Protein AF-A0A7G6DZ25-F1 (afdb_monomer_lite)

Structure (mmCIF, N/CA/C/O backbone):
data_AF-A0A7G6DZ25-F1
#
_entry.id   AF-A0A7G6DZ25-F1
#
loop_
_atom_site.group_PDB
_atom_site.id
_atom_site.type_symbol
_atom_site.label_atom_id
_atom_site.label_alt_id
_atom_site.label_comp_id
_atom_site.label_asym_id
_atom_site.label_entity_id
_atom_site.label_seq_id
_atom_site.pdbx_PDB_ins_code
_atom_site.Cartn_x
_atom_site.Cartn_y
_atom_site.Cartn_z
_atom_site.occupancy
_atom_site.B_iso_or_equiv
_atom_site.auth_seq_id
_atom_site.auth_comp_id
_atom_site.auth_asym_id
_atom_site.auth_atom_id
_atom_site.pdbx_PDB_model_num
ATOM 1 N N . MET A 1 1 ? -3.725 -50.863 -24.997 1.00 32.47 1 MET A N 1
ATOM 2 C CA . MET A 1 1 ? -2.753 -49.788 -25.283 1.00 32.47 1 MET A CA 1
ATOM 3 C C . MET A 1 1 ? -3.532 -48.584 -25.778 1.00 32.47 1 MET A C 1
ATOM 5 O O . MET A 1 1 ? -3.792 -48.480 -26.966 1.00 32.47 1 MET A O 1
ATOM 9 N N . SER A 1 2 ? -4.020 -47.760 -24.851 1.00 29.44 2 SER A N 1
ATOM 10 C CA . SER A 1 2 ? -4.719 -46.516 -25.172 1.00 29.44 2 SER A CA 1
ATOM 11 C C . SER A 1 2 ? -3.684 -45.471 -25.569 1.00 29.44 2 SER A C 1
ATOM 13 O O . SER A 1 2 ? -2.829 -45.117 -24.757 1.00 29.44 2 SER A O 1
ATOM 15 N N . GLU A 1 3 ? -3.748 -45.018 -26.815 1.00 30.59 3 GLU A N 1
ATOM 16 C CA . GLU A 1 3 ? -2.994 -43.871 -27.305 1.00 30.59 3 GLU A CA 1
ATOM 17 C C . GLU A 1 3 ? -3.279 -42.665 -26.404 1.00 30.59 3 GLU A C 1
ATOM 19 O O . GLU A 1 3 ? -4.391 -42.132 -26.375 1.00 30.59 3 GLU A O 1
ATOM 24 N N . LEU A 1 4 ? -2.272 -42.247 -25.634 1.00 26.14 4 LEU A N 1
ATOM 25 C CA . LEU A 1 4 ? -2.260 -40.931 -25.016 1.00 26.14 4 LEU A CA 1
ATOM 26 C C . LEU A 1 4 ? -2.229 -39.904 -26.151 1.00 26.14 4 LEU A C 1
ATOM 28 O O . LEU A 1 4 ? -1.176 -39.628 -26.726 1.00 26.14 4 LEU A O 1
ATOM 32 N N . LYS A 1 5 ? -3.396 -39.343 -26.484 1.00 30.33 5 LYS A N 1
ATOM 33 C CA . LYS A 1 5 ? -3.472 -38.100 -27.250 1.00 30.33 5 LYS A CA 1
ATOM 34 C C . LYS A 1 5 ? -2.694 -37.043 -26.477 1.00 30.33 5 LYS A C 1
ATOM 36 O O . LYS A 1 5 ? -3.034 -36.710 -25.345 1.00 30.33 5 LYS A O 1
ATOM 41 N N . ASN A 1 6 ? -1.638 -36.549 -27.103 1.00 29.11 6 ASN A N 1
ATOM 42 C CA . ASN A 1 6 ? -0.811 -35.460 -26.621 1.00 29.11 6 ASN A CA 1
ATOM 43 C C . ASN A 1 6 ? -1.650 -34.168 -26.607 1.00 29.11 6 ASN A C 1
ATOM 45 O O . ASN A 1 6 ? -1.645 -33.410 -27.570 1.00 29.11 6 ASN A O 1
ATOM 49 N N . THR A 1 7 ? -2.435 -33.939 -25.552 1.00 28.14 7 THR A N 1
ATOM 50 C CA . THR A 1 7 ? -3.084 -32.647 -25.291 1.00 28.14 7 THR A CA 1
ATOM 51 C C . THR A 1 7 ? -2.114 -31.750 -24.533 1.00 28.14 7 THR A C 1
ATOM 53 O O . THR A 1 7 ? -2.362 -31.343 -23.399 1.00 28.14 7 THR A O 1
ATOM 56 N N . SER A 1 8 ? -0.970 -31.452 -25.139 1.00 28.16 8 SER A N 1
ATOM 57 C CA . SER A 1 8 ? -0.180 -30.292 -24.750 1.00 28.16 8 SER A CA 1
ATOM 58 C C . SER A 1 8 ? -0.972 -29.062 -25.193 1.00 28.16 8 SER A C 1
ATOM 60 O O . SER A 1 8 ? -0.923 -28.675 -26.357 1.00 28.16 8 SER A O 1
ATOM 62 N N . LYS A 1 9 ? -1.759 -28.471 -24.278 1.00 31.84 9 LYS A N 1
ATOM 63 C CA . LYS A 1 9 ? -2.286 -27.107 -24.438 1.00 31.84 9 LYS A CA 1
ATOM 64 C C . LYS A 1 9 ? -1.078 -26.191 -24.665 1.00 31.84 9 LYS A C 1
ATOM 66 O O . LYS A 1 9 ? -0.421 -25.778 -23.714 1.00 31.84 9 LYS A O 1
ATOM 71 N N . ILE A 1 10 ? -0.732 -25.936 -25.923 1.00 33.50 10 ILE A N 1
ATOM 72 C CA . ILE A 1 10 ? 0.163 -24.845 -26.288 1.00 33.50 10 ILE A CA 1
ATOM 73 C C . ILE A 1 10 ? -0.658 -23.597 -25.991 1.00 33.50 10 ILE A C 1
ATOM 75 O O . ILE A 1 10 ? -1.643 -23.337 -26.675 1.00 33.50 10 ILE A O 1
ATOM 79 N N . TYR A 1 11 ? -0.321 -22.881 -24.920 1.00 39.25 11 TYR A N 1
ATOM 80 C CA . TYR A 1 11 ? -0.899 -21.569 -24.660 1.00 39.25 11 TYR A CA 1
ATOM 81 C C . TYR A 1 11 ? -0.429 -20.656 -25.795 1.00 39.25 11 TYR A C 1
ATOM 83 O O . TYR A 1 11 ? 0.703 -20.177 -25.794 1.00 39.25 11 TYR A O 1
ATOM 91 N N . THR A 1 12 ? -1.250 -20.509 -26.832 1.00 39.56 12 THR A N 1
ATOM 92 C CA . THR A 1 12 ? -1.027 -19.533 -27.894 1.00 39.56 12 THR A CA 1
ATOM 93 C C . THR A 1 12 ? -1.068 -18.165 -27.244 1.00 39.56 12 THR A C 1
ATOM 95 O O . THR A 1 12 ? -2.114 -17.748 -26.763 1.00 39.56 12 THR A O 1
ATOM 98 N N . PHE A 1 13 ? 0.072 -17.485 -27.174 1.00 45.19 13 PHE A N 1
ATOM 99 C CA . PHE A 1 13 ? 0.084 -16.127 -26.665 1.00 45.19 13 PHE A CA 1
ATOM 100 C C . PHE A 1 13 ? -0.634 -15.209 -27.664 1.00 45.19 13 PHE A C 1
ATOM 102 O O . PHE A 1 13 ? -0.227 -15.100 -28.824 1.00 45.19 13 PHE A O 1
ATOM 109 N N . TYR A 1 14 ? -1.732 -14.595 -27.226 1.00 58.44 14 TYR A N 1
ATOM 110 C CA . TYR A 1 14 ? -2.640 -13.842 -28.091 1.00 58.44 14 TYR A CA 1
ATOM 111 C C . TYR A 1 14 ? -2.123 -12.430 -28.367 1.00 58.44 14 TYR A C 1
ATOM 113 O O . TYR A 1 14 ? -1.511 -11.806 -27.506 1.00 58.44 14 TYR A O 1
ATOM 121 N N . ARG A 1 15 ? -2.399 -11.893 -29.557 1.00 68.00 15 ARG A N 1
ATOM 122 C CA . ARG A 1 15 ? -2.235 -10.459 -29.819 1.00 68.00 15 ARG A CA 1
ATOM 123 C C . ARG A 1 15 ? -3.572 -9.784 -29.545 1.00 68.00 15 ARG A C 1
ATOM 125 O O . ARG A 1 15 ? -4.508 -10.039 -30.296 1.00 68.00 15 ARG A O 1
ATOM 132 N N . SER A 1 16 ? -3.627 -8.957 -28.508 1.00 74.38 16 SER A N 1
ATOM 133 C CA . SER A 1 16 ? -4.842 -8.266 -28.072 1.00 74.38 16 SER A CA 1
ATOM 134 C C . SER A 1 16 ? -5.386 -7.322 -29.161 1.00 74.38 16 SER A C 1
ATOM 136 O O . SER A 1 16 ? -4.600 -6.851 -29.997 1.00 74.38 16 SER A O 1
ATOM 138 N N . PRO A 1 17 ? -6.702 -7.036 -29.167 1.00 75.00 17 PRO A N 1
ATOM 139 C CA . PRO A 1 17 ? -7.309 -6.081 -30.094 1.00 75.00 17 PRO A CA 1
ATOM 140 C C . PRO A 1 17 ? -6.659 -4.697 -30.001 1.00 75.00 17 PRO A C 1
ATOM 142 O O . PRO A 1 17 ? -6.210 -4.281 -28.929 1.00 75.00 17 PRO A O 1
ATOM 145 N N . SER A 1 18 ? -6.608 -3.976 -31.119 1.00 71.75 18 SER A N 1
ATOM 146 C CA . SER A 1 18 ? -6.068 -2.613 -31.181 1.00 71.75 18 SER A CA 1
ATOM 147 C C . SER A 1 18 ? -7.010 -1.689 -31.955 1.00 71.75 18 SER A C 1
ATOM 149 O O . SER A 1 18 ? -7.862 -2.178 -32.691 1.00 71.75 18 SER A O 1
ATOM 151 N N . PRO A 1 19 ? -6.842 -0.357 -31.880 1.00 69.88 19 PRO A N 1
ATOM 152 C CA . PRO A 1 19 ? -7.621 0.564 -32.711 1.00 69.88 19 PRO A CA 1
ATOM 153 C C . PRO A 1 19 ? -7.500 0.301 -34.224 1.00 69.88 19 PRO A C 1
ATOM 155 O O . PRO A 1 19 ? -8.393 0.655 -34.984 1.00 69.88 19 PRO A O 1
ATOM 158 N N . GLU A 1 20 ? -6.400 -0.320 -34.665 1.00 71.81 20 GLU A N 1
ATOM 159 C CA . GLU A 1 20 ? -6.162 -0.692 -36.067 1.00 71.81 20 GLU A CA 1
ATOM 160 C C . GLU A 1 20 ? -6.809 -2.039 -36.451 1.00 71.81 20 GLU A C 1
ATOM 162 O O . GLU A 1 20 ? -7.092 -2.264 -37.625 1.00 71.81 20 GLU A O 1
ATOM 167 N N . ASP A 1 21 ? -7.031 -2.933 -35.479 1.00 78.38 21 ASP A N 1
ATOM 168 C CA . ASP A 1 21 ? -7.662 -4.256 -35.633 1.00 78.38 21 ASP A CA 1
ATOM 169 C C . ASP A 1 21 ? -8.548 -4.541 -34.397 1.00 78.38 21 ASP A C 1
ATOM 171 O O . ASP A 1 21 ? -8.130 -5.274 -33.490 1.00 78.38 21 ASP A O 1
ATOM 175 N N . PRO A 1 22 ? -9.734 -3.902 -34.295 1.00 81.69 22 PRO A N 1
ATOM 176 C CA . PRO A 1 22 ? -10.560 -3.954 -33.084 1.00 81.69 22 PRO A CA 1
ATOM 177 C C . PRO A 1 22 ? -11.405 -5.232 -32.980 1.00 81.69 22 PRO A C 1
ATOM 179 O O . PRO A 1 22 ? -11.975 -5.509 -31.926 1.00 81.69 22 PRO A O 1
ATOM 182 N N . TYR A 1 23 ? -11.497 -6.023 -34.049 1.00 85.69 23 TYR A N 1
ATOM 183 C CA . TYR A 1 23 ? -12.341 -7.214 -34.110 1.00 85.69 23 TYR A CA 1
ATOM 184 C C . TYR A 1 23 ? -11.663 -8.423 -33.460 1.00 85.69 23 TYR A C 1
ATOM 186 O O . TYR A 1 23 ? -10.473 -8.698 -33.663 1.00 85.69 23 TYR A O 1
ATOM 194 N N . LEU A 1 24 ? -12.439 -9.225 -32.729 1.00 85.25 24 LEU A N 1
ATOM 195 C CA . LEU A 1 24 ? -11.965 -10.519 -32.260 1.00 85.25 24 LEU A CA 1
ATOM 196 C C . LEU A 1 24 ? -11.847 -11.479 -33.449 1.00 85.25 24 LEU A C 1
ATOM 198 O O . LEU A 1 24 ? -12.809 -12.073 -33.916 1.00 85.25 24 LEU A O 1
ATOM 202 N N . ASN A 1 25 ? -10.623 -11.658 -33.941 1.00 85.75 25 ASN A N 1
ATOM 203 C CA . ASN A 1 25 ? -10.322 -12.640 -34.979 1.00 85.75 25 ASN A CA 1
ATOM 204 C C . ASN A 1 25 ? -10.673 -14.092 -34.553 1.00 85.75 25 ASN A C 1
ATOM 206 O O . ASN A 1 25 ? -10.087 -14.558 -33.579 1.00 85.75 25 ASN A O 1
ATOM 210 N N . PRO A 1 26 ? -11.486 -14.855 -35.309 1.00 81.75 26 PRO A N 1
ATOM 211 C CA . PRO A 1 26 ? -11.900 -16.218 -34.938 1.00 81.75 26 PRO A CA 1
ATOM 212 C C . PRO A 1 26 ? -10.763 -17.231 -34.753 1.00 81.75 26 PRO A C 1
ATOM 214 O O . PRO A 1 26 ? -10.838 -18.110 -33.902 1.00 81.75 26 PRO A O 1
ATOM 217 N N . GLY A 1 27 ? -9.681 -17.109 -35.529 1.00 75.00 27 GLY A N 1
ATOM 218 C CA . GLY A 1 27 ? -8.531 -18.009 -35.410 1.00 75.00 27 GLY A CA 1
ATOM 219 C C . GLY A 1 27 ? -7.678 -17.718 -34.175 1.00 75.00 27 GLY A C 1
ATOM 220 O O . GLY A 1 27 ? -7.180 -18.641 -33.536 1.00 75.00 27 GLY A O 1
ATOM 221 N N . ARG A 1 28 ? -7.507 -16.434 -33.834 1.00 76.12 28 ARG A N 1
ATOM 222 C CA . ARG A 1 28 ? -6.719 -16.001 -32.671 1.00 76.12 28 ARG A CA 1
ATOM 223 C C . ARG A 1 28 ? -7.542 -16.022 -31.390 1.00 76.12 28 ARG A C 1
ATOM 225 O O . ARG A 1 28 ? -7.057 -16.514 -30.398 1.00 76.12 28 ARG A O 1
ATOM 232 N N . HIS A 1 29 ? -8.767 -15.525 -31.390 1.00 85.00 29 HIS A N 1
ATOM 233 C CA . HIS A 1 29 ? -9.591 -15.331 -30.195 1.00 85.00 29 HIS A CA 1
ATOM 234 C C . HIS A 1 29 ? -10.679 -16.399 -30.035 1.00 85.00 29 HIS A C 1
ATOM 236 O O . HIS A 1 29 ? -11.637 -16.170 -29.304 1.00 85.00 29 HIS A O 1
ATOM 242 N N . GLY A 1 30 ? -10.532 -17.562 -30.685 1.00 84.12 30 GLY A N 1
ATOM 243 C CA . GLY A 1 30 ? -11.534 -18.634 -30.693 1.00 84.12 30 GLY A CA 1
ATOM 244 C C . GLY A 1 30 ? -12.060 -18.983 -29.301 1.00 84.12 30 GLY A C 1
ATOM 245 O O . GLY A 1 30 ? -13.257 -18.920 -29.088 1.00 84.12 30 GLY A O 1
ATOM 246 N N . SER A 1 31 ? -11.186 -19.193 -28.311 1.00 85.56 31 SER A N 1
ATOM 247 C CA . SER A 1 31 ? -11.619 -19.505 -26.937 1.00 85.56 31 SER A CA 1
ATOM 248 C C . SER A 1 31 ? -12.421 -18.387 -26.256 1.00 85.56 31 SER A C 1
ATOM 250 O O . SER A 1 31 ? -13.238 -18.670 -25.387 1.00 85.56 31 SER A O 1
ATOM 252 N N . ILE A 1 32 ? -12.166 -17.122 -26.614 1.00 89.56 32 ILE A N 1
ATOM 253 C CA . ILE A 1 32 ? -12.898 -15.962 -26.082 1.00 89.56 32 ILE A CA 1
ATOM 254 C C . ILE A 1 32 ? -14.288 -15.916 -26.721 1.00 89.56 32 ILE A C 1
ATOM 256 O O . ILE A 1 32 ? -15.284 -15.792 -26.017 1.00 89.56 32 ILE A O 1
ATOM 260 N N . ILE A 1 33 ? -14.340 -16.068 -28.046 1.00 89.81 33 ILE A N 1
ATOM 261 C CA . ILE A 1 33 ? -15.576 -16.089 -28.837 1.00 89.81 33 ILE A CA 1
ATOM 262 C C . ILE A 1 33 ? -16.453 -17.268 -28.409 1.00 89.81 33 ILE A C 1
ATOM 264 O O . ILE A 1 33 ? -17.607 -17.061 -28.058 1.00 89.81 33 ILE A O 1
ATOM 268 N N . ASP A 1 34 ? -15.876 -18.468 -28.304 1.00 90.50 34 ASP A N 1
ATOM 269 C CA . ASP A 1 34 ? -16.557 -19.665 -27.812 1.00 90.50 34 ASP A CA 1
ATOM 270 C C . ASP A 1 34 ? -17.152 -19.420 -26.416 1.00 90.50 34 ASP A C 1
ATOM 272 O O . ASP A 1 34 ? -18.274 -19.832 -26.139 1.00 90.50 34 ASP A O 1
ATOM 276 N N . CYS A 1 35 ? -16.427 -18.733 -25.525 1.00 90.31 35 CYS A N 1
ATOM 277 C CA . CYS A 1 35 ? -16.927 -18.383 -24.194 1.00 90.31 35 CYS A CA 1
ATOM 278 C C . CYS A 1 35 ? -18.166 -17.472 -24.277 1.00 90.31 35 CYS A C 1
ATOM 280 O O . CYS A 1 35 ? -19.177 -17.723 -23.617 1.00 90.31 35 CYS A O 1
ATOM 282 N N . PHE A 1 36 ? -18.102 -16.443 -25.122 1.00 92.25 36 PHE A N 1
ATOM 283 C CA . PHE A 1 36 ? -19.179 -15.474 -25.317 1.00 92.25 36 PHE A CA 1
ATOM 284 C C . PHE A 1 36 ? -20.420 -16.079 -25.983 1.00 92.25 36 PHE A C 1
ATOM 286 O O . PHE A 1 36 ? -21.542 -15.809 -25.545 1.00 92.25 36 PHE A O 1
ATOM 293 N N . ASP A 1 37 ? -20.230 -16.965 -26.958 1.00 90.06 37 ASP A N 1
ATOM 294 C CA . ASP A 1 37 ? -21.312 -17.696 -27.624 1.00 90.06 37 ASP A CA 1
ATOM 295 C C . ASP A 1 37 ? -22.055 -18.637 -26.655 1.00 90.06 37 ASP A C 1
ATOM 297 O O . ASP A 1 37 ? -23.261 -18.849 -26.788 1.00 90.06 37 ASP A O 1
ATOM 301 N N . HIS A 1 38 ? -21.368 -19.163 -25.631 1.00 89.19 38 HIS A N 1
ATOM 302 C CA . HIS A 1 38 ? -21.953 -20.017 -24.585 1.00 89.19 38 HIS A CA 1
ATOM 303 C C . HIS A 1 38 ? -22.502 -19.233 -23.375 1.00 89.19 38 HIS A C 1
ATOM 305 O O . HIS A 1 38 ? -22.653 -19.793 -22.287 1.00 89.19 38 HIS A O 1
ATOM 311 N N . HIS A 1 39 ? -22.852 -17.957 -23.565 1.00 79.00 39 HIS A N 1
ATOM 312 C CA . HIS A 1 39 ? -23.480 -17.079 -22.566 1.00 79.00 39 HIS A CA 1
ATOM 313 C C . HIS A 1 39 ? -22.618 -16.718 -21.344 1.00 79.00 39 HIS A C 1
ATOM 315 O O . HIS A 1 39 ? -23.151 -16.251 -20.335 1.00 79.00 39 HIS A O 1
ATOM 321 N N . CYS A 1 40 ? -21.296 -16.873 -21.410 1.00 85.31 40 CYS A N 1
ATOM 322 C CA . CYS A 1 40 ? -20.407 -16.237 -20.442 1.00 85.31 40 CYS A CA 1
ATOM 323 C C . CYS A 1 40 ? -20.105 -14.807 -20.901 1.00 85.31 40 CYS A C 1
ATOM 325 O O . CYS A 1 40 ? -19.852 -14.574 -22.076 1.00 85.31 40 CYS A O 1
ATOM 327 N N . ASN A 1 41 ? -20.104 -13.838 -19.987 1.00 90.94 41 ASN A N 1
ATOM 328 C CA . ASN A 1 41 ? -19.818 -12.442 -20.331 1.00 90.94 41 ASN A CA 1
ATOM 329 C C . ASN A 1 41 ? -18.380 -12.014 -20.007 1.00 90.94 41 ASN A C 1
ATOM 331 O O . ASN A 1 41 ? -18.006 -10.875 -20.258 1.00 90.94 41 ASN A O 1
ATOM 335 N N . THR A 1 42 ? -17.556 -12.904 -19.462 1.00 94.31 42 THR A N 1
ATOM 336 C CA . THR A 1 42 ? -16.185 -12.601 -19.047 1.00 94.31 42 THR A CA 1
ATOM 337 C C . THR A 1 42 ? -15.214 -13.685 -19.485 1.00 94.31 42 THR A C 1
ATOM 339 O O . THR A 1 42 ? -15.540 -14.872 -19.526 1.00 94.31 42 THR A O 1
ATOM 342 N N . TYR A 1 43 ? -13.987 -13.280 -19.800 1.00 91.50 43 TYR A N 1
ATOM 343 C CA . TYR A 1 43 ? -12.878 -14.194 -20.061 1.00 91.50 43 TYR A CA 1
ATOM 344 C C . TYR A 1 43 ? -11.558 -13.535 -19.664 1.00 91.50 43 TYR A C 1
ATOM 346 O O . TYR A 1 43 ? -11.436 -12.317 -19.724 1.00 91.50 43 TYR A O 1
ATOM 354 N N . HIS A 1 44 ? -10.549 -14.306 -19.270 1.00 91.62 44 HIS A N 1
ATOM 355 C CA . HIS A 1 44 ? -9.211 -13.759 -19.042 1.00 91.62 44 HIS A CA 1
ATOM 356 C C . HIS A 1 44 ? -8.152 -14.674 -19.647 1.00 91.62 44 HIS A C 1
ATOM 358 O O . HIS A 1 44 ? -8.317 -15.894 -19.702 1.00 91.62 44 HIS A O 1
ATOM 364 N N . THR A 1 45 ? -7.061 -14.094 -20.139 1.00 87.62 45 THR A N 1
ATOM 365 C CA . THR A 1 45 ? -5.974 -14.866 -20.745 1.00 87.62 45 THR A CA 1
ATOM 366 C C . THR A 1 45 ? -4.662 -14.094 -20.765 1.00 87.62 45 THR A C 1
ATOM 368 O O . THR A 1 45 ? -4.625 -12.926 -20.394 1.00 87.62 45 THR A O 1
ATOM 371 N N . VAL A 1 46 ? -3.580 -14.747 -21.194 1.00 83.06 46 VAL A N 1
ATOM 372 C CA . VAL A 1 46 ? -2.258 -14.123 -21.306 1.00 83.06 46 VAL A CA 1
ATOM 373 C C . VAL A 1 46 ? -1.914 -13.814 -22.754 1.00 83.06 46 VAL A C 1
ATOM 375 O O . VAL A 1 46 ? -2.014 -14.671 -23.635 1.00 83.06 46 VAL A O 1
ATOM 378 N N . ASN A 1 47 ? -1.493 -12.577 -22.992 1.00 79.12 47 ASN A N 1
ATOM 379 C CA . ASN A 1 47 ? -1.143 -12.078 -24.313 1.00 79.12 47 ASN A CA 1
ATOM 380 C C . ASN A 1 47 ? 0.327 -12.361 -24.688 1.00 79.12 47 ASN A C 1
ATOM 382 O O . ASN A 1 47 ? 1.113 -12.896 -23.906 1.00 79.12 47 ASN A O 1
ATOM 386 N N . SER A 1 48 ? 0.718 -11.986 -25.908 1.00 74.75 48 SER A N 1
ATOM 387 C CA . SER A 1 48 ? 2.065 -12.146 -26.481 1.00 74.75 48 SER A CA 1
ATOM 388 C C . SER A 1 48 ? 3.180 -11.445 -25.716 1.00 74.75 48 SER A C 1
ATOM 390 O O . SER A 1 48 ? 4.339 -11.817 -25.886 1.00 74.75 48 SER A O 1
ATOM 392 N N . ALA A 1 49 ? 2.854 -10.464 -24.876 1.00 73.19 49 ALA A N 1
ATOM 393 C CA . ALA A 1 49 ? 3.813 -9.788 -24.010 1.00 73.19 49 ALA A CA 1
ATOM 394 C C . ALA A 1 49 ? 3.952 -10.460 -22.629 1.00 73.19 49 ALA A C 1
ATOM 396 O O . ALA A 1 49 ? 4.774 -10.031 -21.822 1.00 73.19 49 ALA A O 1
ATOM 397 N N . GLY A 1 50 ? 3.180 -11.518 -22.349 1.00 76.56 50 GLY A N 1
ATOM 398 C CA . GLY A 1 50 ? 3.113 -12.132 -21.024 1.00 76.56 50 GLY A CA 1
ATOM 399 C C . GLY A 1 50 ? 2.262 -11.334 -20.031 1.00 76.56 50 GLY A C 1
ATOM 400 O O . GLY A 1 50 ? 2.383 -11.541 -18.826 1.00 76.56 50 GLY A O 1
ATOM 401 N N . GLU A 1 51 ? 1.425 -10.408 -20.505 1.00 84.00 51 GLU A N 1
ATOM 402 C CA . GLU A 1 51 ? 0.465 -9.692 -19.661 1.00 84.00 51 GLU A CA 1
ATOM 403 C C . GLU A 1 51 ? -0.872 -10.425 -19.591 1.00 84.00 51 GLU A C 1
ATOM 405 O O . GLU A 1 51 ? -1.209 -11.184 -20.499 1.00 84.00 51 GLU A O 1
ATOM 410 N N . VAL A 1 52 ? -1.626 -10.207 -18.511 1.00 88.81 52 VAL A N 1
ATOM 411 C CA . VAL A 1 52 ? -2.959 -10.794 -18.335 1.00 88.81 52 VAL A CA 1
ATOM 412 C C . VAL A 1 52 ? -4.011 -9.781 -18.761 1.00 88.81 52 VAL A C 1
ATOM 414 O O . VAL A 1 52 ? -4.142 -8.722 -18.144 1.00 88.81 52 VAL A O 1
ATOM 417 N N . ASP A 1 53 ? -4.790 -10.150 -19.769 1.00 89.25 53 ASP A N 1
ATOM 418 C CA . ASP A 1 53 ? -5.877 -9.344 -20.308 1.00 89.25 53 ASP A CA 1
ATOM 419 C C . ASP A 1 53 ? -7.231 -9.938 -19.910 1.00 89.25 53 ASP A C 1
ATOM 421 O O . ASP A 1 53 ? -7.441 -11.155 -19.959 1.00 89.25 53 ASP A O 1
ATOM 425 N N . PHE A 1 54 ? -8.148 -9.057 -19.521 1.00 91.75 54 PHE A N 1
ATOM 426 C CA . PHE A 1 54 ? -9.510 -9.357 -19.099 1.00 91.75 54 PHE A CA 1
ATOM 427 C C . PHE A 1 54 ? -10.464 -8.866 -20.178 1.00 91.75 54 PHE A C 1
ATOM 429 O O . PHE A 1 54 ? -10.374 -7.725 -20.606 1.00 91.75 54 PHE A O 1
ATOM 436 N N . TYR A 1 55 ? -11.373 -9.715 -20.628 1.00 92.06 55 TYR A N 1
ATOM 437 C CA . TYR A 1 55 ? -12.353 -9.407 -21.658 1.00 92.06 55 TYR A CA 1
ATOM 438 C C . TYR A 1 55 ? -13.732 -9.402 -21.017 1.00 92.06 55 TYR A C 1
ATOM 440 O O . TYR A 1 55 ? -14.113 -10.386 -20.378 1.00 92.06 55 TYR A O 1
ATOM 448 N N . PHE A 1 56 ? -14.465 -8.307 -21.201 1.00 91.44 56 PHE A N 1
ATOM 449 C CA . PHE A 1 56 ? -15.802 -8.119 -20.661 1.00 91.44 56 PHE A CA 1
ATOM 450 C C . PHE A 1 56 ? -16.785 -7.849 -21.803 1.00 91.44 56 PHE A C 1
ATOM 452 O O . PHE A 1 56 ? -16.753 -6.784 -22.414 1.00 91.44 56 PHE A O 1
ATOM 459 N N . LEU A 1 57 ? -17.652 -8.819 -22.093 1.00 91.50 57 LEU A N 1
ATOM 460 C CA . LEU A 1 57 ? -18.771 -8.659 -23.011 1.00 91.50 57 LEU A CA 1
ATOM 461 C C . LEU A 1 57 ? -19.869 -7.825 -22.345 1.00 91.50 57 LEU A C 1
ATOM 463 O O . LEU A 1 57 ? -20.521 -8.268 -21.394 1.00 91.50 57 LEU A O 1
ATOM 467 N N . LEU A 1 58 ? -20.070 -6.622 -22.867 1.00 86.56 58 LEU A N 1
ATOM 468 C CA . LEU A 1 58 ? -21.123 -5.722 -22.433 1.00 86.56 58 LEU A CA 1
ATOM 469 C C . LEU A 1 58 ? -22.465 -6.093 -23.091 1.00 86.56 58 LEU A C 1
ATOM 471 O O . LEU A 1 58 ? -22.491 -6.563 -24.235 1.00 86.56 58 LEU A O 1
ATOM 475 N N . PRO A 1 59 ? -23.593 -5.873 -22.395 1.00 81.62 59 PRO A N 1
ATOM 476 C CA . PRO A 1 59 ? -24.916 -5.893 -23.010 1.00 81.62 59 PRO A CA 1
ATOM 477 C C . PRO A 1 59 ? -24.995 -4.957 -24.229 1.00 81.62 59 PRO A C 1
ATOM 479 O O . PRO A 1 59 ? -24.399 -3.885 -24.237 1.00 81.62 59 PRO A O 1
ATOM 482 N N . GLY A 1 60 ? -25.767 -5.336 -25.254 1.00 69.56 60 GLY A N 1
ATOM 483 C CA . GLY A 1 60 ? -25.846 -4.586 -26.520 1.00 69.56 60 GLY A CA 1
ATOM 484 C C . GLY A 1 60 ? -26.377 -3.148 -26.413 1.00 69.56 60 GLY A C 1
ATOM 485 O O . GLY A 1 60 ? -26.116 -2.348 -27.304 1.00 69.56 60 GLY A O 1
ATOM 486 N N . ASP A 1 61 ? -27.065 -2.813 -25.319 1.00 66.06 61 ASP A N 1
ATOM 487 C CA . ASP A 1 61 ? -27.609 -1.473 -25.048 1.00 66.06 61 ASP A CA 1
ATOM 488 C C . ASP A 1 61 ? -26.722 -0.645 -24.090 1.00 66.06 61 ASP A C 1
ATOM 490 O O . ASP A 1 61 ? -27.151 0.403 -23.606 1.00 66.06 61 ASP A O 1
ATOM 494 N N . SER A 1 62 ? -25.521 -1.124 -23.745 1.00 67.06 62 SER A N 1
ATOM 495 C CA . SER A 1 62 ? -24.648 -0.456 -22.775 1.00 67.06 62 SER A CA 1
ATOM 496 C C . SER A 1 62 ? -23.971 0.785 -23.354 1.00 67.06 62 SER A C 1
ATOM 498 O O . SER A 1 62 ? -23.338 0.732 -24.409 1.00 67.06 62 SER A O 1
ATOM 500 N N . ASP A 1 63 ? -24.054 1.892 -22.618 1.00 67.06 63 ASP A N 1
ATOM 501 C CA . ASP A 1 63 ? -23.363 3.137 -22.943 1.00 67.06 63 ASP A CA 1
ATOM 502 C C . ASP A 1 63 ? -21.904 3.079 -22.467 1.00 67.06 63 ASP A C 1
ATOM 504 O O . ASP A 1 63 ? -21.598 3.185 -21.277 1.00 67.06 63 ASP A O 1
ATOM 508 N N . ILE A 1 64 ? -20.999 2.847 -23.415 1.00 65.56 64 ILE A N 1
ATOM 509 C CA . ILE A 1 64 ? -19.575 2.627 -23.143 1.00 65.56 64 ILE A CA 1
ATOM 510 C C . ILE A 1 64 ? -18.894 3.916 -22.679 1.00 65.56 64 ILE A C 1
ATOM 512 O O . ILE A 1 64 ? -17.991 3.844 -21.850 1.00 65.56 64 ILE A O 1
ATOM 516 N N . GLU A 1 65 ? -19.305 5.081 -23.195 1.00 66.06 65 GLU A N 1
ATOM 517 C CA . GLU A 1 65 ? -18.676 6.360 -22.841 1.00 66.06 65 GLU A CA 1
ATOM 518 C C . GLU A 1 65 ? -18.894 6.661 -21.356 1.00 66.06 65 GLU A C 1
ATOM 520 O O . GLU A 1 65 ? -17.932 6.933 -20.641 1.00 66.06 65 GLU A O 1
ATOM 525 N N . ASN A 1 66 ? -20.118 6.455 -20.865 1.00 66.50 66 ASN A N 1
ATOM 526 C CA . ASN A 1 66 ? -20.435 6.585 -19.443 1.00 66.50 66 ASN A CA 1
ATOM 527 C C . ASN A 1 66 ? -19.707 5.537 -18.579 1.00 66.50 66 ASN A C 1
ATOM 529 O O . ASN A 1 66 ? -19.172 5.860 -17.522 1.00 66.50 66 ASN A O 1
ATOM 533 N N . LEU A 1 67 ? -19.608 4.285 -19.039 1.00 66.50 67 LEU A N 1
ATOM 534 C CA . LEU A 1 67 ? -18.939 3.215 -18.284 1.00 66.50 67 LEU A CA 1
ATOM 535 C C . LEU A 1 67 ? -17.419 3.431 -18.135 1.00 66.50 67 LEU A C 1
ATOM 537 O O . LEU A 1 67 ? -16.807 2.959 -17.174 1.00 66.50 67 LEU A O 1
ATOM 541 N N . LEU A 1 68 ? -16.794 4.145 -19.077 1.00 64.81 68 LEU A N 1
ATOM 542 C CA . LEU A 1 68 ? -15.379 4.518 -18.997 1.00 64.81 68 LEU A CA 1
ATOM 543 C C . LEU A 1 68 ? -15.122 5.668 -18.010 1.00 64.81 68 LEU A C 1
ATOM 545 O O . LEU A 1 68 ? -14.010 5.744 -17.480 1.00 64.81 68 LEU A O 1
ATOM 549 N N . GLU A 1 69 ? -16.117 6.522 -17.755 1.00 68.12 69 GLU A N 1
ATOM 550 C CA . GLU A 1 69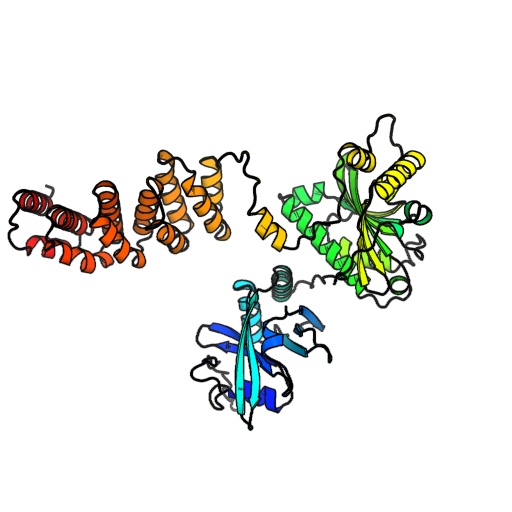 ? -16.030 7.648 -16.813 1.00 68.12 69 GLU A CA 1
ATOM 551 C C . GLU A 1 69 ? -16.316 7.250 -15.356 1.00 68.12 69 GLU A C 1
ATOM 553 O O . GLU A 1 69 ? -15.787 7.882 -14.441 1.00 68.12 69 GLU A O 1
ATOM 558 N N . GLU A 1 70 ? -17.093 6.188 -15.130 1.00 68.69 70 GLU A N 1
ATOM 559 C CA . GLU A 1 70 ? -17.429 5.687 -13.792 1.00 68.69 70 GLU A CA 1
ATOM 560 C C . GLU A 1 70 ? -16.288 4.876 -13.146 1.00 68.69 70 GLU A C 1
ATOM 562 O O . GLU A 1 70 ? -15.532 4.156 -13.811 1.00 68.69 70 GLU A O 1
ATOM 567 N N . ASP A 1 71 ? -16.182 4.950 -11.818 1.00 68.31 71 ASP A N 1
ATOM 568 C CA . ASP A 1 71 ? -15.266 4.110 -11.041 1.00 68.31 71 ASP A CA 1
ATOM 569 C C . ASP A 1 71 ? -15.842 2.689 -10.894 1.00 68.31 71 ASP A C 1
ATOM 571 O O . ASP A 1 71 ? -16.996 2.497 -10.506 1.00 68.31 71 ASP A O 1
ATOM 575 N N . GLU A 1 72 ? -15.028 1.665 -11.169 1.00 76.00 72 GLU A N 1
ATOM 576 C CA . GLU A 1 72 ? -15.443 0.273 -10.957 1.00 76.00 72 GLU A CA 1
ATOM 577 C C . GLU A 1 72 ? -15.360 -0.146 -9.484 1.00 76.00 72 GLU A C 1
ATOM 579 O O . GLU A 1 72 ? -14.347 0.050 -8.807 1.00 76.00 72 GLU A O 1
ATOM 584 N N . GLU A 1 73 ? -16.390 -0.845 -9.002 1.00 78.75 73 GLU A N 1
ATOM 585 C CA . GLU A 1 73 ? -16.308 -1.593 -7.751 1.00 78.75 73 GLU A CA 1
ATOM 586 C C . GLU A 1 73 ? -15.652 -2.958 -7.993 1.00 78.75 73 GLU A C 1
ATOM 588 O O . GLU A 1 73 ? -16.132 -3.769 -8.789 1.00 78.75 73 GLU A O 1
ATOM 593 N N . LEU A 1 74 ? -14.563 -3.218 -7.264 1.00 78.75 74 LEU A N 1
ATOM 594 C CA . LEU A 1 74 ? -13.853 -4.495 -7.260 1.00 78.75 74 LEU A CA 1
ATOM 595 C C . LEU A 1 74 ? -14.182 -5.277 -5.989 1.00 78.75 74 LEU A C 1
ATOM 597 O O . LEU A 1 74 ? -13.892 -4.822 -4.882 1.00 78.75 74 LEU A O 1
ATOM 601 N N . ASP A 1 75 ? -14.712 -6.485 -6.154 1.00 74.50 75 ASP A N 1
ATOM 602 C CA . ASP A 1 75 ? -14.986 -7.419 -5.065 1.00 74.50 75 ASP A CA 1
ATOM 603 C C . ASP A 1 75 ? -14.245 -8.742 -5.289 1.00 74.50 75 ASP A C 1
ATOM 605 O O . ASP A 1 75 ? -14.150 -9.248 -6.405 1.00 74.50 75 ASP A O 1
ATOM 609 N N . LEU A 1 76 ? -13.751 -9.342 -4.205 1.00 77.31 76 LEU A N 1
ATOM 610 C CA . LEU A 1 76 ? -13.253 -10.716 -4.200 1.00 77.31 76 LEU A CA 1
ATOM 611 C C . LEU A 1 76 ? -14.229 -11.603 -3.426 1.00 77.31 76 LEU A C 1
ATOM 613 O O . LEU A 1 76 ? -14.492 -11.388 -2.237 1.00 77.31 76 LEU A O 1
ATOM 617 N N . LEU A 1 77 ? -14.765 -12.619 -4.096 1.00 75.12 77 LEU A N 1
ATOM 618 C CA . LEU A 1 77 ? -15.618 -13.642 -3.501 1.00 75.12 77 LEU A CA 1
ATOM 619 C C . LEU A 1 77 ? -14.889 -14.982 -3.551 1.00 75.12 77 LEU A C 1
ATOM 621 O O . LEU A 1 77 ? -14.230 -15.313 -4.527 1.00 75.12 77 LEU A O 1
ATOM 625 N N . ILE A 1 78 ? -14.974 -15.764 -2.480 1.00 66.69 78 ILE A N 1
ATOM 626 C CA . ILE A 1 78 ? -14.350 -17.089 -2.425 1.00 66.69 78 ILE A CA 1
ATOM 627 C C . ILE A 1 78 ? -15.469 -18.107 -2.344 1.00 66.69 78 ILE A C 1
ATOM 629 O O . ILE A 1 78 ? -16.078 -18.311 -1.291 1.00 66.69 78 ILE A O 1
ATOM 633 N N . GLU A 1 79 ? -15.764 -18.705 -3.492 1.00 57.62 79 GLU A N 1
ATOM 634 C CA . GLU A 1 79 ? -16.745 -19.767 -3.618 1.00 57.62 79 GLU A CA 1
ATOM 635 C C . GLU A 1 79 ? -16.027 -21.113 -3.457 1.00 57.62 79 GLU A C 1
ATOM 637 O O . GLU A 1 79 ? -15.300 -21.561 -4.341 1.00 57.62 79 GLU A O 1
ATOM 642 N N . HIS A 1 80 ? -16.241 -21.767 -2.308 1.00 54.75 80 HIS A N 1
ATOM 643 C CA . HIS A 1 80 ? -15.752 -23.120 -1.991 1.00 54.75 80 HIS A CA 1
ATOM 644 C C . HIS A 1 80 ? -14.213 -23.251 -1.848 1.00 54.75 80 HIS A C 1
ATOM 646 O O . HIS A 1 80 ? -13.462 -22.345 -2.212 1.00 54.75 80 HIS A O 1
ATOM 652 N N . PRO A 1 81 ? -13.688 -24.337 -1.234 1.00 54.12 81 PRO A N 1
ATOM 653 C CA . PRO A 1 81 ? -12.249 -24.451 -1.016 1.00 54.12 81 PRO A CA 1
ATOM 654 C C . PRO A 1 81 ? -11.526 -24.645 -2.358 1.00 54.12 81 PRO A C 1
ATOM 656 O O . PRO A 1 81 ? -11.471 -25.752 -2.886 1.00 54.12 81 PRO A O 1
ATOM 659 N N . GLY A 1 82 ? -10.979 -23.552 -2.901 1.00 63.62 82 GLY A N 1
ATOM 660 C CA . GLY A 1 82 ? -10.136 -23.538 -4.103 1.00 63.62 82 GLY A CA 1
ATOM 661 C C . GLY A 1 82 ? -10.672 -22.748 -5.303 1.00 63.62 82 GLY A C 1
ATOM 662 O O . GLY A 1 82 ? -10.048 -22.816 -6.368 1.00 63.62 82 GLY A O 1
ATOM 663 N N . GLY A 1 83 ? -11.795 -22.034 -5.151 1.00 77.62 83 GLY A N 1
ATOM 664 C CA . GLY A 1 83 ? -12.327 -21.090 -6.138 1.00 77.62 83 GLY A CA 1
ATOM 665 C C . GLY A 1 83 ? -12.260 -19.647 -5.634 1.00 77.62 83 GLY A C 1
ATOM 666 O O . GLY A 1 83 ? -12.685 -19.353 -4.518 1.00 77.62 83 GLY A O 1
ATOM 667 N N . LEU A 1 84 ? -11.726 -18.745 -6.454 1.00 85.56 84 LEU A N 1
ATOM 668 C CA . LEU A 1 84 ? -11.724 -17.302 -6.223 1.00 85.56 84 LEU A CA 1
ATOM 669 C C . LEU A 1 84 ? -12.436 -16.629 -7.393 1.00 85.56 84 LEU A C 1
ATOM 671 O O . LEU A 1 84 ? -12.097 -16.875 -8.544 1.00 85.56 84 LEU A O 1
ATOM 675 N N . GLU A 1 85 ? -13.387 -15.762 -7.102 1.00 88.31 85 GLU A N 1
ATOM 676 C CA . GLU A 1 85 ? -14.110 -14.955 -8.070 1.00 88.31 85 GLU A CA 1
ATOM 677 C C . GLU A 1 85 ? -13.711 -13.488 -7.873 1.00 88.31 85 GLU A C 1
ATOM 679 O O . GLU A 1 85 ? -13.935 -12.909 -6.809 1.00 88.31 85 GLU A O 1
ATOM 684 N N . LEU A 1 86 ? -13.096 -12.892 -8.894 1.00 88.25 86 LEU A N 1
ATOM 685 C CA . LEU A 1 86 ? -12.916 -11.446 -8.980 1.00 88.25 86 LEU A CA 1
ATOM 686 C C . LEU A 1 86 ? -14.126 -10.862 -9.691 1.00 88.25 86 LEU A C 1
ATOM 688 O O . LEU A 1 86 ? -14.400 -11.185 -10.845 1.00 88.25 86 LEU A O 1
ATOM 692 N N . VAL A 1 87 ? -14.836 -9.994 -8.998 1.00 87.62 87 VAL A N 1
ATOM 693 C CA . VAL A 1 87 ? -16.039 -9.342 -9.482 1.00 87.62 87 VAL A CA 1
ATOM 694 C C . VAL A 1 87 ? -15.713 -7.894 -9.785 1.00 87.62 87 VAL A C 1
ATOM 696 O O . VAL A 1 87 ? -15.160 -7.192 -8.942 1.00 87.62 87 VAL A O 1
ATOM 699 N N . ILE A 1 88 ? -16.081 -7.459 -10.984 1.00 87.00 88 ILE A N 1
ATOM 700 C CA . ILE A 1 88 ? -16.023 -6.061 -11.403 1.00 87.00 88 ILE A CA 1
ATOM 701 C C . ILE A 1 88 ? -17.458 -5.619 -11.647 1.00 87.00 88 ILE A C 1
ATOM 703 O O . ILE A 1 88 ? -18.160 -6.244 -12.446 1.00 87.00 88 ILE A O 1
ATOM 707 N N . SER A 1 89 ? -17.911 -4.586 -10.946 1.00 84.50 89 SER A N 1
ATOM 708 C CA . SER A 1 89 ? -19.258 -4.047 -11.118 1.00 84.50 89 SER A CA 1
ATOM 709 C C . SER A 1 89 ? -19.260 -2.546 -11.337 1.00 84.50 89 SER A C 1
ATOM 711 O O . SER A 1 89 ? -18.536 -1.820 -10.660 1.00 84.50 89 SER A O 1
ATOM 713 N N . TYR A 1 90 ? -20.131 -2.108 -12.240 1.00 79.69 90 TYR A N 1
ATOM 714 C CA . TYR A 1 90 ? -20.391 -0.704 -12.529 1.00 79.69 90 TYR A CA 1
ATOM 715 C C . TYR A 1 90 ? -21.778 -0.331 -11.996 1.00 79.69 90 TYR A C 1
ATOM 717 O O . TYR A 1 90 ? -22.730 -1.088 -12.239 1.00 79.69 90 TYR A O 1
ATOM 725 N N . PRO A 1 91 ? -21.912 0.778 -11.251 1.00 66.50 91 PRO A N 1
ATOM 726 C CA . PRO A 1 91 ? -23.222 1.325 -10.933 1.00 66.50 91 PRO A CA 1
ATOM 727 C C . PRO A 1 91 ? -23.885 1.800 -12.234 1.00 66.50 91 PRO A C 1
ATOM 729 O O . PRO A 1 91 ? -23.283 2.534 -13.007 1.00 66.50 91 PRO A O 1
ATOM 732 N N . ASP A 1 92 ? -25.111 1.350 -12.495 1.00 63.75 92 ASP A N 1
ATOM 733 C CA . ASP A 1 92 ? -25.910 1.780 -13.649 1.00 63.75 92 ASP A CA 1
ATOM 734 C C . ASP A 1 92 ? -27.364 1.984 -13.196 1.00 63.75 92 ASP A C 1
ATOM 736 O O . ASP A 1 92 ? -27.890 1.223 -12.374 1.00 63.75 92 ASP A O 1
ATOM 740 N N . ASP A 1 93 ? -28.024 3.003 -13.747 1.00 55.19 93 ASP A N 1
ATOM 741 C CA . ASP A 1 93 ? -29.397 3.419 -13.440 1.00 55.19 93 ASP A CA 1
ATOM 742 C C . ASP A 1 93 ? -30.429 2.301 -13.687 1.00 55.19 93 ASP A C 1
ATOM 744 O O . ASP A 1 93 ? -31.539 2.329 -13.147 1.00 55.19 93 ASP A O 1
ATOM 748 N N . ARG A 1 94 ? -30.078 1.295 -14.503 1.00 57.00 94 ARG A N 1
ATOM 749 C CA . ARG A 1 94 ? -30.930 0.143 -14.860 1.00 57.00 94 ARG A CA 1
ATOM 750 C C . ARG A 1 94 ? -30.560 -1.161 -14.141 1.00 57.00 94 ARG A C 1
ATOM 752 O O . ARG A 1 94 ? -31.252 -2.165 -14.324 1.00 57.00 94 ARG A O 1
ATOM 759 N N . GLY A 1 95 ? -29.533 -1.138 -13.289 1.00 61.28 95 GLY A N 1
ATOM 760 C CA . GLY A 1 95 ? -29.017 -2.280 -12.531 1.00 61.28 95 GLY A CA 1
ATOM 761 C C . GLY A 1 95 ? -27.540 -2.555 -12.818 1.00 61.28 95 GLY A C 1
ATOM 762 O O . GLY A 1 95 ? -27.080 -2.371 -13.935 1.00 61.28 95 GLY A O 1
ATOM 763 N N . ASN A 1 96 ? -26.794 -3.023 -11.813 1.00 69.81 96 ASN A N 1
ATOM 764 C CA . ASN A 1 96 ? -25.335 -3.133 -11.907 1.00 69.81 96 ASN A CA 1
ATOM 765 C C . ASN A 1 96 ? -24.880 -4.087 -13.025 1.00 69.81 96 ASN A C 1
ATOM 767 O O . ASN A 1 96 ? -25.141 -5.295 -12.968 1.00 69.81 96 ASN A O 1
ATOM 771 N N . ILE A 1 97 ? -24.113 -3.563 -13.982 1.00 81.38 97 ILE A N 1
ATOM 772 C CA . ILE A 1 97 ? -23.375 -4.373 -14.954 1.00 81.38 97 ILE A CA 1
ATOM 773 C C . ILE A 1 97 ? -22.243 -5.068 -14.197 1.00 81.38 97 ILE A C 1
ATOM 775 O O . ILE A 1 97 ? -21.398 -4.407 -13.594 1.00 81.38 97 ILE A O 1
ATOM 779 N N . ARG A 1 98 ? -22.234 -6.407 -14.195 1.00 86.75 98 ARG A N 1
ATOM 780 C CA . ARG A 1 98 ? -21.289 -7.217 -13.412 1.00 86.75 98 ARG A CA 1
ATOM 781 C C . ARG A 1 98 ? -20.543 -8.219 -14.289 1.00 86.75 98 ARG A C 1
ATOM 783 O O . ARG A 1 98 ? -21.158 -9.023 -14.989 1.00 86.75 98 ARG A O 1
ATOM 790 N N . GLY A 1 99 ? -19.218 -8.192 -14.198 1.00 88.19 99 GLY A N 1
ATOM 791 C CA . GLY A 1 99 ? -18.319 -9.193 -14.756 1.00 88.19 99 GLY A CA 1
ATOM 792 C C . GLY A 1 99 ? -17.725 -10.057 -13.646 1.00 88.19 99 GLY A C 1
ATOM 793 O O . GLY A 1 99 ? -17.213 -9.530 -12.659 1.00 88.19 99 GLY A O 1
ATOM 794 N N . CYS A 1 100 ? -17.788 -11.378 -13.804 1.00 89.88 100 CYS A N 1
ATOM 795 C CA . CYS A 1 100 ? -17.292 -12.344 -12.823 1.00 89.88 100 CYS A CA 1
ATOM 796 C C . CYS A 1 100 ? -16.137 -13.162 -13.405 1.00 89.88 100 CYS A C 1
ATOM 798 O O . CYS A 1 100 ? -16.329 -13.922 -14.350 1.00 89.88 100 CYS A O 1
ATOM 800 N N . TYR A 1 101 ? -14.937 -13.040 -12.848 1.00 90.88 101 TYR A N 1
ATOM 801 C CA . TYR A 1 101 ? -13.747 -13.758 -13.303 1.00 90.88 101 TYR A CA 1
ATOM 802 C C . TYR A 1 101 ? -13.387 -14.855 -12.309 1.00 90.88 101 TYR A C 1
ATOM 804 O O . TYR A 1 101 ? -12.964 -14.582 -11.187 1.00 90.88 101 TYR A O 1
ATOM 812 N N . LEU A 1 102 ? -13.556 -16.103 -12.733 1.00 89.06 102 LEU A N 1
ATOM 813 C CA . LEU A 1 102 ? -13.308 -17.278 -11.905 1.00 89.06 102 LEU A CA 1
ATOM 814 C C . LEU A 1 102 ? -11.854 -17.739 -12.021 1.00 89.06 102 LEU A C 1
ATOM 816 O O . LEU A 1 102 ? -11.317 -17.912 -13.114 1.00 89.06 102 LEU A O 1
ATOM 820 N N . PHE A 1 103 ? -11.243 -18.009 -10.874 1.00 87.38 103 PHE A N 1
ATOM 821 C CA . PHE A 1 103 ? -9.885 -18.506 -10.734 1.00 87.38 103 PHE A CA 1
ATOM 822 C C . PHE A 1 103 ? -9.857 -19.758 -9.867 1.00 87.38 103 PHE A C 1
ATOM 824 O O . PHE A 1 103 ? -10.509 -19.849 -8.829 1.00 87.38 103 PHE A O 1
ATOM 831 N N . SER A 1 104 ? -9.008 -20.708 -10.249 1.00 85.38 104 SER A N 1
ATOM 832 C CA . SER A 1 104 ? -8.730 -21.900 -9.452 1.00 85.38 104 SER A CA 1
ATOM 833 C C . SER A 1 104 ? -7.236 -22.159 -9.419 1.00 85.38 104 SER A C 1
ATOM 835 O O . SER A 1 104 ? -6.598 -22.186 -10.467 1.00 85.38 104 SER A O 1
ATOM 837 N N . LEU A 1 105 ? -6.682 -22.408 -8.230 1.00 82.44 105 LEU A N 1
ATOM 838 C CA . LEU A 1 105 ? -5.262 -22.760 -8.078 1.00 82.44 105 LEU A CA 1
ATOM 839 C C . LEU A 1 105 ? -4.916 -24.127 -8.693 1.00 82.44 105 LEU A C 1
ATOM 841 O O . LEU A 1 105 ? -3.743 -24.444 -8.863 1.00 82.44 105 LEU A O 1
ATOM 845 N N . SER A 1 106 ? -5.926 -24.934 -9.038 1.00 82.00 106 SER A N 1
ATOM 846 C CA . SER A 1 106 ? -5.735 -26.174 -9.797 1.00 82.00 106 SER A CA 1
ATOM 847 C C . SER A 1 106 ? -5.364 -25.928 -11.265 1.00 82.00 106 SER A C 1
ATOM 849 O O . SER A 1 106 ? -4.747 -26.793 -11.885 1.00 82.00 106 SER A O 1
ATOM 851 N N . ASP A 1 107 ? -5.688 -24.747 -11.807 1.00 81.25 107 ASP A N 1
ATOM 852 C CA . ASP A 1 107 ? -5.325 -24.346 -13.162 1.00 81.25 107 ASP A CA 1
ATOM 853 C C . ASP A 1 107 ? -4.004 -23.537 -13.139 1.00 81.25 107 ASP A C 1
ATOM 855 O O . ASP A 1 107 ? -3.926 -22.473 -12.504 1.00 81.25 107 ASP A O 1
ATOM 859 N N . PRO A 1 108 ? -2.936 -24.007 -13.819 1.00 79.75 108 PRO A N 1
ATOM 860 C CA . PRO A 1 108 ? -1.668 -23.285 -13.903 1.00 79.75 108 PRO A CA 1
ATOM 861 C C . PRO A 1 108 ? -1.796 -21.893 -14.531 1.00 79.75 108 PRO A C 1
ATOM 863 O O . PRO A 1 108 ? -1.045 -20.989 -14.163 1.00 79.75 108 PRO A O 1
ATOM 866 N N . MET A 1 109 ? -2.737 -21.717 -15.463 1.00 83.06 109 MET A N 1
ATOM 867 C CA . MET A 1 109 ? -2.975 -20.458 -16.157 1.00 83.06 109 MET A CA 1
ATOM 868 C C . MET A 1 109 ? -3.593 -19.445 -15.185 1.00 83.06 109 MET A C 1
ATOM 870 O O . MET A 1 109 ? -3.054 -18.360 -14.994 1.00 83.06 109 MET A O 1
ATOM 874 N N . HIS A 1 110 ? -4.625 -19.844 -14.440 1.00 87.19 110 HIS A N 1
ATOM 875 C CA . HIS A 1 110 ? -5.215 -19.003 -13.392 1.00 87.19 110 HIS A CA 1
ATOM 876 C C . HIS A 1 110 ? -4.193 -18.647 -12.303 1.00 87.19 110 HIS A C 1
ATOM 878 O O . HIS A 1 110 ? -4.117 -17.501 -11.863 1.00 87.19 110 HIS A O 1
ATOM 884 N N . SER A 1 111 ? -3.350 -19.604 -11.909 1.00 83.25 111 SER A N 1
ATOM 885 C CA . SER A 1 111 ? -2.268 -19.369 -10.946 1.00 83.25 111 SER A CA 1
ATOM 886 C C . SER A 1 111 ? -1.250 -18.337 -11.442 1.00 83.25 111 SER A C 1
ATOM 888 O O . SER A 1 111 ? -0.776 -17.511 -10.661 1.00 83.25 111 SER A O 1
ATOM 890 N N . TYR A 1 112 ? -0.903 -18.371 -12.732 1.00 86.25 112 TYR A N 1
ATOM 891 C CA . TYR A 1 112 ? -0.065 -17.348 -13.354 1.00 86.25 112 TYR A CA 1
ATOM 892 C C . TYR A 1 112 ? -0.773 -15.992 -13.361 1.00 86.25 112 TYR A C 1
ATOM 894 O O . TYR A 1 112 ? -0.180 -15.004 -12.931 1.00 86.25 112 TYR A O 1
ATOM 902 N N . SER A 1 113 ? -2.043 -15.956 -13.773 1.00 89.56 113 SER A N 1
ATOM 903 C CA . SER A 1 113 ? -2.838 -14.731 -13.852 1.00 89.56 113 SER A CA 1
ATOM 904 C C . SER A 1 113 ? -2.908 -14.008 -12.509 1.00 89.56 113 SER A C 1
ATOM 906 O O . SER A 1 113 ? -2.611 -12.820 -12.421 1.00 89.56 113 SER A O 1
ATOM 908 N N . LEU A 1 114 ? -3.190 -14.743 -11.432 1.00 89.25 114 LEU A N 1
ATOM 909 C CA . LEU A 1 114 ? -3.229 -14.200 -10.074 1.00 89.25 114 LEU A CA 1
ATOM 910 C C . LEU A 1 114 ? -1.864 -13.669 -9.610 1.00 89.25 114 LEU A C 1
ATOM 912 O O . LEU A 1 114 ? -1.787 -12.582 -9.040 1.00 89.25 114 LEU A O 1
ATOM 916 N N . LYS A 1 115 ? -0.769 -14.397 -9.880 1.00 87.81 115 LYS A N 1
ATOM 917 C CA . LYS A 1 115 ? 0.594 -13.927 -9.563 1.00 87.81 115 LYS A CA 1
ATOM 918 C C . LYS A 1 115 ? 0.942 -12.655 -10.331 1.00 87.81 115 LYS A C 1
ATOM 920 O O . LYS A 1 115 ? 1.566 -11.751 -9.775 1.00 87.81 115 LYS A O 1
ATOM 925 N N . TRP A 1 116 ? 0.543 -12.581 -11.596 1.00 90.44 116 TRP A N 1
ATOM 926 C CA . TRP A 1 116 ? 0.759 -11.409 -12.432 1.00 90.44 116 TRP A CA 1
ATOM 927 C C . TRP A 1 116 ? -0.029 -10.198 -11.921 1.00 90.44 116 TRP A C 1
ATOM 929 O O . TRP A 1 116 ? 0.568 -9.131 -11.789 1.00 90.44 116 TRP A O 1
ATOM 939 N N . LEU A 1 117 ? -1.307 -10.366 -11.553 1.00 89.38 117 LEU A N 1
ATOM 940 C CA . LEU A 1 117 ? -2.135 -9.309 -10.953 1.00 89.38 117 LEU A CA 1
ATOM 941 C C . LEU A 1 117 ? -1.488 -8.742 -9.685 1.00 89.38 117 LEU A C 1
ATOM 943 O O . LEU A 1 117 ? -1.339 -7.533 -9.549 1.00 89.38 117 LEU A O 1
ATOM 947 N N . VAL A 1 118 ? -1.040 -9.620 -8.786 1.00 86.12 118 VAL A N 1
ATOM 948 C CA . VAL A 1 118 ? -0.348 -9.235 -7.548 1.00 86.12 118 VAL A CA 1
ATOM 949 C C . VAL A 1 118 ? 0.953 -8.477 -7.823 1.00 86.12 118 VAL A C 1
ATOM 951 O O . VAL A 1 118 ? 1.268 -7.511 -7.132 1.00 86.12 118 VAL A O 1
ATOM 954 N N . THR A 1 119 ? 1.720 -8.920 -8.821 1.00 87.44 119 THR A N 1
ATOM 955 C CA . THR A 1 119 ? 3.033 -8.341 -9.140 1.00 87.44 119 THR A CA 1
ATOM 956 C C . THR A 1 119 ? 2.895 -6.966 -9.790 1.00 87.44 119 THR A C 1
ATOM 958 O O . THR A 1 119 ? 3.637 -6.047 -9.455 1.00 87.44 119 THR A O 1
ATOM 961 N N . ASN A 1 120 ? 1.944 -6.819 -10.715 1.00 85.75 120 ASN A N 1
ATOM 962 C CA . ASN A 1 120 ? 1.776 -5.605 -11.514 1.00 85.75 120 ASN A CA 1
ATOM 963 C C . ASN A 1 120 ? 0.760 -4.622 -10.918 1.00 85.75 120 ASN A C 1
ATOM 965 O O . ASN A 1 120 ? 0.730 -3.468 -11.339 1.00 85.75 120 ASN A O 1
ATOM 969 N N . LYS A 1 121 ? -0.060 -5.064 -9.954 1.00 87.62 121 LYS A N 1
ATOM 970 C CA . LYS A 1 121 ? -1.088 -4.275 -9.253 1.00 87.62 121 LYS A CA 1
ATOM 971 C C . LYS A 1 121 ? -2.047 -3.538 -10.193 1.00 87.62 121 LYS A C 1
ATOM 973 O O . LYS A 1 121 ? -2.507 -2.437 -9.897 1.00 87.62 121 LYS A O 1
ATOM 978 N N . ARG A 1 122 ? -2.344 -4.145 -11.340 1.00 88.12 122 ARG A N 1
ATOM 979 C CA . ARG A 1 122 ? -3.248 -3.606 -12.359 1.00 88.12 122 ARG A CA 1
ATOM 980 C C . ARG A 1 122 ? -3.961 -4.720 -13.106 1.00 88.12 122 ARG A C 1
ATOM 982 O O . ARG A 1 122 ? -3.505 -5.862 -13.093 1.00 88.12 122 ARG A O 1
ATOM 989 N N . LEU A 1 123 ? -5.026 -4.350 -13.798 1.00 85.56 123 LEU A N 1
ATOM 990 C CA . LEU A 1 123 ? -5.782 -5.182 -14.726 1.00 85.56 123 LEU A CA 1
ATOM 991 C C . LEU A 1 123 ? -6.079 -4.391 -16.003 1.00 85.56 123 LEU A C 1
ATOM 993 O O . LEU A 1 123 ? -6.410 -3.209 -15.938 1.00 85.56 123 LEU A O 1
ATOM 997 N N . ASN A 1 124 ? -5.947 -5.047 -17.154 1.00 86.00 124 ASN A N 1
ATOM 998 C CA . ASN A 1 124 ? -6.342 -4.492 -18.446 1.00 86.00 124 ASN A CA 1
ATOM 999 C C . ASN A 1 124 ? -7.710 -5.077 -18.812 1.00 86.00 124 ASN A C 1
ATOM 1001 O O . ASN A 1 124 ? -7.790 -6.282 -19.050 1.00 86.00 124 ASN A O 1
ATOM 1005 N N . ILE A 1 125 ? -8.764 -4.260 -18.852 1.00 87.50 125 ILE A N 1
ATOM 1006 C CA . ILE A 1 125 ? -10.102 -4.688 -19.287 1.00 87.50 125 ILE A CA 1
ATOM 1007 C C . ILE A 1 125 ? -10.325 -4.235 -20.723 1.00 87.50 125 ILE A C 1
ATOM 1009 O O . ILE A 1 125 ? -10.254 -3.045 -21.010 1.00 87.50 125 ILE A O 1
ATOM 1013 N N . TYR A 1 126 ? -10.639 -5.186 -21.592 1.00 88.50 126 TYR A N 1
ATOM 1014 C CA . TYR A 1 126 ? -11.105 -5.006 -22.957 1.00 88.50 126 TYR A CA 1
ATOM 1015 C C . TYR A 1 126 ? -12.627 -5.132 -22.959 1.00 88.50 126 TYR A C 1
ATOM 1017 O O . TYR A 1 126 ? -13.164 -6.205 -22.669 1.00 88.50 126 TYR A O 1
ATOM 1025 N N . TYR A 1 127 ? -13.319 -4.043 -23.278 1.00 87.31 127 TYR A N 1
ATOM 1026 C CA . TYR A 1 127 ? -14.774 -4.031 -23.384 1.00 87.31 127 TYR A CA 1
ATOM 1027 C C . TYR A 1 127 ? -15.179 -4.474 -24.779 1.00 87.31 127 TYR A C 1
ATOM 1029 O O . TYR A 1 127 ? -14.760 -3.887 -25.779 1.00 87.31 127 TYR A O 1
ATOM 1037 N N . ILE A 1 128 ? -15.971 -5.539 -24.830 1.00 89.44 128 ILE A N 1
ATOM 1038 C CA . ILE A 1 128 ? -16.398 -6.189 -26.059 1.00 89.44 128 ILE A CA 1
ATOM 1039 C C . ILE A 1 128 ? -17.897 -5.979 -26.231 1.00 89.44 128 ILE A C 1
ATOM 1041 O O . ILE A 1 128 ? -18.662 -6.141 -25.283 1.00 89.44 128 ILE A O 1
ATOM 1045 N N . VAL A 1 129 ? -18.321 -5.672 -27.451 1.00 88.06 129 VAL A N 1
ATOM 1046 C CA . VAL A 1 129 ? -19.730 -5.682 -27.858 1.00 88.06 129 VAL A CA 1
ATOM 1047 C C . VAL A 1 129 ? -19.917 -6.616 -29.043 1.00 88.06 129 VAL A C 1
ATOM 1049 O O . VAL A 1 129 ? -18.996 -6.828 -29.832 1.00 88.06 129 VAL A O 1
ATOM 1052 N N . LEU A 1 130 ? -21.117 -7.172 -29.177 1.00 88.88 130 LEU A N 1
ATOM 1053 C CA . LEU A 1 130 ? -21.515 -7.908 -30.370 1.00 88.88 130 LEU A CA 1
ATOM 1054 C C . LEU A 1 130 ? -22.166 -6.928 -31.356 1.00 88.88 130 LEU A C 1
ATOM 1056 O O . LEU A 1 130 ? -23.266 -6.442 -31.103 1.00 88.88 130 LEU A O 1
ATOM 1060 N N . TYR A 1 131 ? -21.492 -6.644 -32.470 1.00 84.19 131 TYR A N 1
ATOM 1061 C CA . TYR A 1 131 ? -21.963 -5.739 -33.519 1.00 84.19 131 TYR A CA 1
ATOM 1062 C C . TYR A 1 131 ? -22.059 -6.492 -34.849 1.00 84.19 131 TYR A C 1
ATOM 1064 O O . TYR A 1 131 ? -21.085 -7.084 -35.299 1.00 84.19 131 TYR A O 1
ATOM 1072 N N . GLU A 1 132 ? -23.246 -6.509 -35.462 1.00 86.19 132 GLU A N 1
ATOM 1073 C CA . GLU A 1 132 ? -23.506 -7.175 -36.756 1.00 86.19 132 GLU A CA 1
ATOM 1074 C C . GLU A 1 132 ? -23.035 -8.648 -36.842 1.00 86.19 132 GLU A C 1
ATOM 1076 O O . GLU A 1 132 ? -22.727 -9.160 -37.915 1.00 86.19 132 GLU A O 1
ATOM 1081 N N . GLY A 1 133 ? -23.038 -9.366 -35.713 1.00 86.19 133 GLY A N 1
ATOM 1082 C CA . GLY A 1 133 ? -22.621 -10.772 -35.644 1.00 86.19 133 GLY A CA 1
ATOM 1083 C C . GLY A 1 133 ? -21.119 -10.985 -35.434 1.00 86.19 133 GLY A C 1
ATOM 1084 O O . GLY A 1 133 ? -20.677 -12.130 -35.404 1.00 86.19 133 GLY A O 1
ATOM 1085 N N . GLU A 1 134 ? -20.349 -9.914 -35.240 1.00 89.31 134 GLU A N 1
ATOM 1086 C CA . GLU A 1 134 ? -18.929 -9.969 -34.904 1.00 89.31 134 GLU A CA 1
ATOM 1087 C C . GLU A 1 134 ? -18.659 -9.330 -33.535 1.00 89.31 134 GLU A C 1
ATOM 1089 O O . GLU A 1 134 ? -19.293 -8.353 -33.134 1.00 89.31 134 GLU A O 1
ATOM 1094 N N . TYR A 1 135 ? -17.699 -9.886 -32.796 1.00 90.62 135 TYR A N 1
ATOM 1095 C CA . TYR A 1 135 ? -17.276 -9.333 -31.512 1.00 90.62 135 TYR A CA 1
ATOM 1096 C C . TYR A 1 135 ? -16.228 -8.239 -31.722 1.00 90.62 135 TYR A C 1
ATOM 1098 O O . TYR A 1 135 ? -15.156 -8.494 -32.279 1.00 90.62 135 TYR A O 1
ATOM 1106 N N . VAL A 1 136 ? -16.519 -7.032 -31.243 1.00 86.75 136 VAL A N 1
ATOM 1107 C CA . VAL A 1 136 ? -15.695 -5.833 -31.440 1.00 86.75 136 VAL A CA 1
ATOM 1108 C C . VAL A 1 136 ? -15.242 -5.281 -30.098 1.00 86.75 136 VAL A C 1
ATOM 1110 O O . VAL A 1 136 ? -16.053 -5.092 -29.194 1.00 86.75 136 VAL A O 1
ATOM 1113 N N . CYS A 1 137 ? -13.948 -4.996 -29.974 1.00 86.38 137 CYS A N 1
ATOM 1114 C CA . CYS A 1 137 ? -13.390 -4.261 -28.850 1.00 86.38 137 CYS A CA 1
ATOM 1115 C C . CYS A 1 137 ? -13.636 -2.762 -29.029 1.00 86.38 137 CYS A C 1
ATOM 1117 O O . CYS A 1 137 ? -13.084 -2.142 -29.939 1.00 86.38 137 CYS A O 1
ATOM 1119 N N . THR A 1 138 ? -14.434 -2.173 -28.145 1.00 82.50 138 THR A N 1
ATOM 1120 C CA . THR A 1 138 ? -14.829 -0.757 -28.211 1.00 82.50 138 THR A CA 1
ATOM 1121 C C . THR A 1 138 ? -14.031 0.137 -27.275 1.00 82.50 138 THR A C 1
ATOM 1123 O O . THR A 1 138 ? -13.939 1.339 -27.506 1.00 82.50 138 THR A O 1
ATOM 1126 N N . GLY A 1 139 ? -13.410 -0.435 -26.245 1.00 78.88 139 GLY A N 1
ATOM 1127 C CA . GLY A 1 139 ? -12.612 0.318 -25.289 1.00 78.88 139 GLY A CA 1
ATOM 1128 C C . GLY A 1 139 ? -11.664 -0.569 -24.500 1.00 78.88 139 GLY A C 1
ATOM 1129 O O . GLY A 1 139 ? -11.871 -1.777 -24.376 1.00 78.88 139 GLY A O 1
ATOM 1130 N N . VAL A 1 140 ? -10.624 0.055 -23.946 1.00 81.94 140 VAL A N 1
ATOM 1131 C CA . VAL A 1 140 ? -9.699 -0.587 -23.011 1.00 81.94 140 VAL A CA 1
ATOM 1132 C C . VAL A 1 140 ? -9.504 0.324 -21.810 1.00 81.94 140 VAL A C 1
ATOM 1134 O O . VAL A 1 140 ? -9.185 1.501 -21.980 1.00 81.94 140 VAL A O 1
ATOM 1137 N N . LYS A 1 141 ? -9.647 -0.222 -20.601 1.00 80.62 141 LYS A N 1
ATOM 1138 C CA . LYS A 1 141 ? -9.368 0.489 -19.347 1.00 80.62 141 LYS A CA 1
ATOM 1139 C C . LYS A 1 141 ? -8.326 -0.272 -18.542 1.00 80.62 141 LYS A C 1
ATOM 1141 O O . LYS A 1 141 ? -8.426 -1.481 -18.343 1.00 80.62 141 LYS A O 1
ATOM 1146 N N . CYS A 1 142 ? -7.298 0.444 -18.099 1.00 83.06 142 CYS A N 1
ATOM 1147 C CA . CYS A 1 142 ? -6.311 -0.076 -17.162 1.00 83.06 142 CYS A CA 1
ATOM 1148 C C . CYS A 1 142 ? -6.724 0.347 -15.754 1.00 83.06 142 CYS A C 1
ATOM 1150 O O . CYS A 1 142 ? -6.628 1.525 -15.415 1.00 83.06 142 CYS A O 1
ATOM 1152 N N . VAL A 1 143 ? -7.153 -0.608 -14.936 1.00 82.19 143 VAL A N 1
ATOM 1153 C CA . VAL A 1 143 ? -7.592 -0.347 -13.563 1.00 82.19 143 VAL A CA 1
ATOM 1154 C C . VAL A 1 143 ? -6.479 -0.752 -12.610 1.00 82.19 143 VAL A C 1
ATOM 1156 O O . VAL A 1 143 ? -5.911 -1.842 -12.714 1.00 82.19 143 VAL A O 1
ATOM 1159 N N . TYR A 1 144 ? -6.140 0.124 -11.671 1.00 79.88 144 TYR A N 1
ATOM 1160 C CA . TYR A 1 144 ? -5.192 -0.214 -10.616 1.00 79.88 144 TYR A CA 1
ATOM 1161 C C . TYR A 1 144 ? -5.894 -1.020 -9.534 1.00 79.88 144 TYR A C 1
ATOM 1163 O O . TYR A 1 144 ? -6.943 -0.626 -9.028 1.00 79.88 144 TYR A O 1
ATOM 1171 N N . LEU A 1 145 ? -5.295 -2.145 -9.153 1.00 77.31 145 LEU A N 1
ATOM 1172 C CA . LEU A 1 145 ? -5.819 -2.948 -8.063 1.00 77.31 145 LEU A CA 1
ATOM 1173 C C . LEU A 1 145 ? -5.584 -2.214 -6.741 1.00 77.31 145 LEU A C 1
ATOM 1175 O O . LEU A 1 145 ? -4.435 -1.881 -6.427 1.00 77.31 145 LEU A O 1
ATOM 1179 N N . PRO A 1 146 ? -6.626 -2.022 -5.916 1.00 73.81 146 PRO A N 1
ATOM 1180 C CA . PRO A 1 146 ? -6.432 -1.582 -4.548 1.00 73.81 146 PRO A CA 1
ATOM 1181 C C . PRO A 1 146 ? -5.455 -2.525 -3.827 1.00 73.81 146 PRO A C 1
ATOM 1183 O O . PRO A 1 146 ? -5.528 -3.747 -3.978 1.00 73.81 146 PRO A O 1
ATOM 1186 N N . GLU A 1 147 ? -4.556 -1.977 -3.004 1.00 68.31 147 GLU A N 1
ATOM 1187 C CA . GLU A 1 147 ? -3.568 -2.773 -2.244 1.00 68.31 147 GLU A CA 1
ATOM 1188 C C . GLU A 1 147 ? -4.231 -3.882 -1.415 1.00 68.31 147 GLU A C 1
ATOM 1190 O O . GLU A 1 147 ? -3.673 -4.962 -1.230 1.00 68.31 147 GLU A O 1
ATOM 1195 N N . ILE A 1 148 ? -5.460 -3.629 -0.962 1.00 68.69 148 ILE A N 1
ATOM 1196 C CA . ILE A 1 148 ? -6.249 -4.586 -0.198 1.00 68.69 148 ILE A CA 1
ATOM 1197 C C . ILE A 1 148 ? -6.613 -5.831 -1.015 1.00 68.69 148 ILE A C 1
ATOM 1199 O O . ILE A 1 148 ? -6.448 -6.950 -0.532 1.00 68.69 148 ILE A O 1
ATOM 1203 N N . VAL A 1 149 ? -6.988 -5.637 -2.282 1.00 76.81 149 VAL A N 1
ATOM 1204 C CA . VAL A 1 149 ? -7.277 -6.716 -3.230 1.00 76.81 149 VAL A CA 1
ATOM 1205 C C . VAL A 1 149 ? -5.991 -7.493 -3.504 1.00 76.81 149 VAL A C 1
ATOM 1207 O O . VAL A 1 149 ? -5.974 -8.713 -3.372 1.00 76.81 149 VAL A O 1
ATOM 1210 N N . CYS A 1 150 ? -4.870 -6.806 -3.766 1.00 80.75 150 CYS A N 1
ATOM 1211 C CA . CYS A 1 150 ? -3.563 -7.452 -3.962 1.00 80.75 150 CYS A CA 1
ATOM 1212 C C . CYS A 1 150 ? -3.158 -8.335 -2.769 1.00 80.75 150 CYS A C 1
ATOM 1214 O O . CYS A 1 150 ? -2.630 -9.435 -2.945 1.00 80.75 150 CYS A O 1
ATOM 1216 N N . TYR A 1 151 ? -3.418 -7.868 -1.548 1.00 75.62 151 TYR A N 1
ATOM 1217 C CA . TYR A 1 151 ? -3.124 -8.607 -0.328 1.00 75.62 151 TYR A CA 1
ATOM 1218 C C . TYR A 1 151 ? -3.993 -9.866 -0.168 1.00 75.62 151 TYR A C 1
ATOM 1220 O O . TYR A 1 151 ? -3.478 -10.924 0.200 1.00 75.62 151 TYR A O 1
ATOM 1228 N N . GLU A 1 152 ? -5.293 -9.793 -0.465 1.00 76.94 152 GLU A N 1
ATOM 1229 C CA . GLU A 1 152 ? -6.167 -10.974 -0.455 1.00 76.94 152 GLU A CA 1
ATOM 1230 C C . GLU A 1 152 ? -5.750 -12.002 -1.507 1.00 76.94 152 GLU A C 1
ATOM 1232 O O . GLU A 1 152 ? -5.673 -13.194 -1.198 1.00 76.94 152 GLU A O 1
ATOM 1237 N N . LEU A 1 153 ? -5.395 -11.545 -2.712 1.00 82.88 153 LEU A N 1
ATOM 1238 C CA . LEU A 1 153 ? -4.861 -12.405 -3.769 1.00 82.88 153 LEU A CA 1
ATOM 1239 C C . LEU A 1 153 ? -3.578 -13.125 -3.321 1.00 82.88 153 LEU A C 1
ATOM 1241 O O . LEU A 1 153 ? -3.438 -14.327 -3.545 1.00 82.88 153 LEU A O 1
ATOM 1245 N N . LEU A 1 154 ? -2.662 -12.421 -2.644 1.00 82.94 154 LEU A N 1
ATOM 1246 C CA . LEU A 1 154 ? -1.452 -13.012 -2.059 1.00 82.94 154 LEU A CA 1
ATOM 1247 C C . LEU A 1 154 ? -1.777 -14.094 -1.030 1.00 82.94 154 LEU A C 1
ATOM 1249 O O . LEU A 1 154 ? -1.223 -15.189 -1.092 1.00 82.94 154 LEU A O 1
ATOM 1253 N N . ARG A 1 155 ? -2.698 -13.819 -0.100 1.00 79.81 155 ARG A N 1
ATOM 1254 C CA . ARG A 1 155 ? -3.115 -14.812 0.902 1.00 79.81 155 ARG A CA 1
ATOM 1255 C C . ARG A 1 155 ? -3.725 -16.044 0.250 1.00 79.81 155 ARG A C 1
ATOM 1257 O O . ARG A 1 155 ? -3.384 -17.156 0.645 1.00 79.81 155 ARG A O 1
ATOM 1264 N N . TYR A 1 156 ? -4.580 -15.842 -0.750 1.00 80.62 156 TYR A N 1
ATOM 1265 C CA . TYR A 1 156 ? -5.175 -16.929 -1.516 1.00 80.62 156 TYR A CA 1
ATOM 1266 C C . TYR A 1 156 ? -4.098 -17.782 -2.204 1.00 80.62 156 TYR A C 1
ATOM 1268 O O . TYR A 1 156 ? -4.099 -19.001 -2.051 1.00 80.62 156 TYR A O 1
ATOM 1276 N N . LEU A 1 157 ? -3.118 -17.153 -2.867 1.00 82.50 157 LEU A N 1
ATOM 1277 C CA . LEU A 1 157 ? -1.971 -17.833 -3.486 1.00 82.50 157 LEU A CA 1
ATOM 1278 C C . LEU A 1 157 ? -1.111 -18.618 -2.481 1.00 82.50 157 LEU A C 1
ATOM 1280 O O . LEU A 1 157 ? -0.557 -19.659 -2.828 1.00 82.50 157 LEU A O 1
ATOM 1284 N N . GLU A 1 158 ? -1.000 -18.136 -1.244 1.00 83.25 158 GLU A N 1
ATOM 1285 C CA . GLU A 1 158 ? -0.272 -18.793 -0.152 1.00 83.25 158 GLU A CA 1
ATOM 1286 C C . GLU A 1 158 ? -1.096 -19.877 0.570 1.00 83.25 158 GLU A C 1
ATOM 1288 O O . GLU A 1 158 ? -0.612 -20.479 1.530 1.00 83.25 158 GLU A O 1
ATOM 1293 N N . GLY A 1 159 ? -2.344 -20.121 0.152 1.00 76.88 159 GLY A N 1
ATOM 1294 C CA . GLY A 1 159 ? -3.253 -21.062 0.813 1.00 76.88 159 GLY A CA 1
ATOM 1295 C C . GLY A 1 159 ? -3.719 -20.601 2.198 1.00 76.88 159 GLY A C 1
ATOM 1296 O O . GLY A 1 159 ? -4.196 -21.407 2.997 1.00 76.88 159 GLY A O 1
ATOM 1297 N N . LYS A 1 160 ? -3.572 -19.309 2.512 1.00 74.56 160 LYS A N 1
ATOM 1298 C CA . LYS A 1 160 ? -4.043 -18.712 3.764 1.00 74.56 160 LYS A CA 1
ATOM 1299 C C . LYS A 1 160 ? -5.528 -18.369 3.654 1.00 74.56 160 LYS A C 1
ATOM 1301 O O . LYS A 1 160 ? -6.014 -17.972 2.597 1.00 74.56 160 LYS A O 1
ATOM 1306 N N . LYS A 1 161 ? -6.242 -18.448 4.782 1.00 69.50 161 LYS A N 1
ATOM 1307 C CA . LYS A 1 161 ? -7.642 -18.005 4.885 1.00 69.50 161 LYS A CA 1
ATOM 1308 C C . LYS A 1 161 ? -7.752 -16.531 4.455 1.00 69.50 161 LYS A C 1
ATOM 1310 O O . LYS A 1 161 ? -6.929 -15.727 4.913 1.00 69.50 161 LYS A O 1
ATOM 1315 N N . PRO A 1 162 ? -8.711 -16.158 3.597 1.00 66.94 162 PRO A N 1
ATOM 1316 C CA . PRO A 1 162 ? -8.927 -14.765 3.211 1.00 66.94 162 PRO A CA 1
ATOM 1317 C C . PRO A 1 162 ? -9.359 -13.919 4.411 1.00 66.94 162 PRO A C 1
ATOM 1319 O O . PRO A 1 162 ? -10.054 -14.409 5.301 1.00 66.94 162 PRO A O 1
ATOM 1322 N N . LEU A 1 163 ? -8.966 -12.646 4.421 1.00 71.31 163 LEU A N 1
ATOM 1323 C CA . LEU A 1 163 ? -9.483 -11.673 5.378 1.00 71.31 163 LEU A CA 1
ATOM 1324 C C . LEU A 1 163 ? -10.516 -10.821 4.656 1.00 71.31 163 LEU A C 1
ATOM 1326 O O . LEU A 1 163 ? -10.148 -9.982 3.856 1.00 71.31 163 LEU A O 1
ATOM 1330 N N . LEU A 1 164 ? -11.793 -11.041 4.954 1.00 73.62 164 LEU A N 1
ATOM 1331 C CA . LEU A 1 164 ? -12.887 -10.258 4.381 1.00 73.62 164 LEU A CA 1
ATOM 1332 C C . LEU A 1 164 ? -12.749 -8.769 4.723 1.00 73.62 164 LEU A C 1
ATOM 1334 O O . LEU A 1 164 ? -12.363 -8.432 5.839 1.00 73.62 164 LEU A O 1
ATOM 1338 N N . PHE A 1 165 ? -13.185 -7.892 3.822 1.00 76.62 165 PHE A N 1
ATOM 1339 C CA . PHE A 1 165 ? -13.273 -6.454 4.083 1.00 76.62 165 PHE A CA 1
ATOM 1340 C C . PHE A 1 165 ? -14.724 -5.966 4.136 1.00 76.62 165 PHE A C 1
ATOM 1342 O O . PHE A 1 165 ? -15.584 -6.488 3.408 1.00 76.62 165 PHE A O 1
ATOM 1349 N N . PRO A 1 166 ? -15.028 -5.004 5.029 1.00 81.25 166 PRO A N 1
ATOM 1350 C CA . PRO A 1 166 ? -16.366 -4.465 5.149 1.00 81.25 166 PRO A CA 1
ATOM 1351 C C . PRO A 1 166 ? -16.596 -3.387 4.090 1.00 81.25 166 PRO A C 1
ATOM 1353 O O . PRO A 1 166 ? -15.691 -2.620 3.758 1.00 81.25 166 PRO A O 1
ATOM 1356 N N . LYS A 1 167 ? -17.835 -3.282 3.611 1.00 79.00 167 LYS A N 1
ATOM 1357 C CA . LYS A 1 167 ? -18.269 -2.179 2.750 1.00 79.00 167 LYS A CA 1
ATOM 1358 C C . LYS A 1 167 ? -18.841 -1.064 3.613 1.00 79.00 167 LYS A C 1
ATOM 1360 O O . LYS A 1 167 ? -19.853 -1.254 4.290 1.00 79.00 167 LYS A O 1
ATOM 1365 N N . PHE A 1 168 ? -18.193 0.092 3.597 1.00 80.81 168 PHE A N 1
ATOM 1366 C CA . PHE A 1 168 ? -18.691 1.268 4.299 1.00 80.81 168 PHE A CA 1
ATOM 1367 C C . PHE A 1 168 ? -19.791 1.943 3.489 1.00 80.81 168 PHE A C 1
ATOM 1369 O O . PHE A 1 168 ? -19.697 2.053 2.273 1.00 80.81 168 PHE A O 1
ATOM 1376 N N . HIS A 1 169 ? -20.811 2.430 4.180 1.00 81.94 169 HIS A N 1
ATOM 1377 C CA . HIS A 1 169 ? -21.824 3.285 3.592 1.00 81.94 169 HIS A CA 1
ATOM 1378 C C . HIS A 1 169 ? -21.214 4.643 3.201 1.00 81.94 169 HIS A C 1
ATOM 1380 O O . HIS A 1 169 ? -20.330 5.156 3.896 1.00 81.94 169 HIS A O 1
ATOM 1386 N N . ASN A 1 170 ? -21.710 5.244 2.116 1.00 72.00 170 ASN A N 1
ATOM 1387 C CA . ASN A 1 170 ? -21.213 6.532 1.607 1.00 72.00 170 ASN A CA 1
ATOM 1388 C C . ASN A 1 170 ? -21.511 7.705 2.553 1.00 72.00 170 ASN A C 1
ATOM 1390 O O . ASN A 1 170 ? -20.798 8.702 2.564 1.00 72.00 170 ASN A O 1
ATOM 1394 N N . HIS A 1 171 ? -22.556 7.575 3.368 1.00 78.81 171 HIS A N 1
ATOM 1395 C CA . HIS A 1 171 ? -22.931 8.562 4.380 1.00 78.81 171 HIS A CA 1
ATOM 1396 C C . HIS A 1 171 ? -22.394 8.191 5.764 1.00 78.81 171 HIS A C 1
ATOM 1398 O O . HIS A 1 171 ? -22.524 7.042 6.196 1.00 78.81 171 HIS A O 1
ATOM 1404 N N . SER A 1 172 ? -21.849 9.183 6.467 1.00 84.94 172 SER A N 1
ATOM 1405 C CA . SER A 1 172 ? -21.555 9.115 7.900 1.00 84.94 172 SER A CA 1
ATOM 1406 C C . SER A 1 172 ? -22.824 9.356 8.725 1.00 84.94 172 SER A C 1
ATOM 1408 O O . SER A 1 172 ? -23.766 10.003 8.270 1.00 84.94 172 SER A O 1
ATOM 1410 N N . LEU A 1 173 ? -22.843 8.846 9.953 1.00 87.31 173 LEU A N 1
ATOM 1411 C CA . LEU A 1 173 ? -23.832 9.177 10.974 1.00 87.31 173 LEU A CA 1
ATOM 1412 C C . LEU A 1 173 ? -23.251 10.224 11.928 1.00 87.31 173 LEU A C 1
ATOM 1414 O O . LEU A 1 173 ? -22.062 10.191 12.239 1.00 87.31 173 LEU A O 1
ATOM 1418 N N . SER A 1 174 ? -24.099 11.118 12.428 1.00 87.88 174 SER A N 1
ATOM 1419 C CA . SER A 1 174 ? -23.751 11.998 13.548 1.00 87.88 174 SER A CA 1
ATOM 1420 C C . SER A 1 174 ? -23.714 11.208 14.860 1.00 87.88 174 SER A C 1
ATOM 1422 O O . SER A 1 174 ? -24.413 10.204 15.022 1.00 87.88 174 SER A O 1
ATOM 1424 N N . ASP A 1 175 ? -22.922 11.694 15.814 1.00 86.94 175 ASP A N 1
ATOM 1425 C CA . ASP A 1 175 ? -22.886 11.231 17.200 1.00 86.94 175 ASP A CA 1
ATOM 1426 C C . ASP A 1 175 ? -24.210 11.349 17.976 1.00 86.94 175 ASP A C 1
ATOM 1428 O O . ASP A 1 175 ? -24.308 10.775 19.055 1.00 86.94 175 ASP A O 1
ATOM 1432 N N . GLU A 1 176 ? -25.263 11.969 17.432 1.00 89.44 176 GLU A N 1
ATOM 1433 C CA . GLU A 1 176 ? -26.621 11.942 18.007 1.00 89.44 176 GLU A CA 1
ATOM 1434 C C . GLU A 1 176 ? -27.153 10.518 18.244 1.00 89.44 176 GLU A C 1
ATOM 1436 O O . GLU A 1 176 ? -27.982 10.285 19.127 1.00 89.44 176 GLU A O 1
ATOM 1441 N N . VAL A 1 177 ? -26.660 9.533 17.486 1.00 90.44 177 VAL A N 1
ATOM 1442 C CA . VAL A 1 177 ? -27.008 8.124 17.710 1.00 90.44 177 VAL A CA 1
ATOM 1443 C C . VAL A 1 177 ? -26.442 7.561 19.020 1.00 90.44 177 VAL A C 1
ATOM 1445 O O . VAL A 1 177 ? -26.922 6.531 19.501 1.00 90.44 177 VAL A O 1
ATOM 1448 N N . LEU A 1 178 ? -25.438 8.217 19.605 1.00 91.88 178 LEU A N 1
ATOM 1449 C CA . LEU A 1 178 ? -24.772 7.842 20.849 1.00 91.88 178 LEU A CA 1
ATOM 1450 C C . LEU A 1 178 ? -25.458 8.519 22.046 1.00 91.88 178 LEU A C 1
ATOM 1452 O O . LEU A 1 178 ? -24.889 9.381 22.712 1.00 91.88 178 LEU A O 1
ATOM 1456 N N . THR A 1 179 ? -26.705 8.128 22.317 1.00 92.31 179 THR A N 1
ATOM 1457 C CA . THR A 1 179 ? -27.470 8.637 23.467 1.00 92.31 179 THR A CA 1
ATOM 1458 C C . THR A 1 179 ? -26.760 8.348 24.792 1.00 92.31 179 THR A C 1
ATOM 1460 O O . THR A 1 179 ? -26.009 7.379 24.903 1.00 92.31 179 THR A O 1
ATOM 1463 N N . GLU A 1 180 ? -27.036 9.139 25.834 1.00 89.94 180 GLU A N 1
ATOM 1464 C CA . GLU A 1 180 ? -26.434 8.930 27.162 1.00 89.94 180 GLU A CA 1
ATOM 1465 C C . GLU A 1 180 ? -26.662 7.500 27.685 1.00 89.94 180 GLU A C 1
ATOM 1467 O O . GLU A 1 180 ? -25.744 6.876 28.214 1.00 89.94 180 GLU A O 1
ATOM 1472 N N . GLU A 1 181 ? -27.856 6.940 27.457 1.00 90.75 181 GLU A N 1
ATOM 1473 C CA . GLU A 1 181 ? -28.161 5.544 27.782 1.00 90.75 181 GLU A CA 1
ATOM 1474 C C . GLU A 1 181 ? -27.182 4.582 27.094 1.00 90.75 181 GLU A C 1
ATOM 1476 O O . GLU A 1 181 ? -26.637 3.692 27.742 1.00 90.75 181 GLU A O 1
ATOM 1481 N N . ARG A 1 182 ? -26.906 4.776 25.798 1.00 91.88 182 ARG A N 1
ATOM 1482 C CA . ARG A 1 182 ? -25.979 3.933 25.029 1.00 91.88 182 ARG A CA 1
ATOM 1483 C C . ARG A 1 182 ? -24.524 4.121 25.438 1.00 91.88 182 ARG A C 1
ATOM 1485 O O . ARG A 1 182 ? -23.781 3.145 25.419 1.00 91.88 182 ARG A O 1
ATOM 1492 N N . LEU A 1 183 ? -24.122 5.329 25.831 1.00 92.06 183 LEU A N 1
ATOM 1493 C CA . LEU A 1 183 ? -22.774 5.593 26.344 1.00 92.06 183 LEU A CA 1
ATOM 1494 C C . LEU A 1 183 ? -22.504 4.874 27.672 1.00 92.06 183 LEU A C 1
ATOM 1496 O O . LEU A 1 183 ? -21.369 4.489 27.936 1.00 92.06 183 LEU A O 1
ATOM 1500 N N . ARG A 1 184 ? -23.539 4.687 28.501 1.00 91.25 184 ARG A N 1
ATOM 1501 C CA . ARG A 1 184 ? -23.441 4.004 29.802 1.00 91.25 184 ARG A CA 1
ATOM 1502 C C . ARG A 1 184 ? -23.594 2.484 29.713 1.00 91.25 184 ARG A C 1
ATOM 1504 O O . ARG A 1 184 ? -23.373 1.799 30.711 1.00 91.25 184 ARG A O 1
ATOM 1511 N N . ARG A 1 185 ? -23.993 1.945 28.556 1.00 90.44 185 ARG A N 1
ATOM 1512 C CA . ARG A 1 185 ? -24.183 0.501 28.373 1.00 90.44 185 ARG A CA 1
ATOM 1513 C C . ARG A 1 185 ? -22.855 -0.247 28.401 1.00 90.44 185 ARG A C 1
ATOM 1515 O O . ARG A 1 185 ? -21.843 0.196 27.862 1.00 90.44 185 ARG A O 1
ATOM 1522 N N . GLU A 1 186 ? -22.901 -1.434 28.989 1.00 91.56 186 GLU A N 1
ATOM 1523 C CA . GLU A 1 186 ? -21.810 -2.396 28.912 1.00 91.56 186 GLU A CA 1
ATOM 1524 C C . GLU A 1 186 ? -21.716 -3.015 27.510 1.00 91.56 186 GLU A C 1
ATOM 1526 O O . GLU A 1 186 ? -22.676 -3.056 26.734 1.00 91.56 186 GLU A O 1
ATOM 1531 N N . ALA A 1 187 ? -20.520 -3.482 27.189 1.00 93.69 187 ALA A N 1
ATOM 1532 C CA . ALA A 1 187 ? -20.112 -3.973 25.891 1.00 93.69 187 ALA A CA 1
ATOM 1533 C C . ALA A 1 187 ? -19.178 -5.170 26.057 1.00 93.69 187 ALA A C 1
ATOM 1535 O O . ALA A 1 187 ? -18.521 -5.329 27.089 1.00 93.69 187 ALA A O 1
ATOM 1536 N N . TRP A 1 188 ? -19.041 -5.973 25.004 1.00 94.94 188 TRP A N 1
ATOM 1537 C CA . TRP A 1 188 ? -17.940 -6.929 24.934 1.00 94.94 188 TRP A CA 1
ATOM 1538 C C . TRP A 1 188 ? -16.648 -6.188 24.608 1.00 94.94 188 TRP A C 1
ATOM 1540 O O . TRP A 1 188 ? -16.514 -5.688 23.495 1.00 94.94 188 TRP A O 1
ATOM 1550 N N . GLY A 1 189 ? -15.715 -6.130 25.557 1.00 94.25 189 GLY A N 1
ATOM 1551 C CA . GLY A 1 189 ? -14.343 -5.664 25.354 1.00 94.25 189 GLY A CA 1
ATOM 1552 C C . GLY A 1 189 ? -13.413 -6.819 24.997 1.00 94.25 189 GLY A C 1
ATOM 1553 O O . GLY A 1 189 ? -13.511 -7.882 25.597 1.00 94.25 189 GLY A O 1
ATOM 1554 N N . PHE A 1 190 ? -12.511 -6.627 24.039 1.00 95.25 190 PHE A N 1
ATOM 1555 C CA . PHE A 1 190 ? -11.529 -7.594 23.546 1.00 95.25 190 PHE A CA 1
ATOM 1556 C C . PHE A 1 190 ? -10.137 -6.980 23.643 1.00 95.25 190 PHE A C 1
ATOM 1558 O O . PHE A 1 190 ? -9.926 -5.874 23.145 1.00 95.25 190 PHE A O 1
ATOM 1565 N N . TYR A 1 191 ? -9.186 -7.698 24.242 1.00 93.75 191 TYR A N 1
ATOM 1566 C CA . TYR A 1 191 ? -7.873 -7.137 24.572 1.00 93.75 191 TYR A CA 1
ATOM 1567 C C . TYR A 1 191 ? -6.739 -7.864 23.855 1.00 93.75 191 TYR A C 1
ATOM 1569 O O . TYR A 1 191 ? -6.578 -9.082 23.981 1.00 93.75 191 TYR A O 1
ATOM 1577 N N . LEU A 1 192 ? -5.930 -7.092 23.134 1.00 93.38 192 LEU A N 1
ATOM 1578 C CA . LEU A 1 192 ? -4.743 -7.545 22.415 1.00 93.38 192 LEU A CA 1
ATOM 1579 C C . LEU A 1 192 ? -3.503 -6.962 23.094 1.00 93.38 192 LEU A C 1
ATOM 1581 O O . LEU A 1 192 ? -3.403 -5.746 23.251 1.00 93.38 192 LEU A O 1
ATOM 1585 N N . ASP A 1 193 ? -2.556 -7.811 23.490 1.00 92.31 193 ASP A N 1
ATOM 1586 C CA . ASP A 1 193 ? -1.276 -7.385 24.068 1.00 92.31 193 ASP A CA 1
ATOM 1587 C C . ASP A 1 193 ? -0.389 -6.748 22.985 1.00 92.31 193 ASP A C 1
ATOM 1589 O O . ASP A 1 193 ? 0.374 -7.413 22.279 1.00 92.31 193 ASP A O 1
ATOM 1593 N N . TYR A 1 194 ? -0.525 -5.431 22.831 1.00 90.56 194 TYR A N 1
ATOM 1594 C CA . TYR A 1 194 ? 0.172 -4.663 21.805 1.00 90.56 194 TYR A CA 1
ATOM 1595 C C . TYR A 1 194 ? 1.677 -4.592 22.077 1.00 90.56 194 TYR A C 1
ATOM 1597 O O . TYR A 1 194 ? 2.479 -4.647 21.145 1.00 90.56 194 TYR A O 1
ATOM 1605 N N . THR A 1 195 ? 2.077 -4.534 23.349 1.00 88.38 195 THR A N 1
ATOM 1606 C CA . THR A 1 195 ? 3.497 -4.521 23.732 1.00 88.38 195 THR A CA 1
ATOM 1607 C C . THR A 1 195 ? 4.184 -5.829 23.349 1.00 88.38 195 THR A C 1
ATOM 1609 O O . THR A 1 195 ? 5.240 -5.803 22.710 1.00 88.38 195 THR A O 1
ATOM 1612 N N . GLY A 1 196 ? 3.561 -6.968 23.666 1.00 89.25 196 GLY A N 1
ATOM 1613 C CA . GLY A 1 196 ? 4.037 -8.288 23.254 1.00 89.25 196 GLY A CA 1
ATOM 1614 C C . GLY A 1 196 ? 4.114 -8.423 21.733 1.00 89.25 196 GLY A C 1
ATOM 1615 O O . GLY A 1 196 ? 5.135 -8.862 21.198 1.00 89.25 196 GLY A O 1
ATOM 1616 N N . MET A 1 197 ? 3.085 -7.949 21.024 1.00 89.06 197 MET A N 1
ATOM 1617 C CA . MET A 1 197 ? 3.038 -7.990 19.562 1.00 89.06 197 MET A CA 1
ATOM 1618 C C . MET A 1 197 ? 4.163 -7.163 18.933 1.00 89.06 197 MET A C 1
ATOM 1620 O O . MET A 1 197 ? 4.908 -7.658 18.084 1.00 89.06 197 MET A O 1
ATOM 1624 N N . LYS A 1 198 ? 4.328 -5.914 19.378 1.00 88.00 198 LYS A N 1
ATOM 1625 C CA . LYS A 1 198 ? 5.392 -5.020 18.912 1.00 88.00 198 LYS A CA 1
ATOM 1626 C C . LYS A 1 198 ? 6.772 -5.622 19.167 1.00 88.00 198 LYS A C 1
ATOM 1628 O O . LYS A 1 198 ? 7.636 -5.534 18.298 1.00 88.00 198 LYS A O 1
ATOM 1633 N N . SER A 1 199 ? 6.974 -6.258 20.323 1.00 88.38 199 SER A N 1
ATOM 1634 C CA . SER A 1 199 ? 8.236 -6.924 20.653 1.00 88.38 199 SER A CA 1
ATOM 1635 C C . SER A 1 199 ? 8.525 -8.117 19.739 1.00 88.38 199 SER A C 1
ATOM 1637 O O . SER A 1 199 ? 9.671 -8.276 19.325 1.00 88.38 199 SER A O 1
ATOM 1639 N N . ARG A 1 200 ? 7.517 -8.931 19.395 1.00 89.50 200 ARG A N 1
ATOM 1640 C CA . ARG A 1 200 ? 7.686 -10.083 18.495 1.00 89.50 200 ARG A CA 1
ATOM 1641 C C . ARG A 1 200 ? 7.959 -9.669 17.049 1.00 89.50 200 ARG A C 1
ATOM 1643 O O . ARG A 1 200 ? 8.747 -10.319 16.372 1.00 89.50 200 ARG A O 1
ATOM 1650 N N . ILE A 1 201 ? 7.282 -8.629 16.568 1.00 83.94 201 ILE A N 1
ATOM 1651 C CA . ILE A 1 201 ? 7.373 -8.184 15.169 1.00 83.94 201 ILE A CA 1
ATOM 1652 C C . ILE A 1 201 ? 8.594 -7.283 14.942 1.00 83.94 201 ILE A C 1
ATOM 1654 O O . ILE A 1 201 ? 9.176 -7.297 13.862 1.00 83.94 201 ILE A O 1
ATOM 1658 N N . GLY A 1 202 ? 8.983 -6.491 15.944 1.00 80.94 202 GLY A N 1
ATOM 1659 C CA . GLY A 1 202 ? 10.073 -5.516 15.835 1.00 80.94 202 GLY A CA 1
ATOM 1660 C C . GLY A 1 202 ? 9.684 -4.208 15.133 1.00 80.94 202 GLY A C 1
ATOM 1661 O O . GLY A 1 202 ? 10.538 -3.350 14.929 1.00 80.94 202 GLY A O 1
ATOM 1662 N N . SER A 1 203 ? 8.405 -4.025 14.787 1.00 78.31 203 SER A N 1
ATOM 1663 C CA . SER A 1 203 ? 7.876 -2.850 14.083 1.00 78.31 203 SER A CA 1
ATOM 1664 C C . SER A 1 203 ? 6.498 -2.481 14.629 1.00 78.31 203 SER A C 1
ATOM 1666 O O . SER A 1 203 ? 5.589 -3.311 14.662 1.00 78.31 203 SER A O 1
ATOM 1668 N N . SER A 1 204 ? 6.328 -1.228 15.067 1.00 73.44 204 SER A N 1
ATOM 1669 C CA . SER A 1 204 ? 5.026 -0.721 15.528 1.00 73.44 204 SER A CA 1
ATOM 1670 C C . SER A 1 204 ? 4.021 -0.618 14.387 1.00 73.44 204 SER A C 1
ATOM 1672 O O . SER A 1 204 ? 2.852 -0.931 14.567 1.00 73.44 204 SER A O 1
ATOM 1674 N N . THR A 1 205 ? 4.485 -0.219 13.204 1.00 67.69 205 THR A N 1
ATOM 1675 C CA . THR A 1 205 ? 3.632 -0.049 12.024 1.00 67.69 205 THR A CA 1
ATOM 1676 C C . THR A 1 205 ? 3.018 -1.375 11.595 1.00 67.69 205 THR A C 1
ATOM 1678 O O . THR A 1 205 ? 1.819 -1.443 11.339 1.00 67.69 205 THR A O 1
ATOM 1681 N N . ASP A 1 206 ? 3.827 -2.432 11.564 1.00 70.00 206 ASP A N 1
ATOM 1682 C CA . ASP A 1 206 ? 3.374 -3.750 11.117 1.00 70.00 206 ASP A CA 1
ATOM 1683 C C . ASP A 1 206 ? 2.451 -4.395 12.165 1.00 70.00 206 ASP A C 1
ATOM 1685 O O . ASP A 1 206 ? 1.484 -5.072 11.815 1.00 70.00 206 ASP A O 1
ATOM 1689 N N . ALA A 1 207 ? 2.700 -4.136 13.456 1.00 76.38 207 ALA A N 1
ATOM 1690 C CA . ALA A 1 207 ? 1.809 -4.539 14.541 1.00 76.38 207 ALA A CA 1
ATOM 1691 C C . ALA A 1 207 ? 0.430 -3.861 14.429 1.00 76.38 207 ALA A C 1
ATOM 1693 O O . ALA A 1 207 ? -0.600 -4.535 14.448 1.00 76.38 207 ALA A O 1
ATOM 1694 N N . GLU A 1 208 ? 0.397 -2.536 14.249 1.00 78.25 208 GLU A N 1
ATOM 1695 C CA . GLU A 1 208 ? -0.851 -1.783 14.055 1.00 78.25 208 GLU A CA 1
ATOM 1696 C C . GLU A 1 208 ? -1.607 -2.233 12.799 1.00 78.25 208 GLU A C 1
ATOM 1698 O O . GLU A 1 208 ? -2.838 -2.322 12.808 1.00 78.25 208 GLU A O 1
ATOM 1703 N N . GLU A 1 209 ? -0.888 -2.565 11.729 1.00 73.88 209 GLU A N 1
ATOM 1704 C CA . GLU A 1 209 ? -1.474 -3.074 10.494 1.00 73.88 209 GLU A CA 1
ATOM 1705 C C . GLU A 1 209 ? -2.122 -4.450 10.683 1.00 73.88 209 GLU A C 1
ATOM 1707 O O . GLU A 1 209 ? -3.248 -4.669 10.230 1.00 73.88 209 GLU A O 1
ATOM 1712 N N . ILE A 1 210 ?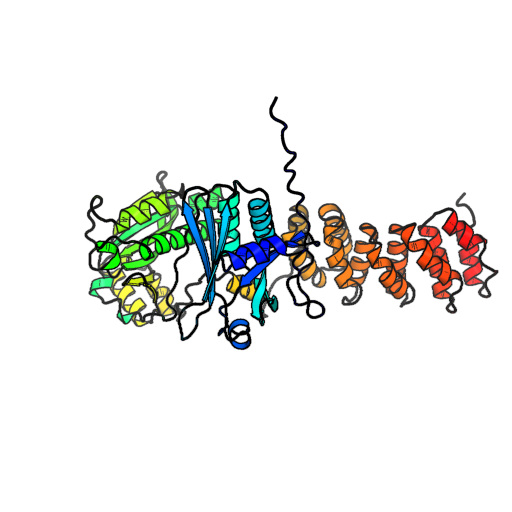 -1.459 -5.370 11.387 1.00 79.44 210 ILE A N 1
ATOM 1713 C CA . ILE A 1 210 ? -2.031 -6.683 11.705 1.00 79.44 210 ILE A CA 1
ATOM 1714 C C . ILE A 1 210 ? -3.317 -6.525 12.514 1.00 79.44 210 ILE A C 1
ATOM 1716 O O . ILE A 1 210 ? -4.328 -7.129 12.153 1.00 79.44 210 ILE A O 1
ATOM 1720 N N . ILE A 1 211 ? -3.311 -5.690 13.556 1.00 85.56 211 ILE A N 1
ATOM 1721 C CA . ILE A 1 211 ? -4.502 -5.433 14.377 1.00 85.56 211 ILE A CA 1
ATOM 1722 C C . ILE A 1 211 ? -5.628 -4.846 13.518 1.00 85.56 211 ILE A C 1
ATOM 1724 O O . ILE A 1 211 ? -6.740 -5.376 13.510 1.00 85.56 211 ILE A O 1
ATOM 1728 N N . SER A 1 212 ? -5.330 -3.807 12.736 1.00 83.88 212 SER A N 1
ATOM 1729 C CA . SER A 1 212 ? -6.316 -3.128 11.886 1.00 83.88 212 SER A CA 1
ATOM 1730 C C . SER A 1 212 ? -6.967 -4.083 10.883 1.00 83.88 212 SER A C 1
ATOM 1732 O O . SER A 1 212 ? -8.177 -4.033 10.674 1.00 83.88 212 SER A O 1
ATOM 1734 N N . ARG A 1 213 ? -6.195 -5.005 10.295 1.00 80.62 213 ARG A N 1
ATOM 1735 C CA . ARG A 1 213 ? -6.713 -6.004 9.347 1.00 80.62 213 ARG A CA 1
ATOM 1736 C C . ARG A 1 213 ? -7.687 -6.985 9.996 1.00 80.62 213 ARG A C 1
ATOM 1738 O O . ARG A 1 213 ? -8.732 -7.259 9.413 1.00 80.62 213 ARG A O 1
ATOM 1745 N N . HIS A 1 214 ? -7.383 -7.487 11.193 1.00 87.75 214 HIS A N 1
ATOM 1746 C CA . HIS A 1 214 ? -8.301 -8.388 11.900 1.00 87.75 214 HIS A CA 1
ATOM 1747 C C . HIS A 1 214 ? -9.556 -7.649 12.372 1.00 87.75 214 HIS A C 1
ATOM 1749 O O . HIS A 1 214 ? -10.646 -8.207 12.323 1.00 87.75 214 HIS A O 1
ATOM 1755 N N . ILE A 1 215 ? -9.435 -6.373 12.748 1.00 89.69 215 ILE A N 1
ATOM 1756 C CA . ILE A 1 215 ? -10.591 -5.522 13.052 1.00 89.69 215 ILE A CA 1
ATOM 1757 C C . ILE A 1 215 ? -11.499 -5.373 11.828 1.00 89.69 215 ILE A C 1
ATOM 1759 O O . ILE A 1 215 ? -12.702 -5.611 11.930 1.00 89.69 215 ILE A O 1
ATOM 1763 N N . LEU A 1 216 ? -10.939 -5.032 10.662 1.00 87.44 216 LEU A N 1
ATOM 1764 C CA . LEU A 1 216 ? -11.708 -4.936 9.418 1.00 87.44 216 LEU A CA 1
ATOM 1765 C C . LEU A 1 216 ? -12.351 -6.280 9.056 1.00 87.44 216 LEU A C 1
ATOM 1767 O O . LEU A 1 216 ? -13.532 -6.311 8.714 1.00 87.44 216 LEU A O 1
ATOM 1771 N N . HIS A 1 217 ? -11.625 -7.387 9.224 1.00 86.88 217 HIS A N 1
ATOM 1772 C CA . HIS A 1 217 ? -12.174 -8.727 9.034 1.00 86.88 217 HIS A CA 1
ATOM 1773 C C . HIS A 1 217 ? -13.355 -9.021 9.963 1.00 86.88 217 HIS A C 1
ATOM 1775 O O . HIS A 1 217 ? -14.395 -9.496 9.505 1.00 86.88 217 HIS A O 1
ATOM 1781 N N . GLY A 1 218 ? -13.241 -8.664 11.242 1.00 90.56 218 GLY A N 1
ATOM 1782 C CA . GLY A 1 218 ? -14.316 -8.801 12.221 1.00 90.56 218 GLY A CA 1
ATOM 1783 C C . GLY A 1 218 ? -15.547 -7.989 11.838 1.00 90.56 218 GLY A C 1
ATOM 1784 O O . GLY A 1 218 ? -16.654 -8.526 11.800 1.00 90.56 218 GLY A O 1
ATOM 1785 N N . LEU A 1 219 ? -15.354 -6.726 11.449 1.00 91.69 219 LEU A N 1
ATOM 1786 C CA . LEU A 1 219 ? -16.428 -5.863 10.954 1.00 91.69 219 LEU A CA 1
ATOM 1787 C C . LEU A 1 219 ? -17.111 -6.451 9.714 1.00 91.69 219 LEU A C 1
ATOM 1789 O O . LEU A 1 219 ? -18.337 -6.451 9.643 1.00 91.69 219 LEU A O 1
ATOM 1793 N N . ALA A 1 220 ? -16.347 -6.999 8.767 1.00 87.00 220 ALA A N 1
ATOM 1794 C CA . ALA A 1 220 ? -16.885 -7.638 7.569 1.00 87.00 220 ALA A CA 1
ATOM 1795 C C . ALA A 1 220 ? -17.712 -8.890 7.903 1.00 87.00 220 ALA A C 1
ATOM 1797 O O . ALA A 1 220 ? -18.795 -9.091 7.349 1.00 87.00 220 ALA A O 1
ATOM 1798 N N . CYS A 1 221 ? -17.229 -9.719 8.831 1.00 88.38 221 CYS A N 1
ATOM 1799 C CA . CYS A 1 221 ? -17.945 -10.897 9.319 1.00 88.38 221 CYS A CA 1
ATOM 1800 C C . CYS A 1 221 ? -19.262 -10.517 10.008 1.00 88.38 221 CYS A C 1
ATOM 1802 O O . CYS A 1 221 ? -20.292 -11.144 9.753 1.00 88.38 221 CYS A O 1
ATOM 1804 N N . LEU A 1 222 ? -19.252 -9.470 10.840 1.00 91.25 222 LEU A N 1
ATOM 1805 C CA . LEU A 1 222 ? -20.460 -8.944 11.477 1.00 91.25 222 LEU A CA 1
ATOM 1806 C C . LEU A 1 222 ? -21.433 -8.379 10.434 1.00 91.25 222 LEU A C 1
ATOM 1808 O O . LEU A 1 222 ? -22.609 -8.733 10.449 1.00 91.25 222 LEU A O 1
ATOM 1812 N N . GLN A 1 223 ? -20.936 -7.586 9.483 1.00 89.44 223 GLN A N 1
ATOM 1813 C CA . GLN A 1 223 ? -21.731 -6.983 8.413 1.00 89.44 223 GLN A CA 1
ATOM 1814 C C . GLN A 1 223 ? -22.438 -8.026 7.533 1.00 89.44 223 GLN A C 1
ATOM 1816 O O . GLN A 1 223 ? -23.600 -7.855 7.167 1.00 89.44 223 GLN A O 1
ATOM 1821 N N . ARG A 1 224 ? -21.744 -9.114 7.182 1.00 86.25 224 ARG A N 1
ATOM 1822 C CA . ARG A 1 224 ? -22.268 -10.190 6.319 1.00 86.25 224 ARG A CA 1
ATOM 1823 C C . ARG A 1 224 ? -23.089 -11.230 7.091 1.00 86.25 224 ARG A C 1
ATOM 1825 O O . ARG A 1 224 ? -23.626 -12.163 6.489 1.00 86.25 224 ARG A O 1
ATOM 1832 N N . SER A 1 225 ? -23.186 -11.100 8.413 1.00 86.44 225 SER A N 1
ATOM 1833 C CA . SER A 1 225 ? -23.870 -12.072 9.257 1.00 86.44 225 SER A CA 1
ATOM 1834 C C . SER A 1 225 ? -25.366 -12.136 8.952 1.00 86.44 225 SER A C 1
ATOM 1836 O O . SER A 1 225 ? -26.063 -11.129 8.846 1.00 86.44 225 SER A O 1
ATOM 1838 N N . ARG A 1 226 ? -25.893 -13.361 8.864 1.00 83.69 226 ARG A N 1
ATOM 1839 C CA . ARG A 1 226 ? -27.336 -13.622 8.718 1.00 83.69 226 ARG A CA 1
ATOM 1840 C C . ARG A 1 226 ? -28.029 -13.896 10.056 1.00 83.69 226 ARG A C 1
ATOM 1842 O O . ARG A 1 226 ? -29.216 -14.207 10.072 1.00 83.69 226 ARG A O 1
ATOM 1849 N N . ARG A 1 227 ? -27.300 -13.831 11.177 1.00 86.00 227 ARG A N 1
ATOM 1850 C CA . ARG A 1 227 ? -27.848 -14.124 12.510 1.00 86.00 227 ARG A CA 1
ATOM 1851 C C . ARG A 1 227 ? -28.803 -12.990 12.934 1.00 86.00 227 ARG A C 1
ATOM 1853 O O . ARG A 1 227 ? -28.344 -11.850 12.969 1.00 86.00 227 ARG A O 1
ATOM 1860 N N . PRO A 1 228 ? -30.069 -13.266 13.319 1.00 83.12 228 PRO A N 1
ATOM 1861 C CA . PRO A 1 228 ? -31.062 -12.227 13.632 1.00 83.12 228 PRO A CA 1
ATOM 1862 C C . PRO A 1 228 ? -30.588 -11.202 14.663 1.00 83.12 228 PRO A C 1
ATOM 1864 O O . PRO A 1 228 ? -30.631 -10.011 14.393 1.00 83.12 228 PRO A O 1
ATOM 1867 N N . LYS A 1 229 ? -29.986 -11.662 15.771 1.00 80.81 229 LYS A N 1
ATOM 1868 C CA . LYS A 1 229 ? -29.401 -10.789 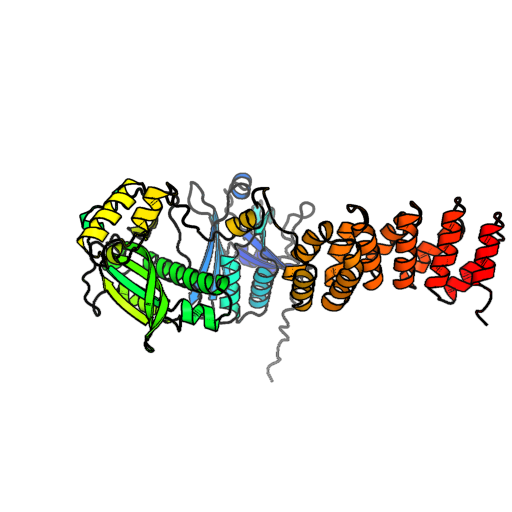16.805 1.00 80.81 229 LYS A CA 1
ATOM 1869 C C . LYS A 1 229 ? -28.332 -9.816 16.294 1.00 80.81 229 LYS A C 1
ATOM 1871 O O . LYS A 1 229 ? -28.113 -8.812 16.937 1.00 80.81 229 LYS A O 1
ATOM 1876 N N . ILE A 1 230 ? -27.622 -10.132 15.209 1.00 84.25 230 ILE A N 1
ATOM 1877 C CA . ILE A 1 230 ? -26.607 -9.230 14.630 1.00 84.25 230 ILE A CA 1
ATOM 1878 C C . ILE A 1 230 ? -27.263 -8.291 13.618 1.00 84.25 230 ILE A C 1
ATOM 1880 O O . ILE A 1 230 ? -26.919 -7.120 13.543 1.00 84.25 230 ILE A O 1
ATOM 1884 N N . LYS A 1 231 ? -28.216 -8.813 12.842 1.00 85.06 231 LYS A N 1
ATOM 1885 C CA . LYS A 1 231 ? -28.890 -8.077 11.772 1.00 85.06 231 LYS A CA 1
ATOM 1886 C C . LYS A 1 231 ? -29.872 -7.022 12.294 1.00 85.06 231 LYS A C 1
ATOM 1888 O O . LYS A 1 231 ? -29.994 -5.963 11.687 1.00 85.06 231 LYS A O 1
ATOM 1893 N N . GLU A 1 232 ? -30.595 -7.345 13.363 1.00 86.19 232 GLU A N 1
ATOM 1894 C CA . GLU A 1 232 ? -31.640 -6.501 13.959 1.00 86.19 232 GLU A CA 1
ATOM 1895 C C . GLU A 1 232 ? -31.087 -5.508 14.988 1.00 86.19 232 GLU A C 1
ATOM 1897 O O . GLU A 1 232 ? -31.750 -4.519 15.292 1.00 86.19 232 GLU A O 1
ATOM 1902 N N . ASP A 1 233 ? -29.886 -5.759 15.514 1.00 88.94 233 ASP A N 1
ATOM 1903 C CA . ASP A 1 233 ? -29.248 -4.893 16.502 1.00 88.94 233 ASP A CA 1
ATOM 1904 C C . ASP A 1 233 ? -28.524 -3.709 15.840 1.00 88.94 233 ASP A C 1
ATOM 1906 O O . ASP A 1 233 ? -28.070 -3.774 14.693 1.00 88.94 233 ASP A O 1
ATOM 1910 N N . MET A 1 234 ? -28.405 -2.615 16.585 1.00 91.88 234 MET A N 1
ATOM 1911 C CA . MET A 1 234 ? -27.562 -1.478 16.249 1.00 91.88 234 MET A CA 1
ATOM 1912 C C . MET A 1 234 ? -26.241 -1.623 16.999 1.00 91.88 234 MET A C 1
ATOM 1914 O O . MET A 1 234 ? -26.105 -1.175 18.136 1.00 91.88 234 MET A O 1
ATOM 1918 N N . LEU A 1 235 ? -25.262 -2.260 16.361 1.00 94.31 235 LEU A N 1
ATOM 1919 C CA . LEU A 1 235 ? -23.962 -2.481 16.983 1.00 94.31 235 LEU A CA 1
ATOM 1920 C C . LEU A 1 235 ? -23.090 -1.240 16.837 1.00 94.31 235 LEU A C 1
ATOM 1922 O O . LEU A 1 235 ? -22.963 -0.686 15.745 1.00 94.31 235 LEU A O 1
ATOM 1926 N N . ILE A 1 236 ? -22.437 -0.840 17.920 1.00 95.06 236 ILE A N 1
ATOM 1927 C CA . ILE A 1 236 ? -21.446 0.231 17.922 1.00 95.06 236 ILE A CA 1
ATOM 1928 C C . ILE A 1 236 ? -20.098 -0.406 18.225 1.00 95.06 236 ILE A C 1
ATOM 1930 O O . ILE A 1 236 ? -19.923 -1.082 19.241 1.00 95.06 236 ILE A O 1
ATOM 1934 N N . PHE A 1 237 ? -19.151 -0.201 17.320 1.00 94.88 237 PHE A N 1
ATOM 1935 C CA . PHE A 1 237 ? -17.788 -0.681 17.455 1.00 94.88 237 PHE A CA 1
ATOM 1936 C C . PHE A 1 237 ? -16.901 0.445 17.970 1.00 94.88 237 PHE A C 1
ATOM 1938 O O . PHE A 1 237 ? -16.851 1.533 17.390 1.00 94.88 237 PHE A O 1
ATOM 1945 N N . TRP A 1 238 ? -16.165 0.156 19.030 1.00 94.06 238 TRP A N 1
ATOM 1946 C CA . TRP A 1 238 ? -15.302 1.086 19.734 1.00 94.06 238 TRP A CA 1
ATOM 1947 C C . TRP A 1 238 ? -13.867 0.580 19.711 1.00 94.06 238 TRP A C 1
ATOM 1949 O O . TRP A 1 238 ? -13.616 -0.625 19.671 1.00 94.06 238 TRP A O 1
ATOM 1959 N N . VAL A 1 239 ? -12.924 1.506 19.798 1.00 92.56 239 VAL A N 1
ATOM 1960 C CA . VAL A 1 239 ? -11.495 1.218 19.931 1.00 92.56 239 VAL A CA 1
ATOM 1961 C C . VAL A 1 239 ? -10.922 1.996 21.103 1.00 92.56 239 VAL A C 1
ATOM 1963 O O . VAL A 1 239 ? -11.369 3.098 21.400 1.00 92.56 239 VAL A O 1
ATOM 1966 N N . GLY A 1 240 ? -9.925 1.436 21.770 1.00 86.75 240 GLY A N 1
ATOM 1967 C CA . GLY A 1 240 ? -9.238 2.087 22.877 1.00 86.75 240 GLY A CA 1
ATOM 1968 C C . GLY A 1 240 ? -7.821 1.562 23.045 1.00 86.75 240 GLY A C 1
ATOM 1969 O O . GLY A 1 240 ? -7.414 0.585 22.411 1.00 86.75 240 GLY A O 1
ATOM 1970 N N . ARG A 1 241 ? -7.063 2.221 23.916 1.00 85.75 241 ARG A N 1
ATOM 1971 C CA . ARG A 1 241 ? -5.746 1.769 24.363 1.00 85.75 241 ARG A CA 1
ATOM 1972 C C . ARG A 1 241 ? -5.707 1.818 25.876 1.00 85.75 241 ARG A C 1
ATOM 1974 O O . ARG A 1 241 ? -6.212 2.756 26.476 1.00 85.75 241 ARG A O 1
ATOM 1981 N N . LYS A 1 242 ? -5.107 0.804 26.484 1.00 81.75 242 LYS A N 1
ATOM 1982 C CA . LYS A 1 242 ? -5.064 0.643 27.937 1.00 81.75 242 LYS A CA 1
ATOM 1983 C C . LYS A 1 242 ? -3.683 0.193 28.361 1.00 81.75 242 LYS A C 1
ATOM 1985 O O . LYS A 1 242 ? -3.107 -0.688 27.736 1.00 81.75 242 LYS A O 1
ATOM 1990 N N . ILE A 1 243 ? -3.174 0.733 29.461 1.00 82.19 243 ILE A N 1
ATOM 1991 C CA . ILE A 1 243 ? -1.989 0.181 30.121 1.00 82.19 243 ILE A CA 1
ATOM 1992 C C . ILE A 1 243 ? -2.468 -0.722 31.254 1.00 82.19 243 ILE A C 1
ATOM 1994 O O . ILE A 1 243 ? -3.285 -0.322 32.081 1.00 82.19 243 ILE A O 1
ATOM 1998 N N . SER A 1 244 ? -1.977 -1.955 31.288 1.00 77.12 244 SER A N 1
ATOM 1999 C CA . SER A 1 244 ? -2.244 -2.891 32.378 1.00 77.12 244 SER A CA 1
ATOM 2000 C C . SER A 1 244 ? -1.003 -3.714 32.693 1.00 77.12 244 SER A C 1
ATOM 2002 O O . SER A 1 244 ? -0.062 -3.759 31.904 1.00 77.12 244 SER A O 1
ATOM 2004 N N . LEU A 1 245 ? -0.979 -4.356 33.856 1.00 75.06 245 LEU A N 1
ATOM 2005 C CA . LEU A 1 245 ? 0.094 -5.277 34.204 1.00 75.06 245 LEU A CA 1
ATOM 2006 C C . LEU A 1 245 ? -0.130 -6.598 33.465 1.00 75.06 245 LEU A C 1
ATOM 2008 O O . LEU A 1 245 ? -1.237 -7.134 33.438 1.00 75.06 245 LEU A O 1
ATOM 2012 N N . ASN A 1 246 ? 0.912 -7.111 32.820 1.00 73.19 246 ASN A N 1
ATOM 2013 C CA . ASN A 1 246 ? 0.879 -8.450 32.243 1.00 73.19 246 ASN A CA 1
ATOM 2014 C C . ASN A 1 246 ? 0.989 -9.523 33.354 1.00 73.19 246 ASN A C 1
ATOM 2016 O O . ASN A 1 246 ? 1.189 -9.176 34.517 1.00 73.19 246 ASN A O 1
ATOM 2020 N N . PRO A 1 247 ? 0.902 -10.830 33.037 1.00 73.25 247 PRO A N 1
ATOM 2021 C CA . PRO A 1 247 ? 0.989 -11.894 34.047 1.00 73.25 247 PRO A CA 1
ATOM 2022 C C . PRO A 1 247 ? 2.293 -11.946 34.868 1.00 73.25 247 PRO A C 1
ATOM 2024 O O . PRO A 1 247 ? 2.383 -12.747 35.791 1.00 73.25 247 PRO A O 1
ATOM 2027 N N . HIS A 1 248 ? 3.302 -11.139 34.521 1.00 76.25 248 HIS A N 1
ATOM 2028 C CA . HIS A 1 248 ? 4.579 -11.013 35.230 1.00 76.25 248 HIS A CA 1
ATOM 2029 C C . HIS A 1 248 ? 4.696 -9.677 35.984 1.00 76.25 248 HIS A C 1
ATOM 2031 O O . HIS A 1 248 ? 5.804 -9.269 36.324 1.00 76.25 248 HIS A O 1
ATOM 2037 N N . ASP A 1 249 ? 3.582 -8.970 36.188 1.00 78.19 249 ASP A N 1
ATOM 2038 C CA . ASP A 1 249 ? 3.520 -7.655 36.834 1.00 78.19 249 ASP A CA 1
ATOM 2039 C C . ASP A 1 249 ? 4.321 -6.556 36.114 1.00 78.19 249 ASP A C 1
ATOM 2041 O O . ASP A 1 249 ? 4.725 -5.556 36.710 1.00 78.19 249 ASP A O 1
ATOM 2045 N N . ILE A 1 250 ? 4.534 -6.705 34.801 1.00 76.94 250 ILE A N 1
ATOM 2046 C CA . ILE A 1 250 ? 5.208 -5.697 33.975 1.00 76.94 250 ILE A CA 1
ATOM 2047 C C . ILE A 1 250 ? 4.147 -4.877 33.226 1.00 76.94 250 ILE A C 1
ATOM 2049 O O . ILE A 1 250 ? 3.297 -5.466 32.547 1.00 76.94 250 ILE A O 1
ATOM 2053 N N . PRO A 1 251 ? 4.192 -3.531 33.289 1.00 80.38 251 PRO A N 1
ATOM 2054 C CA . PRO A 1 251 ? 3.300 -2.677 32.515 1.00 80.38 251 PRO A CA 1
ATOM 2055 C C . PRO A 1 251 ? 3.376 -2.994 31.021 1.00 80.38 251 PRO A C 1
ATOM 2057 O O . PRO A 1 251 ? 4.455 -3.058 30.437 1.00 80.38 251 PRO A O 1
ATOM 2060 N N . SER A 1 252 ? 2.221 -3.208 30.406 1.00 83.06 252 SER A N 1
ATOM 2061 C CA . SER A 1 252 ? 2.068 -3.493 28.983 1.00 83.06 252 SER A CA 1
ATOM 2062 C C . SER A 1 252 ? 0.888 -2.697 28.435 1.00 83.06 252 SER A C 1
ATOM 2064 O O . SER A 1 252 ? -0.172 -2.604 29.054 1.00 83.06 252 SER A O 1
ATOM 2066 N N . GLU A 1 253 ? 1.094 -2.092 27.273 1.00 88.62 253 GLU A N 1
ATOM 2067 C CA . GLU A 1 253 ? 0.047 -1.463 26.475 1.00 88.62 253 GLU A CA 1
ATOM 2068 C C . GLU A 1 253 ? -0.778 -2.541 25.763 1.00 88.62 253 GLU A C 1
ATOM 2070 O O . GLU A 1 253 ? -0.229 -3.444 25.122 1.00 88.62 253 GLU A O 1
ATOM 2075 N N . TYR A 1 254 ? -2.094 -2.406 25.864 1.00 87.25 254 TYR A N 1
ATOM 2076 C CA . TYR A 1 254 ? -3.108 -3.223 25.224 1.00 87.25 254 TYR A CA 1
ATOM 2077 C C . TYR A 1 254 ? -3.880 -2.388 24.213 1.00 87.25 254 TYR A C 1
ATOM 2079 O O . TYR A 1 254 ? -4.281 -1.257 24.501 1.00 87.25 254 TYR A O 1
ATOM 2087 N N . TYR A 1 255 ? -4.128 -2.978 23.048 1.00 91.62 255 TYR A N 1
ATOM 2088 C CA . TYR A 1 255 ? -5.114 -2.474 22.106 1.00 91.62 255 TYR A CA 1
ATOM 2089 C C . TYR A 1 255 ? -6.462 -3.112 22.439 1.00 91.62 255 TYR A C 1
ATOM 2091 O O . TYR A 1 255 ? -6.577 -4.341 22.476 1.00 91.62 255 TYR A O 1
ATOM 2099 N N . SER A 1 256 ? -7.467 -2.279 22.678 1.00 91.81 256 SER A N 1
ATOM 2100 C CA . SER A 1 256 ? -8.796 -2.716 23.088 1.00 91.81 256 SER A CA 1
ATOM 2101 C C . SER A 1 256 ? -9.814 -2.451 21.989 1.00 91.81 256 SER A C 1
ATOM 2103 O O . SER A 1 256 ? -9.826 -1.386 21.372 1.00 91.81 256 SER A O 1
ATOM 2105 N N . VAL A 1 257 ? -10.698 -3.413 21.766 1.00 94.62 257 VAL A N 1
ATOM 2106 C CA . VAL A 1 257 ? -11.853 -3.295 20.874 1.00 94.62 257 VAL A CA 1
ATOM 2107 C C . VAL A 1 257 ? -13.103 -3.527 21.701 1.00 94.62 257 VAL A C 1
ATOM 2109 O O . VAL A 1 257 ? -13.120 -4.470 22.482 1.00 94.62 257 VAL A O 1
ATOM 2112 N N . TYR A 1 258 ? -14.152 -2.728 21.518 1.00 94.69 258 TYR A N 1
ATOM 2113 C CA . TYR A 1 258 ? -15.421 -2.947 22.210 1.00 94.69 258 TYR A CA 1
ATOM 2114 C C . TYR A 1 258 ? -16.590 -3.010 21.239 1.00 94.69 258 TYR A C 1
ATOM 2116 O O . TYR A 1 258 ? -16.611 -2.313 20.229 1.00 94.69 258 TYR A O 1
ATOM 2124 N N . LEU A 1 259 ? -17.583 -3.831 21.558 1.00 94.44 259 LEU A N 1
ATOM 2125 C CA . LEU A 1 259 ? -18.835 -3.929 20.815 1.00 94.44 259 LEU A CA 1
ATOM 2126 C C . LEU A 1 259 ? -20.006 -3.791 21.772 1.00 94.44 259 LEU A C 1
ATOM 2128 O O . LEU A 1 259 ? -20.259 -4.686 22.583 1.00 94.44 259 LEU A O 1
ATOM 2132 N N . SER A 1 260 ? -20.697 -2.658 21.672 1.00 93.88 260 SER A N 1
ATOM 2133 C CA . SER A 1 260 ? -21.972 -2.431 22.346 1.00 93.88 260 SER A CA 1
ATOM 2134 C C . SER A 1 260 ? -23.123 -2.592 21.356 1.00 93.88 260 SER A C 1
ATOM 2136 O O . SER A 1 260 ? -22.926 -2.562 20.140 1.00 93.88 260 SER A O 1
ATOM 2138 N N . GLY A 1 261 ? -24.325 -2.796 21.879 1.00 91.19 261 GLY A N 1
ATOM 2139 C CA . GLY A 1 261 ? -25.530 -2.960 21.082 1.00 91.19 261 GLY A CA 1
ATOM 2140 C C . GLY A 1 261 ? -26.773 -2.824 21.943 1.00 91.19 261 GLY A C 1
ATOM 2141 O O . GLY A 1 261 ? -26.710 -2.866 23.178 1.00 91.19 261 GLY A O 1
ATOM 2142 N N . ASP A 1 262 ? -27.911 -2.654 21.287 1.00 87.38 262 ASP A N 1
ATOM 2143 C CA . ASP A 1 262 ? -29.192 -2.525 21.955 1.00 87.38 262 ASP A CA 1
ATOM 2144 C C . ASP A 1 262 ? -29.688 -3.880 22.505 1.00 87.38 262 ASP A C 1
ATOM 2146 O O . ASP A 1 262 ? -30.397 -3.900 23.516 1.00 87.38 262 ASP A O 1
ATOM 2150 N N . LEU A 1 263 ? -29.280 -4.998 21.883 1.00 85.25 263 LEU A N 1
ATOM 2151 C CA . LEU A 1 263 ? -29.757 -6.363 22.162 1.00 85.25 263 LEU A CA 1
ATOM 2152 C C . LEU A 1 263 ? -28.703 -7.293 22.803 1.00 85.25 263 LEU A C 1
ATOM 2154 O O . LEU A 1 263 ? -28.988 -8.475 23.043 1.00 85.25 263 LEU A O 1
ATOM 2158 N N . LEU A 1 264 ? -27.493 -6.799 23.085 1.00 84.56 264 LEU A N 1
ATOM 2159 C CA . LEU A 1 264 ? -26.427 -7.572 23.738 1.00 84.56 264 LEU A CA 1
ATOM 2160 C C . LEU A 1 264 ? -26.719 -7.774 25.233 1.00 84.56 264 LEU A C 1
ATOM 2162 O O . LEU A 1 264 ? -27.272 -6.900 25.894 1.00 84.56 264 LEU A O 1
ATOM 2166 N N . SER A 1 265 ? -26.348 -8.936 25.785 1.00 72.12 265 SER A N 1
ATOM 2167 C CA . SER A 1 265 ? -26.788 -9.334 27.137 1.00 72.12 265 SER A CA 1
ATOM 2168 C C . SER A 1 265 ? -25.684 -9.871 28.058 1.00 72.12 265 SER A C 1
ATOM 2170 O O . SER A 1 265 ? -26.002 -10.547 29.036 1.00 72.12 265 SER A O 1
ATOM 2172 N N . GLY A 1 266 ? -24.398 -9.679 27.731 1.00 69.69 266 GLY A N 1
ATOM 2173 C CA . GLY A 1 266 ? -23.242 -10.082 28.559 1.00 69.69 266 GLY A CA 1
ATOM 2174 C C . GLY A 1 266 ? -23.094 -11.579 28.871 1.00 69.69 266 GLY A C 1
ATOM 2175 O O . GLY A 1 266 ? -22.146 -12.008 29.526 1.00 69.69 266 GLY A O 1
ATOM 2176 N N . HIS A 1 267 ? -24.010 -12.425 28.400 1.00 74.75 267 HIS A N 1
ATOM 2177 C CA . HIS A 1 267 ? -23.990 -13.862 28.642 1.00 74.75 267 HIS A CA 1
ATOM 2178 C C . HIS A 1 267 ? -23.098 -14.569 27.620 1.00 74.75 267 HIS A C 1
ATOM 2180 O O . HIS A 1 267 ? -23.494 -14.803 26.478 1.00 74.75 267 HIS A O 1
ATOM 2186 N N . ALA A 1 268 ? -21.904 -14.950 28.082 1.00 59.94 268 ALA A N 1
ATOM 2187 C CA . ALA A 1 268 ? -20.796 -15.514 27.307 1.00 59.94 268 ALA A CA 1
ATOM 2188 C C . ALA A 1 268 ? -21.166 -16.616 26.296 1.00 59.94 268 ALA A C 1
ATOM 2190 O O . ALA A 1 268 ? -20.578 -16.678 25.225 1.00 59.94 268 ALA A O 1
ATOM 2191 N N . SER A 1 269 ? -22.129 -17.483 26.618 1.00 62.62 269 SER A N 1
ATOM 2192 C CA . SER A 1 269 ? -22.499 -18.644 25.794 1.00 62.62 269 SER A CA 1
ATOM 2193 C C . SER A 1 269 ? -23.639 -18.392 24.799 1.00 62.62 269 SER A C 1
ATOM 2195 O O . SER A 1 269 ? -24.055 -19.315 24.101 1.00 62.62 269 SER A O 1
ATOM 2197 N N . ARG A 1 270 ? -24.212 -17.180 24.763 1.00 69.69 270 ARG A N 1
ATOM 2198 C CA . ARG A 1 270 ? -25.433 -16.870 23.987 1.00 69.69 270 ARG A CA 1
ATOM 2199 C C . ARG A 1 270 ? -25.314 -15.634 23.101 1.00 69.69 270 ARG A C 1
ATOM 2201 O O . ARG A 1 270 ? -26.325 -15.203 22.524 1.00 69.69 270 ARG A O 1
ATOM 2208 N N . ASP A 1 271 ? -24.117 -15.066 23.009 1.00 83.81 271 ASP A N 1
ATOM 2209 C CA . ASP A 1 271 ? -23.870 -13.850 22.253 1.00 83.81 271 ASP A CA 1
ATOM 2210 C C . ASP A 1 271 ? -23.140 -14.153 20.935 1.00 83.81 271 ASP A C 1
ATOM 2212 O O . ASP A 1 271 ? -21.935 -14.423 20.922 1.00 83.81 271 ASP A O 1
ATOM 2216 N N . PRO A 1 272 ? -23.857 -14.138 19.798 1.00 85.75 272 PRO A N 1
ATOM 2217 C CA . PRO A 1 272 ? -23.250 -14.434 18.515 1.00 85.75 272 PRO A CA 1
ATOM 2218 C C . PRO A 1 272 ? -22.238 -13.375 18.072 1.00 85.75 272 PRO A C 1
ATOM 2220 O O . PRO A 1 272 ? -21.397 -13.717 17.243 1.00 85.75 272 PRO A O 1
ATOM 2223 N N . VAL A 1 273 ? -22.318 -12.134 18.575 1.00 88.69 273 VAL A N 1
ATOM 2224 C CA . VAL A 1 273 ? -21.365 -11.061 18.250 1.00 88.69 273 VAL A CA 1
ATOM 2225 C C . VAL A 1 273 ? -20.021 -11.366 18.894 1.00 88.69 273 VAL A C 1
ATOM 2227 O O . VAL A 1 273 ? -18.996 -11.338 18.212 1.00 88.69 273 VAL A O 1
ATOM 2230 N N . ARG A 1 274 ? -20.037 -11.758 20.176 1.00 91.12 274 ARG A N 1
ATOM 2231 C CA . ARG A 1 274 ? -18.834 -12.180 20.899 1.00 91.12 274 ARG A CA 1
ATOM 2232 C C . ARG A 1 274 ? -18.112 -13.305 20.172 1.00 91.12 274 ARG A C 1
ATOM 2234 O O . ARG A 1 274 ? -16.932 -13.168 19.881 1.00 91.12 274 ARG A O 1
ATOM 2241 N N . HIS A 1 275 ? -18.824 -14.382 19.844 1.00 89.50 275 HIS A N 1
ATOM 2242 C CA . HIS A 1 275 ? -18.206 -15.547 19.209 1.00 89.50 275 HIS A CA 1
ATOM 2243 C C . HIS A 1 275 ? -17.552 -15.223 17.864 1.00 89.50 275 HIS A C 1
ATOM 2245 O O . HIS A 1 275 ? -16.469 -15.725 17.592 1.00 89.50 275 HIS A O 1
ATOM 2251 N N . VAL A 1 276 ? -18.175 -14.371 17.040 1.00 90.50 276 VAL A N 1
ATOM 2252 C CA . VAL A 1 276 ? -17.577 -13.940 15.763 1.00 90.50 276 VAL A CA 1
ATOM 2253 C C . VAL A 1 276 ? -16.258 -13.209 16.008 1.00 90.50 276 VAL A C 1
ATOM 2255 O O . VAL A 1 276 ? -15.270 -13.473 15.332 1.00 90.50 276 VAL A O 1
ATOM 2258 N N . MET A 1 277 ? -16.220 -12.312 16.990 1.00 92.50 277 MET A N 1
ATOM 2259 C CA . MET A 1 277 ? -15.017 -11.535 17.278 1.00 92.50 277 MET A CA 1
ATOM 2260 C C . MET A 1 277 ? -13.931 -12.334 17.990 1.00 92.50 277 MET A C 1
ATOM 2262 O O . MET A 1 277 ? -12.761 -12.114 17.705 1.00 92.50 277 MET A O 1
ATOM 2266 N N . GLU A 1 278 ? -14.283 -13.273 18.871 1.00 92.44 278 GLU A N 1
ATOM 2267 C CA . GLU A 1 278 ? -13.316 -14.203 19.468 1.00 92.44 278 GLU A CA 1
ATOM 2268 C C . GLU A 1 278 ? -12.689 -15.111 18.410 1.00 92.44 278 GLU A C 1
ATOM 2270 O O . GLU A 1 278 ? -11.488 -15.352 18.462 1.00 92.44 278 GLU A O 1
ATOM 2275 N N . GLU A 1 279 ? -13.471 -15.584 17.435 1.00 90.31 279 GLU A N 1
ATOM 2276 C CA . GLU A 1 279 ? -12.947 -16.383 16.325 1.00 90.31 279 GLU A CA 1
ATOM 2277 C C . GLU A 1 279 ? -11.954 -15.573 15.483 1.00 90.31 279 GLU A C 1
ATOM 2279 O O . GLU A 1 279 ? -10.884 -16.068 15.151 1.00 90.31 279 GLU A O 1
ATOM 2284 N N . VAL A 1 280 ? -12.280 -14.312 15.181 1.00 91.00 280 VAL A N 1
ATOM 2285 C CA . VAL A 1 280 ? -11.436 -13.434 14.360 1.00 91.00 280 VAL A CA 1
ATOM 2286 C C . VAL A 1 280 ? -10.185 -12.969 15.106 1.00 91.00 280 VAL A C 1
ATOM 2288 O O . VAL A 1 280 ? -9.076 -13.076 14.589 1.00 91.00 280 VAL A O 1
ATOM 2291 N N . LEU A 1 281 ? -10.342 -12.422 16.313 1.00 92.25 281 LEU A N 1
ATOM 2292 C CA . LEU A 1 281 ? -9.228 -11.871 17.087 1.00 92.25 281 LEU A CA 1
ATOM 2293 C C . LEU A 1 281 ? -8.386 -12.970 17.736 1.00 92.25 281 LEU A C 1
ATOM 2295 O O . LEU A 1 281 ? -7.199 -12.759 17.956 1.00 92.25 281 LEU A O 1
ATOM 2299 N N . GLY A 1 282 ? -8.961 -14.147 17.987 1.00 91.62 282 GLY A N 1
ATOM 2300 C CA . GLY A 1 282 ? -8.244 -15.316 18.494 1.00 91.62 282 GLY A CA 1
ATOM 2301 C C . GLY A 1 282 ? -7.221 -15.895 17.514 1.00 91.62 282 GLY A C 1
ATOM 2302 O O . GLY A 1 282 ? -6.341 -16.638 17.940 1.00 91.62 282 GLY A O 1
ATOM 2303 N N . GLU A 1 283 ? -7.274 -15.527 16.226 1.00 89.06 283 GLU A N 1
ATOM 2304 C CA . GLU A 1 283 ? -6.199 -15.828 15.267 1.00 89.06 283 GLU A CA 1
ATOM 2305 C C . GLU A 1 283 ? -4.894 -15.073 15.606 1.00 89.06 283 GLU A C 1
ATOM 2307 O O . GLU A 1 283 ? -3.810 -15.481 15.180 1.00 89.06 283 GLU A O 1
ATOM 2312 N N . ILE A 1 284 ? -4.972 -13.997 16.402 1.00 90.56 284 ILE A N 1
ATOM 2313 C CA . ILE A 1 284 ? -3.815 -13.235 16.873 1.00 90.56 284 ILE A CA 1
ATOM 2314 C C . ILE A 1 284 ? -3.253 -13.889 18.149 1.00 90.56 284 ILE A C 1
ATOM 2316 O O . ILE A 1 284 ? -3.947 -13.923 19.167 1.00 90.56 284 ILE A O 1
ATOM 2320 N N . PRO A 1 285 ? -1.975 -14.327 18.163 1.00 90.69 285 PRO A N 1
ATOM 2321 C CA . PRO A 1 285 ? -1.365 -14.961 19.339 1.00 90.69 285 PRO A CA 1
ATOM 2322 C C . PRO A 1 285 ? -1.406 -14.110 20.617 1.00 90.69 285 PRO A C 1
ATOM 2324 O O . PRO A 1 285 ? -1.423 -14.637 21.726 1.00 90.69 285 PRO A O 1
ATOM 2327 N N . GLU A 1 286 ? -1.396 -12.787 20.467 1.00 93.44 286 GLU A N 1
ATOM 2328 C CA . GLU A 1 286 ? -1.433 -11.810 21.554 1.00 93.44 286 GLU A CA 1
ATOM 2329 C C . GLU A 1 286 ? -2.840 -11.499 22.093 1.00 93.44 286 GLU A C 1
ATOM 2331 O O . GLU A 1 286 ? -2.981 -10.657 22.985 1.00 93.44 286 GLU A O 1
ATOM 2336 N N . TYR A 1 287 ? -3.886 -12.168 21.601 1.00 94.38 287 TYR A N 1
ATOM 2337 C CA . TYR A 1 287 ? -5.228 -12.052 22.163 1.00 94.38 287 TYR A CA 1
ATOM 2338 C C . TYR A 1 287 ? -5.295 -12.632 23.580 1.00 94.38 287 TYR A C 1
ATOM 2340 O O . TYR A 1 287 ? -4.949 -13.789 23.817 1.00 94.38 287 TYR A O 1
ATOM 2348 N N . ARG A 1 288 ? -5.722 -11.812 24.551 1.00 91.75 288 ARG A N 1
ATOM 2349 C CA . ARG A 1 288 ? -5.755 -12.191 25.976 1.00 91.75 288 ARG A CA 1
ATOM 2350 C C . ARG A 1 288 ? -7.136 -12.563 26.496 1.00 91.75 288 ARG A C 1
ATOM 2352 O O . ARG A 1 288 ? -7.225 -13.190 27.548 1.00 91.75 288 ARG A O 1
ATOM 2359 N N . GLY A 1 289 ? -8.195 -12.206 25.777 1.00 90.75 289 GLY A N 1
ATOM 2360 C CA . GLY A 1 289 ? -9.564 -12.563 26.137 1.00 90.75 289 GLY A CA 1
ATOM 2361 C C . GLY A 1 289 ? -10.544 -11.405 26.008 1.00 90.75 289 GLY A C 1
ATOM 2362 O O . GLY A 1 289 ? -10.230 -10.348 25.450 1.00 90.75 289 GLY A O 1
ATOM 2363 N N . SER A 1 290 ? -11.753 -11.638 26.519 1.00 92.06 290 SER A N 1
ATOM 2364 C CA . SER A 1 290 ? -12.861 -10.687 26.479 1.00 92.06 290 SER A CA 1
ATOM 2365 C C . SER A 1 290 ? -13.446 -10.403 27.863 1.00 92.06 290 SER A C 1
ATOM 2367 O O . SER A 1 290 ? -13.553 -11.325 28.675 1.00 92.06 290 SER A O 1
ATOM 2369 N N . SER A 1 291 ? -13.923 -9.183 28.094 1.00 91.56 291 SER A N 1
ATOM 2370 C CA . SER A 1 291 ? -14.650 -8.765 29.299 1.00 91.56 291 SER A CA 1
ATOM 2371 C C . SER A 1 291 ? -16.008 -8.156 28.935 1.00 91.56 291 SER A C 1
ATOM 2373 O O . SER A 1 291 ? -16.257 -7.813 27.779 1.00 91.56 291 SER A O 1
ATOM 2375 N N . TRP A 1 292 ? -16.888 -8.031 29.925 1.00 92.88 292 TRP A N 1
ATOM 2376 C CA . TRP A 1 292 ? -18.127 -7.270 29.811 1.00 92.88 292 TRP A CA 1
ATOM 2377 C C . TRP A 1 292 ? -17.943 -5.966 30.589 1.00 92.88 292 TRP A C 1
ATOM 2379 O O . TRP A 1 292 ? -17.797 -6.004 31.810 1.00 92.88 292 TRP A O 1
ATOM 2389 N N . VAL A 1 293 ? -17.816 -4.843 29.881 1.00 91.62 293 VAL A N 1
ATOM 2390 C CA . VAL A 1 293 ? -17.390 -3.556 30.454 1.00 91.62 293 VAL A CA 1
ATOM 2391 C C . VAL A 1 293 ? -18.006 -2.386 29.695 1.00 91.62 293 VAL A C 1
ATOM 2393 O O . VAL A 1 293 ? -18.283 -2.491 28.504 1.00 91.62 293 VAL A O 1
ATOM 2396 N N . CYS A 1 294 ? -18.210 -1.253 30.362 1.00 91.94 294 CYS A N 1
ATOM 2397 C CA . CYS A 1 294 ? -18.577 -0.005 29.696 1.00 91.94 294 CYS A CA 1
ATOM 2398 C C . CYS A 1 294 ? -17.382 0.530 28.876 1.00 91.94 294 CYS A C 1
ATOM 2400 O O . CYS A 1 294 ? -16.341 0.809 29.471 1.00 91.94 294 CYS A O 1
ATOM 2402 N N . PRO A 1 295 ? -17.493 0.720 27.543 1.00 93.06 295 PRO A N 1
ATOM 2403 C CA . PRO A 1 295 ? -16.383 1.218 26.726 1.00 93.06 295 PRO A CA 1
ATOM 2404 C C . PRO A 1 295 ? -15.854 2.567 27.206 1.00 93.06 295 PRO A C 1
ATOM 2406 O O . PRO A 1 295 ? -14.645 2.771 27.245 1.00 93.06 295 PRO A O 1
ATOM 2409 N N . VAL A 1 296 ? -16.751 3.472 27.615 1.00 91.88 296 VAL A N 1
ATOM 2410 C CA . VAL A 1 296 ? -16.383 4.817 28.075 1.00 91.88 296 VAL A CA 1
ATOM 2411 C C . VAL A 1 296 ? -15.531 4.759 29.341 1.00 91.88 296 VAL A C 1
ATOM 2413 O O . VAL A 1 296 ? -14.601 5.545 29.469 1.00 91.88 296 VAL A O 1
ATOM 2416 N N . ALA A 1 297 ? -15.784 3.795 30.233 1.00 87.69 297 ALA A N 1
ATOM 2417 C CA . ALA A 1 297 ? -15.002 3.579 31.454 1.00 87.69 297 ALA A CA 1
ATOM 2418 C C . ALA A 1 297 ? -13.540 3.177 31.183 1.00 87.69 297 ALA A C 1
ATOM 2420 O O . ALA A 1 297 ? -12.676 3.382 32.030 1.00 87.69 297 ALA A O 1
ATOM 2421 N N . GLU A 1 298 ? -13.252 2.632 30.000 1.00 87.69 298 GLU A N 1
ATOM 2422 C CA . GLU A 1 298 ? -11.899 2.298 29.543 1.00 87.69 298 GLU A CA 1
ATOM 2423 C C . GLU A 1 298 ? -11.434 3.216 28.399 1.00 87.69 298 GLU A C 1
ATOM 2425 O O . GLU A 1 298 ? -10.636 2.807 27.553 1.00 87.69 298 GLU A O 1
ATOM 2430 N N . GLU A 1 299 ? -11.964 4.444 28.357 1.00 88.31 299 GLU A N 1
ATOM 2431 C CA . GLU A 1 299 ? -11.627 5.488 27.379 1.00 88.31 299 GLU A CA 1
ATOM 2432 C C . GLU A 1 299 ? -11.833 5.071 25.912 1.00 88.31 299 GLU A C 1
ATOM 2434 O O . GLU A 1 299 ? -11.169 5.553 24.992 1.00 88.31 299 GLU A O 1
ATOM 2439 N N . GLY A 1 300 ? -12.780 4.163 25.671 1.00 89.50 300 GLY A N 1
ATOM 2440 C CA . GLY A 1 300 ? -13.157 3.708 24.343 1.00 89.50 300 GLY A CA 1
ATOM 2441 C C . GLY A 1 300 ? -13.755 4.829 23.491 1.00 89.50 300 GLY A C 1
ATOM 2442 O O . GLY A 1 300 ? -14.605 5.605 23.930 1.00 89.50 300 GLY A O 1
ATOM 2443 N N . VAL A 1 301 ? -13.347 4.890 22.229 1.00 91.56 301 VAL A N 1
ATOM 2444 C CA . VAL A 1 301 ? -13.838 5.848 21.236 1.00 91.56 301 VAL A CA 1
ATOM 2445 C C . VAL A 1 301 ? -14.626 5.086 20.168 1.00 91.56 301 VAL A C 1
ATOM 2447 O O . VAL A 1 301 ? -14.097 4.124 19.603 1.00 91.56 301 VAL A O 1
ATOM 2450 N N . PRO A 1 302 ? -15.876 5.473 19.874 1.00 92.44 302 PRO A N 1
ATOM 2451 C CA . PRO A 1 302 ? -16.688 4.790 18.882 1.00 92.44 302 PRO A CA 1
ATOM 2452 C C . PRO A 1 302 ? -16.183 5.144 17.483 1.00 92.44 302 PRO A C 1
ATOM 2454 O O . PRO A 1 302 ? -15.903 6.303 17.180 1.00 92.44 302 PRO A O 1
ATOM 2457 N N . LEU A 1 303 ? -16.051 4.131 16.632 1.00 89.06 303 LEU A N 1
ATOM 2458 C CA . LEU A 1 303 ? -15.473 4.261 15.296 1.00 89.06 303 LEU A CA 1
ATOM 2459 C C . LEU A 1 303 ? -16.526 4.078 14.201 1.00 89.06 303 LEU A C 1
ATOM 2461 O O . LEU A 1 303 ? -16.573 4.847 13.240 1.00 89.06 303 LEU A O 1
ATOM 2465 N N . VAL A 1 304 ? -17.353 3.040 14.333 1.00 92.81 304 VAL A N 1
ATOM 2466 C CA . VAL A 1 304 ? -18.341 2.651 13.322 1.00 92.81 304 VAL A CA 1
ATOM 2467 C C . VAL A 1 304 ? -19.606 2.096 13.957 1.00 92.81 304 VAL A C 1
ATOM 2469 O O . VAL A 1 304 ? -19.577 1.534 15.052 1.00 92.81 304 VAL A O 1
ATOM 2472 N N . VAL A 1 305 ? -20.709 2.211 13.225 1.00 93.62 305 VAL A N 1
ATOM 2473 C CA . VAL A 1 305 ? -22.005 1.627 13.574 1.00 93.62 305 VAL A CA 1
ATOM 2474 C C . VAL A 1 305 ? -22.406 0.617 12.515 1.00 93.62 305 VAL A C 1
ATOM 2476 O O . VAL A 1 305 ? -22.385 0.928 11.327 1.00 93.62 305 VAL A O 1
ATOM 2479 N N . ILE A 1 306 ? -22.817 -0.575 12.935 1.00 92.88 306 ILE A N 1
ATOM 2480 C CA . ILE A 1 306 ? -23.445 -1.565 12.061 1.00 92.88 306 ILE A CA 1
ATOM 2481 C C . ILE A 1 306 ? -24.947 -1.523 12.309 1.00 92.88 306 ILE A C 1
ATOM 2483 O O . ILE A 1 306 ? -25.401 -1.729 13.433 1.00 92.88 306 ILE A O 1
ATOM 2487 N N . ARG A 1 307 ? -25.721 -1.275 11.253 1.00 90.00 307 ARG A N 1
ATOM 2488 C CA . ARG A 1 307 ? -27.185 -1.310 11.299 1.00 90.00 307 ARG A CA 1
ATOM 2489 C C . ARG A 1 307 ? -27.723 -1.851 9.984 1.00 90.00 307 ARG A C 1
ATOM 2491 O O . ARG A 1 307 ? -27.350 -1.353 8.926 1.00 90.00 307 ARG A O 1
ATOM 2498 N N . ASN A 1 308 ? -28.609 -2.848 10.038 1.00 85.56 308 ASN A N 1
ATOM 2499 C CA . ASN A 1 308 ? -29.214 -3.463 8.848 1.00 85.56 308 ASN A CA 1
ATOM 2500 C C . ASN A 1 308 ? -28.175 -3.926 7.803 1.00 85.56 308 ASN A C 1
ATOM 2502 O O . ASN A 1 308 ? -28.363 -3.711 6.610 1.00 85.56 308 ASN A O 1
ATOM 2506 N N . ASN A 1 309 ? -27.065 -4.532 8.239 1.00 83.81 309 ASN A N 1
ATOM 2507 C CA . ASN A 1 309 ? -25.935 -4.951 7.389 1.00 83.81 309 ASN A CA 1
ATOM 2508 C C . ASN A 1 309 ? -25.189 -3.809 6.663 1.00 83.81 309 ASN A C 1
ATOM 2510 O O . ASN A 1 309 ? -24.330 -4.065 5.816 1.00 83.81 309 ASN A O 1
ATOM 2514 N N . HIS A 1 310 ? -25.453 -2.553 7.011 1.00 86.50 310 HIS A N 1
ATOM 2515 C CA . HIS A 1 310 ? -24.674 -1.408 6.556 1.00 86.50 310 HIS A CA 1
ATOM 2516 C C . HIS A 1 310 ? -23.722 -0.949 7.659 1.00 86.50 310 HIS A C 1
ATOM 2518 O O . HIS A 1 310 ? -24.093 -0.913 8.834 1.00 86.50 310 HIS A O 1
ATOM 2524 N N . LEU A 1 311 ? -22.491 -0.617 7.270 1.00 89.81 311 LEU A N 1
ATOM 2525 C CA . LEU A 1 311 ? -21.452 -0.118 8.164 1.00 89.81 311 LEU A CA 1
ATOM 2526 C C . LEU A 1 311 ? -21.289 1.391 7.960 1.00 89.81 311 LEU A C 1
ATOM 2528 O 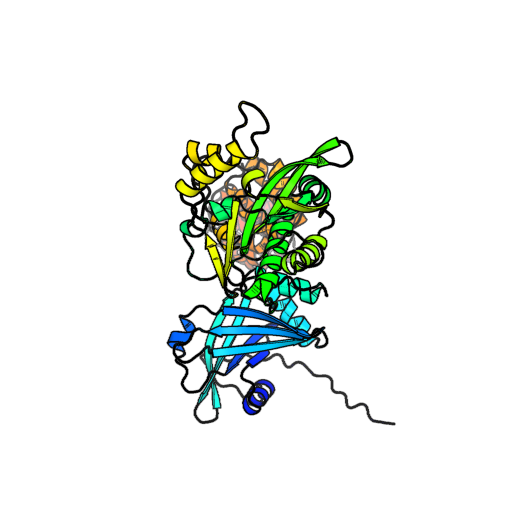O . LEU A 1 311 ? -20.859 1.826 6.896 1.00 89.81 311 LEU A O 1
ATOM 2532 N N . TYR A 1 312 ? -21.604 2.187 8.971 1.00 88.75 312 TYR A N 1
ATOM 2533 C CA . TYR A 1 312 ? -21.554 3.645 8.924 1.00 88.75 312 TYR A CA 1
ATOM 2534 C C . TYR A 1 312 ? -20.378 4.184 9.737 1.00 88.75 312 TYR A C 1
ATOM 2536 O O . TYR A 1 312 ? -20.081 3.678 10.820 1.00 88.75 312 TYR A O 1
ATOM 2544 N N . ARG A 1 313 ? -19.731 5.240 9.237 1.00 89.00 313 ARG A N 1
ATOM 2545 C CA . ARG A 1 313 ? -18.743 6.021 10.002 1.00 89.00 313 ARG A CA 1
ATOM 2546 C C . ARG A 1 313 ? -19.464 6.985 10.945 1.00 89.00 313 ARG A C 1
ATOM 2548 O O . ARG A 1 313 ? -20.585 7.381 10.641 1.00 89.00 313 ARG A O 1
ATOM 2555 N N . LEU A 1 314 ? -18.837 7.354 12.060 1.00 86.31 314 LEU A N 1
ATOM 2556 C CA . LEU A 1 314 ? -19.408 8.283 13.043 1.00 86.31 314 LEU A CA 1
ATOM 2557 C C . LEU A 1 314 ? -18.654 9.602 13.088 1.00 86.31 314 LEU A C 1
ATOM 2559 O O . LEU A 1 314 ? -17.478 9.583 13.416 1.00 86.31 314 LEU A O 1
ATOM 2563 N N . GLU A 1 315 ? -19.336 10.722 12.876 1.00 85.19 315 GLU A N 1
ATOM 2564 C CA . GLU A 1 315 ? -18.794 12.069 13.076 1.00 85.19 315 GLU A CA 1
ATOM 2565 C C . GLU A 1 315 ? -18.977 12.509 14.533 1.00 85.19 315 GLU A C 1
ATOM 2567 O O . GLU A 1 315 ? -20.092 12.788 14.972 1.00 85.19 315 GLU A O 1
ATOM 2572 N N . LEU A 1 316 ? -17.873 12.556 15.290 1.00 87.19 316 LEU A N 1
ATOM 2573 C CA . LEU A 1 316 ? -17.886 12.895 16.715 1.00 87.19 316 LEU A CA 1
ATOM 2574 C C . LEU A 1 316 ? -17.774 14.405 16.932 1.00 87.19 316 LEU A C 1
ATOM 2576 O O . LEU A 1 316 ? -16.822 15.049 16.482 1.00 87.19 316 LEU A O 1
ATOM 2580 N N . SER A 1 317 ? -18.730 14.968 17.666 1.00 88.12 317 SER A N 1
ATOM 2581 C CA . SER A 1 317 ? -18.763 16.381 18.026 1.00 88.12 317 SER A CA 1
ATOM 2582 C C . SER A 1 317 ? -18.131 16.627 19.407 1.00 88.12 317 SER A C 1
ATOM 2584 O O . SER A 1 317 ? -17.931 15.692 20.189 1.00 88.12 317 SER A O 1
ATOM 2586 N N . PRO A 1 318 ? -17.850 17.893 19.773 1.00 86.38 318 PRO A N 1
ATOM 2587 C CA . PRO A 1 318 ? -17.429 18.240 21.131 1.00 86.38 318 PRO A CA 1
ATOM 2588 C C . PRO A 1 318 ? -18.420 17.779 22.214 1.00 86.38 318 PRO A C 1
ATOM 2590 O O . PRO A 1 318 ? -18.005 17.510 23.341 1.00 86.38 318 PRO A O 1
ATOM 2593 N N . ASN A 1 319 ? -19.711 17.652 21.878 1.00 87.69 319 ASN A N 1
ATOM 2594 C CA . ASN A 1 319 ? -20.736 17.204 22.819 1.00 87.69 319 ASN A CA 1
ATOM 2595 C C . ASN A 1 319 ? -20.496 15.755 23.246 1.00 87.69 319 ASN A C 1
ATOM 2597 O O . ASN A 1 319 ? -20.542 15.478 24.443 1.00 87.69 319 ASN A O 1
ATOM 2601 N N . PHE A 1 320 ? -20.157 14.862 22.307 1.00 91.94 320 PHE A N 1
ATOM 2602 C CA . PHE A 1 320 ? -19.783 13.484 22.630 1.00 91.94 320 PHE A CA 1
ATOM 2603 C C . PHE A 1 320 ? -18.629 13.444 23.636 1.00 91.94 320 PHE A C 1
ATOM 2605 O O . PHE A 1 320 ? -18.742 12.787 24.668 1.00 91.94 320 PHE A O 1
ATOM 2612 N N . TYR A 1 321 ? -17.540 14.175 23.374 1.00 90.44 321 TYR A N 1
ATOM 2613 C CA . TYR A 1 321 ? -16.369 14.177 24.256 1.00 90.44 321 TYR A CA 1
ATOM 2614 C C . TYR A 1 321 ? -16.693 14.706 25.654 1.00 90.44 321 TYR A C 1
ATOM 2616 O O . TYR A 1 321 ? -16.203 14.165 26.643 1.00 90.44 321 TYR A O 1
ATOM 2624 N N . ASN A 1 322 ? -17.542 15.731 25.750 1.00 90.12 322 ASN A N 1
ATOM 2625 C CA . ASN A 1 322 ? -17.992 16.258 27.033 1.00 90.12 322 ASN A CA 1
ATOM 2626 C C . ASN A 1 322 ? -18.843 15.234 27.803 1.00 90.12 322 ASN A C 1
ATOM 2628 O O . ASN A 1 322 ? -18.570 14.962 28.970 1.00 90.12 322 ASN A O 1
ATOM 2632 N N . SER A 1 323 ? -19.827 14.611 27.149 1.00 90.94 323 SER A N 1
ATOM 2633 C CA . SER A 1 323 ? -20.658 13.567 27.761 1.00 90.94 323 SER A CA 1
ATOM 2634 C C . SER A 1 323 ? -19.836 12.346 28.181 1.00 90.94 323 SER A C 1
ATOM 2636 O O . SER A 1 323 ? -19.992 11.860 29.299 1.00 90.94 323 SER A O 1
ATOM 2638 N N . ALA A 1 324 ? -18.920 11.880 27.329 1.00 91.44 324 ALA A N 1
ATOM 2639 C CA . ALA A 1 324 ? -18.031 10.763 27.631 1.00 91.44 324 ALA A CA 1
ATOM 2640 C C . ALA A 1 324 ? -17.108 11.076 28.819 1.00 91.44 324 ALA A C 1
ATOM 2642 O O . ALA A 1 324 ? -16.939 10.233 29.695 1.00 91.44 324 ALA A O 1
ATOM 2643 N N . HIS A 1 325 ? -16.572 12.299 28.902 1.00 90.31 325 HIS A N 1
ATOM 2644 C CA . HIS A 1 325 ? -15.763 12.731 30.041 1.00 90.31 325 HIS A CA 1
ATOM 2645 C C . HIS A 1 325 ? -16.552 12.720 31.358 1.00 90.31 325 HIS A C 1
ATOM 2647 O O . HIS A 1 325 ? -16.054 12.202 32.355 1.00 90.31 325 HIS A O 1
ATOM 2653 N N . LEU A 1 326 ? -17.782 13.244 31.366 1.00 90.00 326 LEU A N 1
ATOM 2654 C CA . LEU A 1 326 ? -18.633 13.244 32.562 1.00 90.00 326 LEU A CA 1
ATOM 2655 C C . LEU A 1 326 ? -18.950 11.817 33.027 1.00 90.00 326 LEU A C 1
ATOM 2657 O O . LEU A 1 326 ? -18.789 11.499 34.204 1.00 90.00 326 LEU A O 1
ATOM 2661 N N . ILE A 1 327 ? -19.317 10.932 32.096 1.00 89.06 327 ILE A N 1
ATOM 2662 C CA . ILE A 1 327 ? -19.578 9.518 32.399 1.00 89.06 327 ILE A CA 1
ATOM 2663 C C . ILE A 1 327 ? -18.308 8.830 32.915 1.00 89.06 327 ILE A C 1
ATOM 2665 O O . ILE A 1 327 ? -18.364 8.093 33.897 1.00 89.06 327 ILE A O 1
ATOM 2669 N N . PHE A 1 328 ? -17.152 9.091 32.299 1.00 88.19 328 PHE A N 1
ATOM 2670 C CA . PHE A 1 328 ? -15.869 8.559 32.758 1.00 88.19 328 PHE A CA 1
ATOM 2671 C C . PHE A 1 328 ? -15.559 8.998 34.195 1.00 88.19 328 PHE A C 1
ATOM 2673 O O . PHE A 1 328 ? -15.138 8.178 35.009 1.00 88.19 328 PHE A O 1
ATOM 2680 N N . GLN A 1 329 ? -15.828 10.261 34.539 1.00 86.50 329 GLN A N 1
ATOM 2681 C CA . GLN A 1 329 ? -15.644 10.758 35.902 1.00 86.50 329 GLN A CA 1
ATOM 2682 C C . GLN A 1 329 ? -16.555 10.060 36.915 1.00 86.50 329 GLN A C 1
ATOM 2684 O O . GLN A 1 329 ? -16.104 9.670 37.990 1.00 86.50 329 GLN A O 1
ATOM 2689 N N . GLU A 1 330 ? -17.825 9.870 36.576 1.00 83.44 330 GLU A N 1
ATOM 2690 C CA . GLU A 1 330 ? -18.785 9.209 37.460 1.00 83.44 330 GLU A CA 1
ATOM 2691 C C . GLU A 1 330 ? -18.475 7.723 37.665 1.00 83.44 330 GLU A C 1
ATOM 2693 O O . GLU A 1 330 ? -18.627 7.200 38.770 1.00 83.44 330 GLU A O 1
ATOM 2698 N N . CYS A 1 331 ? -18.058 7.034 36.603 1.00 70.94 331 CYS A N 1
ATOM 2699 C CA . CYS A 1 331 ? -17.931 5.583 36.607 1.00 70.94 331 CYS A CA 1
ATOM 2700 C C . CYS A 1 331 ? -16.515 5.092 36.931 1.00 70.94 331 CYS A C 1
ATOM 2702 O O . CYS A 1 331 ? -16.365 3.954 37.381 1.00 70.94 331 CYS A O 1
ATOM 2704 N N . SER A 1 332 ? -15.465 5.866 36.638 1.00 64.69 332 SER A N 1
ATOM 2705 C CA . SER A 1 332 ? -14.091 5.342 36.557 1.00 64.69 332 SER A CA 1
ATOM 2706 C C . SER A 1 332 ? -13.009 6.425 36.665 1.00 64.69 332 SER A C 1
ATOM 2708 O O . SER A 1 332 ? -12.137 6.522 35.812 1.00 64.69 332 SER A O 1
ATOM 2710 N N . LEU A 1 333 ? -13.007 7.219 37.741 1.00 64.62 333 LEU A N 1
ATOM 2711 C CA . LEU A 1 333 ? -11.856 8.067 38.094 1.00 64.62 333 LEU A CA 1
ATOM 2712 C C . LEU A 1 333 ? -10.810 7.244 38.873 1.00 64.62 333 LEU A C 1
ATOM 2714 O O . LEU A 1 333 ? -11.026 6.975 40.057 1.00 64.62 333 LEU A O 1
ATOM 2718 N N . PRO A 1 334 ? -9.668 6.853 38.267 1.00 61.41 334 PRO A N 1
ATOM 2719 C CA . PRO A 1 334 ? -8.696 5.990 38.941 1.00 61.41 334 PRO A CA 1
ATOM 2720 C C . PRO A 1 334 ? -7.975 6.701 40.094 1.00 61.41 334 PRO A C 1
ATOM 2722 O O . PRO A 1 334 ? -7.632 6.068 41.090 1.00 61.41 334 PRO A O 1
ATOM 2725 N N . HIS A 1 335 ? -7.743 8.013 39.982 1.00 69.44 335 HIS A N 1
ATOM 2726 C CA . HIS A 1 335 ? -7.154 8.840 41.035 1.00 69.44 335 HIS A CA 1
ATOM 2727 C C . HIS A 1 335 ? -7.391 10.335 40.777 1.00 69.44 335 HIS A C 1
ATOM 2729 O O . HIS A 1 335 ? -7.644 10.774 39.653 1.00 69.44 335 HIS A O 1
ATOM 2735 N N . THR A 1 336 ? -7.248 11.147 41.825 1.00 68.44 336 THR A N 1
ATOM 2736 C CA . THR A 1 336 ? -7.291 12.611 41.722 1.00 68.44 336 THR A CA 1
ATOM 2737 C C . THR A 1 336 ? -6.205 13.119 40.772 1.00 68.44 336 THR A C 1
ATOM 2739 O O . THR A 1 336 ? -5.040 12.743 40.909 1.00 68.44 336 THR A O 1
ATOM 2742 N N . GLY A 1 337 ? -6.579 13.973 39.817 1.00 69.12 337 GLY A N 1
ATOM 2743 C CA . GLY A 1 337 ? -5.653 14.572 38.848 1.00 69.12 337 GLY A CA 1
ATOM 2744 C C . GLY A 1 337 ? -5.367 13.732 37.599 1.00 69.12 337 GLY A C 1
ATOM 2745 O O . GLY A 1 337 ? -4.568 14.165 36.774 1.00 69.12 337 GLY A O 1
ATOM 2746 N N . TYR A 1 338 ? -5.999 12.563 37.432 1.00 76.38 338 TYR A N 1
ATOM 2747 C CA . TYR A 1 338 ? -5.958 11.842 36.158 1.00 76.38 338 TYR A CA 1
ATOM 2748 C C . TYR A 1 338 ? -6.644 12.665 35.060 1.00 76.38 338 TYR A C 1
ATOM 2750 O O . TYR A 1 338 ? -7.795 13.074 35.224 1.00 76.38 338 TYR A O 1
ATOM 2758 N N . GLN A 1 339 ? -5.948 12.893 33.947 1.00 80.00 339 GLN A N 1
ATOM 2759 C CA . GLN A 1 339 ? -6.514 13.546 32.773 1.00 80.00 339 GLN A CA 1
ATOM 2760 C C . GLN A 1 339 ? -6.916 12.476 31.761 1.00 80.00 339 GLN A C 1
ATOM 2762 O O . GLN A 1 339 ? -6.055 11.831 31.172 1.00 80.00 339 GLN A O 1
ATOM 2767 N N . SER A 1 340 ? -8.224 12.304 31.566 1.00 81.75 340 SER A N 1
ATOM 2768 C CA . SER A 1 340 ? -8.740 11.375 30.556 1.00 81.75 340 SER A CA 1
ATOM 2769 C C . SER A 1 340 ? -8.458 11.865 29.134 1.00 81.75 340 SER A C 1
ATOM 2771 O O . SER A 1 340 ? -8.456 13.078 28.892 1.00 81.75 340 SER A O 1
ATOM 2773 N N . TYR A 1 341 ? -8.373 10.944 28.180 1.00 84.75 341 TYR A N 1
ATOM 2774 C CA . TYR A 1 341 ? -8.294 11.210 26.747 1.00 84.75 341 TYR A CA 1
ATOM 2775 C C . TYR A 1 341 ? -9.395 12.171 26.272 1.00 84.75 341 TYR A C 1
ATOM 2777 O O . TYR A 1 341 ? -9.132 13.112 25.523 1.00 84.75 341 TYR A O 1
ATOM 2785 N N . TYR A 1 342 ? -10.631 12.005 26.756 1.00 88.25 342 TYR A N 1
ATOM 2786 C CA . TYR A 1 342 ? -11.741 12.895 26.395 1.00 88.25 342 TYR A CA 1
ATOM 2787 C C . TYR A 1 342 ? -11.476 14.355 26.800 1.00 88.25 342 TYR A C 1
ATOM 2789 O O . TYR A 1 342 ? -11.726 15.280 26.026 1.00 88.25 342 TYR A O 1
ATOM 2797 N N . GLN A 1 343 ? -10.911 14.563 27.993 1.00 85.00 343 GLN A N 1
ATOM 2798 C CA . GLN A 1 343 ? -10.526 15.883 28.497 1.00 85.00 343 GLN A CA 1
ATOM 2799 C C . GLN A 1 343 ? -9.356 16.480 27.707 1.00 85.00 343 GLN A C 1
ATOM 2801 O O . GLN A 1 343 ? -9.345 17.681 27.434 1.00 85.00 343 GLN A O 1
ATOM 2806 N N . GLU A 1 344 ? -8.375 15.660 27.322 1.00 85.00 344 GLU A N 1
ATOM 2807 C CA . GLU A 1 344 ? -7.267 16.082 26.462 1.00 85.00 344 GLU A CA 1
ATOM 2808 C C . GLU A 1 344 ? -7.773 16.600 25.106 1.00 85.00 344 GLU A C 1
ATOM 2810 O O . GLU A 1 344 ? -7.410 17.707 24.692 1.00 85.00 344 GLU A O 1
ATOM 2815 N N . VAL A 1 345 ? -8.681 15.870 24.450 1.00 83.06 345 VAL A N 1
ATOM 2816 C CA . VAL A 1 345 ? -9.284 16.287 23.172 1.00 83.06 345 VAL A CA 1
ATOM 2817 C C . VAL A 1 345 ? -10.035 17.616 23.307 1.00 83.06 345 VAL A C 1
ATOM 2819 O O . VAL A 1 345 ? -9.821 18.524 22.500 1.00 83.06 345 VAL A O 1
ATOM 2822 N N . LEU A 1 346 ? -10.855 17.772 24.352 1.00 82.31 346 LEU A N 1
ATOM 2823 C CA . LEU A 1 346 ? -11.573 19.024 24.627 1.00 82.31 346 LEU A CA 1
ATOM 2824 C C . LEU A 1 346 ? -10.613 20.203 24.849 1.00 82.31 346 LEU A C 1
ATOM 2826 O O . LEU A 1 346 ? -10.857 21.300 24.352 1.00 82.31 346 LEU A O 1
ATOM 2830 N N . SER A 1 347 ? -9.507 19.975 25.564 1.00 81.56 347 SER A N 1
ATOM 2831 C CA . SER A 1 347 ? -8.517 21.015 25.882 1.00 81.56 347 SER A CA 1
ATOM 2832 C C . SER A 1 347 ? -7.689 21.466 24.675 1.00 81.56 347 SER A C 1
ATOM 2834 O O . SER A 1 347 ? -7.341 22.639 24.562 1.00 81.56 347 SER A O 1
ATOM 2836 N N . THR A 1 348 ? -7.387 20.549 23.754 1.00 81.06 348 THR A N 1
ATOM 2837 C CA . THR A 1 348 ? -6.561 20.826 22.570 1.00 81.06 348 THR A CA 1
ATOM 2838 C C . THR A 1 348 ? -7.379 21.331 21.384 1.00 81.06 348 THR A C 1
ATOM 2840 O O . THR A 1 348 ? -6.807 21.861 20.431 1.00 81.06 348 THR A O 1
ATOM 2843 N N . GLY A 1 349 ? -8.704 21.141 21.406 1.00 68.81 349 GLY A N 1
ATOM 2844 C CA . GLY A 1 349 ? -9.601 21.460 20.293 1.00 68.81 349 GLY A CA 1
ATOM 2845 C C . GLY A 1 349 ? -9.368 20.595 19.047 1.00 68.81 349 GLY A C 1
ATOM 2846 O O . GLY A 1 349 ? -9.920 20.883 17.983 1.00 68.81 349 GLY A O 1
ATOM 2847 N N . LYS A 1 350 ? -8.547 19.540 19.150 1.00 63.06 350 LYS A N 1
ATOM 2848 C CA . LYS A 1 350 ? -8.272 18.584 18.071 1.00 63.06 350 LYS A CA 1
ATOM 2849 C C . LYS A 1 350 ? -9.322 17.480 18.088 1.00 63.06 350 LYS A C 1
ATOM 2851 O O . LYS A 1 350 ? -9.051 16.350 18.479 1.00 63.06 350 LYS A O 1
ATOM 2856 N N . TYR A 1 351 ? -10.538 17.821 17.683 1.00 60.22 351 TYR A N 1
ATOM 2857 C CA . TYR A 1 351 ? -11.623 16.850 17.571 1.00 60.22 351 TYR A CA 1
ATOM 2858 C C . TYR A 1 351 ? -11.300 15.823 16.481 1.00 60.22 351 TYR A C 1
ATOM 2860 O O . TYR A 1 351 ? -10.862 16.214 15.392 1.00 60.22 351 TYR A O 1
ATOM 2868 N N . ASN A 1 352 ? -11.571 14.533 16.729 1.00 51.38 352 ASN A N 1
ATOM 2869 C CA . ASN A 1 352 ? -11.696 13.583 15.625 1.00 51.38 352 ASN A CA 1
ATOM 2870 C C . ASN A 1 352 ? -12.935 13.987 14.826 1.00 51.38 352 ASN A C 1
ATOM 2872 O O . ASN A 1 352 ? -14.019 13.439 15.006 1.00 51.38 352 ASN A O 1
ATOM 2876 N N . ARG A 1 353 ? -12.764 14.900 13.865 1.00 41.59 353 ARG A N 1
ATOM 2877 C CA . ARG A 1 353 ? -13.511 14.745 12.622 1.00 41.59 353 ARG A CA 1
ATOM 2878 C C . ARG A 1 353 ? -13.188 13.336 12.186 1.00 41.59 353 ARG A C 1
ATOM 2880 O O . ARG A 1 353 ? -12.011 12.996 12.093 1.00 41.59 353 ARG A O 1
ATOM 2887 N N . SER A 1 354 ? -14.195 12.510 11.992 1.00 38.66 354 SER A N 1
ATOM 2888 C CA . SER A 1 354 ? -14.037 11.130 11.575 1.00 38.66 354 SER A CA 1
ATOM 2889 C C . SER A 1 354 ? -13.546 11.010 10.137 1.00 38.66 354 SER A C 1
ATOM 2891 O O . SER A 1 354 ? -14.044 10.211 9.355 1.00 38.66 354 SER A O 1
ATOM 2893 N N . ASN A 1 355 ? -12.433 11.662 9.841 1.00 29.17 355 ASN A N 1
ATOM 2894 C CA . ASN A 1 355 ? -11.278 10.925 9.395 1.00 29.17 355 ASN A CA 1
ATOM 2895 C C . ASN A 1 355 ? -10.934 9.921 10.509 1.00 29.17 355 ASN A C 1
ATOM 2897 O O . ASN A 1 355 ? -9.886 10.006 11.148 1.00 29.17 355 ASN A O 1
ATOM 2901 N N . ALA A 1 356 ? -11.783 8.897 10.707 1.00 29.83 356 ALA A N 1
ATOM 2902 C CA . ALA A 1 356 ? -11.202 7.591 10.926 1.00 29.83 356 ALA A CA 1
ATOM 2903 C C . ALA A 1 356 ? -10.096 7.551 9.881 1.00 29.83 356 ALA A C 1
ATOM 2905 O O . ALA A 1 356 ? -10.385 7.753 8.697 1.00 29.83 356 ALA A O 1
ATOM 2906 N N . LYS A 1 357 ? -8.837 7.425 10.301 1.00 28.00 357 LYS A N 1
ATOM 2907 C CA . LYS A 1 357 ? -7.841 6.924 9.376 1.00 28.00 357 LYS A CA 1
ATOM 2908 C C . LYS A 1 357 ? -8.376 5.549 9.003 1.00 28.00 357 LYS A C 1
ATOM 2910 O O . LYS A 1 357 ? -8.022 4.538 9.596 1.00 28.00 357 LYS A O 1
ATOM 2915 N N . ILE A 1 358 ? -9.268 5.508 8.013 1.00 27.66 358 ILE A N 1
ATOM 2916 C CA . ILE A 1 358 ? -9.181 4.482 7.018 1.00 27.66 358 ILE A CA 1
ATOM 2917 C C . ILE A 1 358 ? -7.708 4.608 6.666 1.00 27.66 358 ILE A C 1
ATOM 2919 O O . ILE A 1 358 ? -7.249 5.644 6.186 1.00 27.66 358 ILE A O 1
ATOM 2923 N N . TYR A 1 359 ? -6.934 3.574 6.943 1.00 31.72 359 TYR A N 1
ATOM 2924 C CA . TYR A 1 359 ? -5.862 3.308 6.016 1.00 31.72 359 TYR A CA 1
ATOM 2925 C C . TYR A 1 359 ? -6.560 2.940 4.698 1.00 31.72 359 TYR A C 1
ATOM 2927 O O . TYR A 1 359 ? -6.546 1.797 4.262 1.00 31.72 359 TYR A O 1
ATOM 2935 N N . THR A 1 360 ? -7.221 3.911 4.056 1.00 26.12 360 THR A N 1
ATOM 2936 C CA . THR A 1 360 ? -7.201 4.010 2.623 1.00 26.12 360 THR A CA 1
ATOM 2937 C C . THR A 1 360 ? -5.708 4.101 2.403 1.00 26.12 360 THR A C 1
ATOM 2939 O O . THR A 1 360 ? -5.081 5.103 2.738 1.00 26.12 360 THR A O 1
ATOM 2942 N N . PHE A 1 361 ? -5.110 3.018 1.910 1.00 32.59 361 PHE A N 1
ATOM 2943 C CA . PHE A 1 361 ? -3.738 3.055 1.423 1.00 32.59 361 PHE A CA 1
ATOM 2944 C C . PHE A 1 361 ? -3.439 4.338 0.595 1.00 32.59 361 PHE A C 1
ATOM 2946 O O . PHE A 1 361 ? -2.301 4.799 0.700 1.00 32.59 361 PHE A O 1
ATOM 2953 N N . PRO A 1 362 ? -4.418 5.010 -0.076 1.00 29.53 362 PRO A N 1
ATOM 2954 C CA . PRO A 1 362 ? -4.235 6.351 -0.647 1.00 29.53 362 PRO A CA 1
ATOM 2955 C C . PRO A 1 362 ? -3.766 7.475 0.291 1.00 29.53 362 PRO A C 1
ATOM 2957 O O . PRO A 1 362 ? -2.985 8.318 -0.151 1.00 29.53 362 PRO A O 1
ATOM 2960 N N . ASP A 1 363 ? -4.146 7.505 1.572 1.00 25.77 363 ASP A N 1
ATOM 2961 C CA . ASP A 1 363 ? -3.642 8.550 2.479 1.00 25.77 363 ASP A CA 1
ATOM 2962 C C . ASP A 1 363 ? -2.199 8.275 2.910 1.00 25.77 363 ASP A C 1
ATOM 2964 O O . ASP A 1 363 ? -1.501 9.200 3.289 1.00 25.77 363 ASP A O 1
ATOM 2968 N N . LYS A 1 364 ? -1.663 7.060 2.709 1.00 33.50 364 LYS A N 1
ATOM 2969 C CA . LYS A 1 364 ? -0.206 6.818 2.743 1.00 33.50 364 LYS A CA 1
ATOM 2970 C C . LYS A 1 364 ? 0.491 7.133 1.413 1.00 33.50 364 LYS A C 1
ATOM 2972 O O . LYS A 1 364 ? 1.718 7.171 1.402 1.00 33.50 364 LYS A O 1
ATOM 2977 N N . SER A 1 365 ? -0.235 7.391 0.324 1.00 31.58 365 SER A N 1
ATOM 2978 C CA . SER A 1 365 ? 0.331 7.905 -0.935 1.00 31.58 365 SER A CA 1
ATOM 2979 C C . SER A 1 365 ? 0.430 9.433 -0.930 1.00 31.58 365 SER A C 1
ATOM 2981 O O . SER A 1 365 ? 1.340 9.975 -1.552 1.00 31.58 365 SER A O 1
ATOM 2983 N N . ARG A 1 366 ? -0.454 10.128 -0.193 1.00 32.16 366 ARG A N 1
ATOM 2984 C CA . ARG A 1 366 ? -0.368 11.583 0.037 1.00 32.16 366 ARG A CA 1
ATOM 2985 C C . ARG A 1 366 ? 0.342 11.969 1.346 1.00 32.16 366 ARG A C 1
ATOM 2987 O O . ARG A 1 366 ? 1.084 12.942 1.317 1.00 32.16 366 ARG A O 1
ATOM 2994 N N . ASP A 1 367 ? 0.303 11.170 2.420 1.00 29.27 367 ASP A N 1
ATOM 2995 C CA . ASP A 1 367 ? 1.143 11.394 3.626 1.00 29.27 367 ASP A CA 1
ATOM 2996 C C . ASP A 1 367 ? 2.556 10.788 3.526 1.00 29.27 367 ASP A C 1
ATOM 2998 O O . ASP A 1 367 ? 3.410 11.057 4.371 1.00 29.27 367 ASP A O 1
ATOM 3002 N N . LYS A 1 368 ? 2.875 10.045 2.455 1.00 34.94 368 LYS A N 1
ATOM 3003 C CA . LYS A 1 368 ? 4.267 9.918 1.966 1.00 34.94 368 LYS A CA 1
ATOM 3004 C C . LYS A 1 368 ? 4.607 11.004 0.935 1.00 34.94 368 LYS A C 1
ATOM 3006 O O . LYS A 1 368 ? 5.471 10.799 0.087 1.00 34.94 368 LYS A O 1
ATOM 3011 N N . GLY A 1 369 ? 3.916 12.143 0.989 1.00 35.00 369 GLY A N 1
ATOM 3012 C CA . GLY A 1 369 ? 3.994 13.159 -0.052 1.00 35.00 369 GLY A CA 1
ATOM 3013 C C . GLY A 1 369 ? 3.545 14.565 0.325 1.00 35.00 369 GLY A C 1
ATOM 3014 O O . GLY A 1 369 ? 3.503 15.382 -0.575 1.00 35.00 369 GLY A O 1
ATOM 3015 N N . VAL A 1 370 ? 3.253 14.898 1.586 1.00 31.81 370 VAL A N 1
ATOM 3016 C CA . VAL A 1 370 ? 3.249 16.289 2.069 1.00 31.81 370 VAL A CA 1
ATOM 3017 C C . VAL A 1 370 ? 3.679 16.282 3.533 1.00 31.81 370 VAL A C 1
ATOM 3019 O O . VAL A 1 370 ? 2.874 16.351 4.455 1.00 31.81 370 VAL 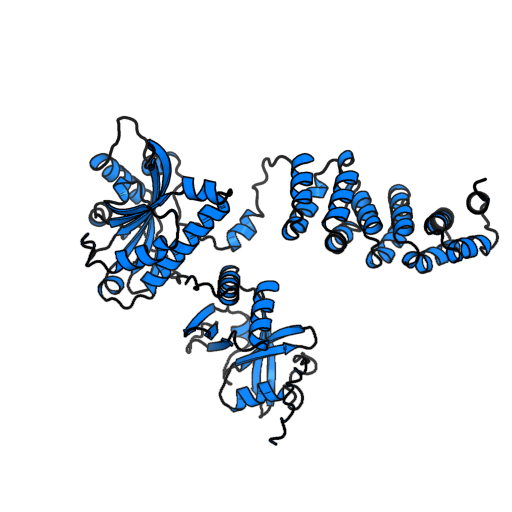A O 1
ATOM 3022 N N . GLN A 1 371 ? 4.993 16.232 3.762 1.00 29.42 371 GLN A N 1
ATOM 3023 C CA . GLN A 1 371 ? 5.511 17.009 4.880 1.00 29.42 371 GLN A CA 1
ATOM 3024 C C . GLN A 1 371 ? 5.109 18.447 4.579 1.00 29.42 371 GLN A C 1
ATOM 3026 O O . GLN A 1 371 ? 5.492 18.994 3.542 1.00 29.42 371 GLN A O 1
ATOM 3031 N N . THR A 1 372 ? 4.295 19.038 5.451 1.00 25.73 372 THR A N 1
ATOM 3032 C CA . THR A 1 372 ? 4.269 20.490 5.577 1.00 25.73 372 THR A CA 1
ATOM 3033 C C . THR A 1 372 ? 5.722 20.937 5.594 1.00 25.73 372 THR A C 1
ATOM 3035 O O . THR A 1 372 ? 6.500 20.459 6.421 1.00 25.73 372 THR A O 1
ATOM 3038 N N . LEU A 1 373 ? 6.085 21.739 4.593 1.00 33.47 373 LEU A N 1
ATOM 3039 C CA . LEU A 1 373 ? 7.338 22.470 4.507 1.00 33.47 373 LEU A CA 1
ATOM 3040 C C . LEU A 1 373 ? 7.499 23.235 5.812 1.00 33.47 373 LEU A C 1
ATOM 3042 O O . LEU A 1 373 ? 6.940 24.311 5.914 1.00 33.47 373 LEU A O 1
ATOM 3046 N N . ASP A 1 374 ? 8.138 22.610 6.795 1.00 29.22 374 ASP A N 1
ATOM 3047 C CA . ASP A 1 374 ? 8.860 23.209 7.907 1.00 29.22 374 ASP A CA 1
ATOM 3048 C C . ASP A 1 374 ? 9.541 22.055 8.672 1.00 29.22 374 ASP A C 1
ATOM 3050 O O . ASP A 1 374 ? 8.926 21.303 9.423 1.00 29.22 374 ASP A O 1
ATOM 3054 N N . GLU A 1 375 ? 10.844 21.910 8.404 1.00 32.03 375 GLU A N 1
ATOM 3055 C CA . GLU A 1 375 ? 11.843 21.182 9.204 1.00 32.03 375 GLU A CA 1
ATOM 3056 C C . GLU A 1 375 ? 11.881 19.639 9.143 1.00 32.03 375 GLU A C 1
ATOM 3058 O O . GLU A 1 375 ? 11.625 18.941 10.122 1.00 32.03 375 GLU A O 1
ATOM 3063 N N . VAL A 1 376 ? 12.383 19.077 8.033 1.00 38.38 376 VAL A N 1
ATOM 3064 C CA . VAL A 1 376 ? 12.919 17.701 8.026 1.00 38.38 376 VAL A CA 1
ATOM 3065 C C . VAL A 1 376 ? 14.430 17.727 7.892 1.00 38.38 376 VAL A C 1
ATOM 3067 O O . VAL A 1 376 ? 14.987 18.209 6.908 1.00 38.38 376 VAL A O 1
ATOM 3070 N N . LYS A 1 377 ? 15.101 17.207 8.925 1.00 39.62 377 LYS A N 1
ATOM 3071 C CA . LYS A 1 377 ? 16.543 16.962 8.904 1.00 39.62 377 LYS A CA 1
ATOM 3072 C C . LYS A 1 377 ? 16.871 15.992 7.756 1.00 39.62 377 LYS A C 1
ATOM 3074 O O . LYS A 1 377 ? 16.234 14.940 7.683 1.00 39.62 377 LYS A O 1
ATOM 3079 N N . PRO A 1 378 ? 17.859 16.300 6.896 1.00 50.12 378 PRO A N 1
ATOM 3080 C CA . PRO A 1 378 ? 18.311 15.371 5.864 1.00 50.12 378 PRO A CA 1
ATOM 3081 C C . PRO A 1 378 ? 18.810 14.069 6.507 1.00 50.12 378 PRO A C 1
ATOM 3083 O O . PRO A 1 378 ? 19.391 14.105 7.597 1.00 50.12 378 PRO A O 1
ATOM 3086 N N . PHE A 1 379 ? 18.585 12.929 5.840 1.00 56.19 379 PHE A N 1
ATOM 3087 C CA . PHE A 1 379 ? 19.130 11.636 6.272 1.00 56.19 379 PHE A CA 1
ATOM 3088 C C . PHE A 1 379 ? 20.637 11.765 6.493 1.00 56.19 379 PHE A C 1
ATOM 3090 O O . PHE A 1 379 ? 21.350 12.327 5.656 1.00 56.19 379 PHE A O 1
ATOM 3097 N N . SER A 1 380 ? 21.132 11.254 7.620 1.00 66.56 380 SER A N 1
ATOM 3098 C CA . SER A 1 380 ? 22.574 11.188 7.825 1.00 66.56 380 SER A CA 1
ATOM 3099 C C . SER A 1 380 ? 23.181 10.148 6.874 1.00 66.56 380 SER A C 1
ATOM 3101 O O . SER A 1 380 ? 22.503 9.209 6.449 1.00 66.56 380 SER A O 1
ATOM 3103 N N . ARG A 1 381 ? 24.476 10.281 6.548 1.00 76.38 381 ARG A N 1
ATOM 3104 C CA . ARG A 1 381 ? 25.228 9.291 5.747 1.00 76.38 381 ARG A CA 1
ATOM 3105 C C . ARG A 1 381 ? 25.017 7.857 6.258 1.00 76.38 381 ARG A C 1
ATOM 3107 O O . ARG A 1 381 ? 24.860 6.947 5.452 1.00 76.38 381 ARG A O 1
ATOM 3114 N N . GLY A 1 382 ? 24.975 7.670 7.580 1.00 72.44 382 GLY A N 1
ATOM 3115 C CA . GLY A 1 382 ? 24.771 6.360 8.206 1.00 72.44 382 GLY A CA 1
ATOM 3116 C C . GLY A 1 382 ? 23.379 5.778 7.956 1.00 72.44 382 GLY A C 1
ATOM 3117 O O . GLY A 1 382 ? 23.260 4.592 7.672 1.00 72.44 382 GLY A O 1
ATOM 3118 N N . ASP A 1 383 ? 22.335 6.608 7.976 1.00 76.25 383 ASP A N 1
ATOM 3119 C CA . ASP A 1 383 ? 20.964 6.147 7.726 1.00 76.25 383 ASP A CA 1
ATOM 3120 C C . ASP A 1 383 ? 20.789 5.679 6.278 1.00 76.25 383 ASP A C 1
ATOM 3122 O O . ASP A 1 383 ? 20.162 4.655 6.016 1.00 76.25 383 ASP A O 1
ATOM 3126 N N . LEU A 1 384 ? 21.380 6.414 5.332 1.00 80.81 384 LEU A N 1
ATOM 3127 C CA . LEU A 1 384 ? 21.361 6.064 3.913 1.00 80.81 384 LEU A CA 1
ATOM 3128 C C . LEU A 1 384 ? 22.117 4.764 3.634 1.00 80.81 384 LEU A C 1
ATOM 3130 O O . LEU A 1 384 ? 21.589 3.900 2.936 1.00 80.81 384 LEU A O 1
ATOM 3134 N N . LEU A 1 385 ? 23.316 4.606 4.201 1.00 82.19 385 LEU A N 1
ATOM 3135 C CA . LEU A 1 385 ? 24.098 3.380 4.046 1.00 82.19 385 LEU A CA 1
ATOM 3136 C C . LEU A 1 385 ? 23.390 2.172 4.668 1.00 82.19 385 LEU A C 1
ATOM 3138 O O . LEU A 1 385 ? 23.322 1.139 4.014 1.00 82.19 385 LEU A O 1
ATOM 3142 N N . ASN A 1 386 ? 22.758 2.317 5.837 1.00 79.62 386 ASN A N 1
ATOM 3143 C CA . ASN A 1 386 ? 21.959 1.244 6.439 1.00 79.62 386 ASN A CA 1
ATOM 3144 C C . ASN A 1 386 ? 20.800 0.812 5.523 1.00 79.62 386 ASN A C 1
ATOM 3146 O O . ASN A 1 386 ? 20.606 -0.377 5.281 1.00 79.62 386 ASN A O 1
ATOM 3150 N N . ILE A 1 387 ? 20.061 1.771 4.950 1.00 78.62 387 ILE A N 1
ATOM 3151 C CA . ILE A 1 387 ? 18.953 1.477 4.022 1.00 78.62 387 ILE A CA 1
ATOM 3152 C C . ILE A 1 387 ? 19.462 0.768 2.757 1.00 78.62 387 ILE A C 1
ATOM 3154 O O . ILE A 1 387 ? 18.788 -0.119 2.225 1.00 78.62 387 ILE A O 1
ATOM 3158 N N . ILE A 1 388 ? 20.644 1.149 2.264 1.00 83.75 388 ILE A N 1
ATOM 3159 C CA . ILE A 1 388 ? 21.287 0.491 1.122 1.00 83.75 388 ILE A CA 1
ATOM 3160 C C . ILE A 1 388 ? 21.722 -0.928 1.509 1.00 83.75 388 ILE A C 1
ATOM 3162 O O . ILE A 1 388 ? 21.449 -1.865 0.763 1.00 83.75 388 ILE A O 1
ATOM 3166 N N . GLU A 1 389 ? 22.319 -1.126 2.684 1.00 79.88 389 GLU A N 1
ATOM 3167 C CA . GLU A 1 389 ? 22.742 -2.442 3.172 1.00 79.88 389 GLU A CA 1
ATOM 3168 C C . GLU A 1 389 ? 21.580 -3.432 3.311 1.00 79.88 389 GLU A C 1
ATOM 3170 O O . GLU A 1 389 ? 21.760 -4.617 3.009 1.00 79.88 389 GLU A O 1
ATOM 3175 N N . GLU A 1 390 ? 20.378 -2.968 3.668 1.00 79.75 390 GLU A N 1
ATOM 3176 C CA . GLU A 1 390 ? 19.170 -3.802 3.707 1.00 79.75 390 GLU A CA 1
ATOM 3177 C C . GLU A 1 390 ? 18.826 -4.426 2.341 1.00 79.75 390 GLU A C 1
ATOM 3179 O O . GLU A 1 390 ? 18.265 -5.519 2.283 1.00 79.75 390 GLU A O 1
ATOM 3184 N N . GLY A 1 391 ? 19.174 -3.769 1.226 1.00 73.19 391 GLY A N 1
ATOM 3185 C CA . GLY A 1 391 ? 19.060 -4.336 -0.124 1.00 73.19 391 GLY A CA 1
ATOM 3186 C C . GLY A 1 391 ? 17.652 -4.569 -0.655 1.00 73.19 391 GLY A C 1
ATOM 3187 O O . GLY A 1 391 ? 17.494 -5.317 -1.621 1.00 73.19 391 GLY A O 1
ATOM 3188 N N . ARG A 1 392 ? 16.629 -3.957 -0.053 1.00 74.38 392 ARG A N 1
ATOM 3189 C CA . ARG A 1 392 ? 15.244 -4.072 -0.528 1.00 74.38 392 ARG A CA 1
ATOM 3190 C C . ARG A 1 392 ? 15.016 -3.153 -1.722 1.00 74.38 392 ARG A C 1
ATOM 3192 O O . ARG A 1 392 ? 15.217 -1.946 -1.625 1.00 74.38 392 ARG A O 1
ATOM 3199 N N . GLU A 1 393 ? 14.571 -3.704 -2.845 1.00 75.38 393 GLU A N 1
ATOM 3200 C CA . GLU A 1 393 ? 14.374 -2.936 -4.087 1.00 75.38 393 GLU A CA 1
ATOM 3201 C C . GLU A 1 393 ? 13.333 -1.824 -3.957 1.00 75.38 393 GLU A C 1
ATOM 3203 O O . GLU A 1 393 ? 13.475 -0.773 -4.575 1.00 75.38 393 GLU A O 1
ATOM 3208 N N . GLU A 1 394 ? 12.327 -2.021 -3.104 1.00 75.62 394 GLU A N 1
ATOM 3209 C CA . GLU A 1 394 ? 11.301 -1.022 -2.780 1.00 75.62 394 GLU A CA 1
ATOM 3210 C C . GLU A 1 394 ? 11.886 0.297 -2.247 1.00 75.62 394 GLU A C 1
ATOM 3212 O O . GLU A 1 394 ? 11.263 1.351 -2.377 1.00 75.62 394 GLU A O 1
ATOM 3217 N N . ASN A 1 395 ? 13.109 0.261 -1.705 1.00 79.00 395 ASN A N 1
ATOM 3218 C CA . ASN A 1 395 ? 13.796 1.436 -1.189 1.00 79.00 395 ASN A CA 1
ATOM 3219 C C . ASN A 1 395 ? 14.532 2.237 -2.273 1.00 79.00 395 ASN A C 1
ATOM 3221 O O . ASN A 1 395 ? 14.912 3.372 -1.992 1.00 79.00 395 ASN A O 1
ATOM 3225 N N . LEU A 1 396 ? 14.719 1.717 -3.496 1.00 80.06 396 LEU A N 1
ATOM 3226 C CA . LEU A 1 396 ? 15.451 2.418 -4.564 1.00 80.06 396 LEU A CA 1
ATOM 3227 C C . LEU A 1 396 ? 14.840 3.791 -4.867 1.00 80.06 396 LEU A C 1
ATOM 3229 O O . LEU A 1 396 ? 15.553 4.790 -4.886 1.00 80.06 396 LEU A O 1
ATOM 3233 N N . SER A 1 397 ? 13.516 3.873 -5.006 1.00 77.44 397 SER A N 1
ATOM 3234 C CA . SER A 1 397 ? 12.815 5.145 -5.241 1.00 77.44 397 SER A CA 1
ATOM 3235 C C . SER A 1 397 ? 13.105 6.178 -4.148 1.00 77.44 397 SER A C 1
ATOM 3237 O O . SER A 1 397 ? 13.397 7.337 -4.441 1.00 77.44 397 SER A O 1
ATOM 3239 N N . ARG A 1 398 ? 13.098 5.743 -2.885 1.00 78.88 398 ARG A N 1
ATOM 3240 C CA . ARG A 1 398 ? 13.372 6.589 -1.722 1.00 78.88 398 ARG A CA 1
ATOM 3241 C C . ARG A 1 398 ? 14.840 7.001 -1.639 1.00 78.88 398 ARG A C 1
ATOM 3243 O O . ARG A 1 398 ? 15.109 8.178 -1.419 1.00 78.88 398 ARG A O 1
ATOM 3250 N N . ILE A 1 399 ? 15.774 6.068 -1.837 1.00 84.44 399 ILE A N 1
ATOM 3251 C CA . ILE A 1 399 ? 17.218 6.345 -1.846 1.00 84.44 399 ILE A CA 1
ATOM 3252 C C . ILE A 1 399 ? 17.501 7.447 -2.871 1.00 84.44 399 ILE A C 1
ATOM 3254 O O . ILE A 1 399 ? 18.026 8.505 -2.524 1.00 84.44 399 ILE A O 1
ATOM 3258 N N . PHE A 1 400 ? 17.047 7.256 -4.109 1.00 87.38 400 PHE A N 1
ATOM 3259 C CA . PHE A 1 400 ? 17.279 8.196 -5.200 1.00 87.38 400 PHE A CA 1
ATOM 3260 C C . PHE A 1 400 ? 16.558 9.544 -5.028 1.00 87.38 400 PHE A C 1
ATOM 3262 O O . PHE A 1 400 ? 17.113 10.570 -5.415 1.00 87.38 400 PHE A O 1
ATOM 3269 N N . ALA A 1 401 ? 15.389 9.583 -4.377 1.00 83.19 401 ALA A N 1
ATOM 3270 C CA . ALA A 1 401 ? 14.715 10.837 -4.021 1.00 83.19 401 ALA A CA 1
ATOM 3271 C C . ALA A 1 401 ? 15.499 11.676 -2.994 1.00 83.19 401 ALA A C 1
ATOM 3273 O O . ALA A 1 401 ? 15.377 12.900 -2.968 1.00 83.19 401 ALA A O 1
ATOM 3274 N N . THR A 1 402 ? 16.314 11.031 -2.154 1.00 83.88 402 THR A N 1
ATOM 3275 C CA . THR A 1 402 ? 17.097 11.705 -1.104 1.00 83.88 402 THR A CA 1
ATOM 3276 C C . THR A 1 402 ? 18.500 12.122 -1.542 1.00 83.88 402 THR A C 1
ATOM 3278 O O . THR A 1 402 ? 19.057 13.047 -0.952 1.00 83.88 402 THR A O 1
ATOM 3281 N N . LEU A 1 403 ? 19.049 11.526 -2.610 1.00 85.19 403 LEU A N 1
ATOM 3282 C CA . LEU A 1 403 ? 20.380 11.865 -3.133 1.00 85.19 403 LEU A CA 1
ATOM 3283 C C . LEU A 1 403 ? 20.607 13.370 -3.383 1.00 85.19 403 LEU A C 1
ATOM 3285 O O . LEU A 1 403 ? 21.692 13.841 -3.053 1.00 85.19 403 LEU A O 1
ATOM 3289 N N . PRO A 1 404 ? 19.645 14.179 -3.879 1.00 85.81 404 PRO A N 1
ATOM 3290 C CA . PRO A 1 404 ? 19.856 15.621 -4.054 1.00 85.81 404 PRO A CA 1
ATOM 3291 C C . PRO A 1 404 ? 20.246 16.379 -2.776 1.00 85.81 404 PRO A C 1
ATOM 3293 O O . PRO A 1 404 ? 20.841 17.450 -2.863 1.00 85.81 404 PRO A O 1
ATOM 3296 N N . GLN A 1 405 ? 19.912 15.839 -1.600 1.00 81.44 405 GLN A N 1
ATOM 3297 C CA . GLN A 1 405 ? 20.185 16.449 -0.295 1.00 81.44 405 GLN A CA 1
ATOM 3298 C C . GLN A 1 405 ? 21.518 15.977 0.310 1.00 81.44 405 GLN A C 1
ATOM 3300 O O . GLN A 1 405 ? 21.938 16.476 1.354 1.00 81.44 405 GLN A O 1
ATOM 3305 N N . VAL A 1 406 ? 22.190 15.015 -0.330 1.00 80.69 406 VAL A N 1
ATOM 3306 C CA . VAL A 1 406 ? 23.426 14.411 0.167 1.00 80.69 406 VAL A CA 1
ATOM 3307 C C . VAL A 1 406 ? 24.624 15.318 -0.143 1.00 80.69 406 VAL A C 1
ATOM 3309 O O . VAL A 1 406 ? 24.781 15.776 -1.282 1.00 80.69 406 VAL A O 1
ATOM 3312 N N . PRO A 1 407 ? 25.517 15.574 0.833 1.00 78.31 407 PRO A N 1
ATOM 3313 C CA . PRO A 1 407 ? 26.748 16.312 0.586 1.00 78.31 407 PRO A CA 1
ATOM 3314 C C . PRO A 1 407 ? 27.608 15.614 -0.472 1.00 78.31 407 PRO A C 1
ATOM 3316 O O . PRO A 1 407 ? 27.850 14.414 -0.397 1.00 78.31 407 PRO A O 1
ATOM 3319 N N . GLY A 1 408 ? 28.166 16.376 -1.416 1.00 76.25 408 GLY A N 1
ATOM 3320 C CA . GLY A 1 408 ? 28.965 15.814 -2.515 1.00 76.25 408 GLY A CA 1
ATOM 3321 C C . GLY A 1 408 ? 30.136 14.923 -2.084 1.00 76.25 408 GLY A C 1
ATOM 3322 O O . GLY A 1 408 ? 30.481 14.000 -2.808 1.00 76.25 408 GLY A O 1
ATOM 3323 N N . LYS A 1 409 ? 30.712 15.159 -0.898 1.00 76.94 409 LYS A N 1
ATOM 3324 C CA . LYS A 1 409 ? 31.809 14.350 -0.337 1.00 76.94 409 LYS A CA 1
ATOM 3325 C C . LYS A 1 409 ? 31.413 12.904 0.003 1.00 76.94 409 LYS A C 1
ATOM 3327 O O . LYS A 1 409 ? 32.292 12.060 0.092 1.00 76.94 409 LYS A O 1
ATOM 3332 N N . ASP A 1 410 ? 30.121 12.648 0.218 1.00 81.88 410 ASP A N 1
ATOM 3333 C CA . ASP A 1 410 ? 29.587 11.344 0.632 1.00 81.88 410 ASP A CA 1
ATOM 3334 C C . ASP A 1 410 ? 28.945 10.595 -0.560 1.00 81.88 410 ASP A C 1
ATOM 3336 O O . ASP A 1 410 ? 28.603 9.419 -0.456 1.00 81.88 410 ASP A O 1
ATOM 3340 N N . MET A 1 411 ? 28.790 11.267 -1.709 1.00 83.12 411 MET A N 1
ATOM 3341 C CA . MET A 1 411 ? 28.094 10.738 -2.888 1.00 83.12 411 MET A CA 1
ATOM 3342 C C . MET A 1 411 ? 28.793 9.536 -3.521 1.00 83.12 411 MET A C 1
ATOM 3344 O O . MET A 1 411 ? 28.115 8.596 -3.921 1.00 83.12 411 MET A O 1
ATOM 3348 N N . ASP A 1 412 ? 30.123 9.555 -3.614 1.00 80.12 412 ASP A N 1
ATOM 3349 C CA . ASP A 1 412 ? 30.873 8.510 -4.321 1.00 80.12 412 ASP A CA 1
ATOM 3350 C C . ASP A 1 412 ? 30.713 7.145 -3.635 1.00 80.12 412 ASP A C 1
ATOM 3352 O O . ASP A 1 412 ? 30.398 6.151 -4.287 1.00 80.12 412 ASP A O 1
ATOM 3356 N N . GLU A 1 413 ? 30.844 7.105 -2.306 1.00 82.69 413 GLU A N 1
ATOM 3357 C CA . GLU A 1 413 ? 30.643 5.891 -1.507 1.00 82.69 413 GLU A CA 1
ATOM 3358 C C . GLU A 1 413 ? 29.196 5.392 -1.599 1.00 82.69 413 GLU A C 1
ATOM 3360 O O . GLU A 1 413 ? 28.961 4.202 -1.789 1.00 82.69 413 GLU A O 1
ATOM 3365 N N . ILE A 1 414 ? 28.218 6.300 -1.524 1.00 88.00 414 ILE A N 1
ATOM 3366 C CA . ILE A 1 414 ? 26.800 5.946 -1.638 1.00 88.00 414 ILE A CA 1
ATOM 3367 C C . ILE A 1 414 ? 26.494 5.346 -3.015 1.00 88.00 414 ILE A C 1
ATOM 3369 O O . ILE A 1 414 ? 25.801 4.333 -3.097 1.00 88.00 414 ILE A O 1
ATOM 3373 N N . VAL A 1 415 ? 27.023 5.924 -4.097 1.00 88.75 415 VAL A N 1
ATOM 3374 C CA . VAL A 1 415 ? 26.826 5.398 -5.454 1.00 88.75 415 VAL A CA 1
ATOM 3375 C C . VAL A 1 415 ? 27.439 4.012 -5.608 1.00 88.75 415 VAL A C 1
ATOM 3377 O O . VAL A 1 415 ? 26.779 3.134 -6.167 1.00 88.75 415 VAL A O 1
ATOM 3380 N N . VAL A 1 416 ? 28.653 3.792 -5.096 1.00 85.69 416 VAL A N 1
ATOM 3381 C CA . VAL A 1 416 ? 29.295 2.469 -5.118 1.00 85.69 416 VAL A CA 1
ATOM 3382 C C . VAL A 1 416 ? 28.438 1.455 -4.363 1.00 85.69 416 VAL A C 1
ATOM 3384 O O . VAL A 1 416 ? 28.063 0.440 -4.947 1.00 85.69 416 VAL A O 1
ATOM 3387 N N . SER A 1 417 ? 28.012 1.772 -3.139 1.00 88.19 417 SER A N 1
ATOM 3388 C CA . SER A 1 417 ? 27.154 0.896 -2.331 1.00 88.19 417 SER A CA 1
ATOM 3389 C C . SER A 1 417 ? 25.822 0.573 -3.021 1.00 88.19 417 SER A C 1
ATOM 3391 O O . SER A 1 417 ? 25.369 -0.574 -3.004 1.00 88.19 417 SER A O 1
ATOM 3393 N N . ILE A 1 418 ? 25.193 1.553 -3.686 1.00 91.12 418 ILE A N 1
ATOM 3394 C CA . ILE A 1 418 ? 23.971 1.330 -4.476 1.00 91.12 418 ILE A CA 1
ATOM 3395 C C . ILE A 1 418 ? 24.250 0.366 -5.636 1.00 91.12 418 ILE A C 1
ATOM 3397 O O . ILE A 1 418 ? 23.483 -0.575 -5.854 1.00 91.12 418 ILE A O 1
ATOM 3401 N N . CYS A 1 419 ? 25.335 0.582 -6.382 1.00 88.06 419 CYS A N 1
ATOM 3402 C CA . CYS A 1 419 ? 25.679 -0.253 -7.530 1.00 88.06 419 CYS A CA 1
ATOM 3403 C C . CYS A 1 419 ? 26.013 -1.689 -7.108 1.00 88.06 419 CYS A C 1
ATOM 3405 O O . CYS A 1 419 ? 25.543 -2.635 -7.740 1.00 88.06 419 CYS A O 1
ATOM 3407 N N . GLU A 1 420 ? 26.761 -1.866 -6.019 1.00 86.75 420 GLU A N 1
ATOM 3408 C CA . GLU A 1 420 ? 27.105 -3.179 -5.470 1.00 86.75 420 GLU A CA 1
ATOM 3409 C C . GLU A 1 420 ? 25.862 -3.949 -5.024 1.00 86.75 420 GLU A C 1
ATOM 3411 O O . GLU A 1 420 ? 25.694 -5.129 -5.359 1.00 86.75 420 GLU A O 1
ATOM 3416 N N . LYS A 1 421 ? 24.961 -3.276 -4.298 1.00 91.38 421 LYS A N 1
ATOM 3417 C CA . LYS A 1 421 ? 23.792 -3.931 -3.717 1.00 91.38 421 LYS A CA 1
ATOM 3418 C C . LYS A 1 421 ? 22.698 -4.214 -4.741 1.00 91.38 421 LYS A C 1
ATOM 3420 O O . LYS A 1 421 ? 22.159 -5.321 -4.774 1.00 91.38 421 LYS A O 1
ATOM 3425 N N . PHE A 1 422 ? 22.363 -3.231 -5.573 1.00 88.19 422 PHE A N 1
ATOM 3426 C CA . PHE A 1 422 ? 21.198 -3.294 -6.459 1.00 88.19 422 PHE A CA 1
ATOM 3427 C C . PHE A 1 422 ? 21.552 -3.646 -7.908 1.00 88.19 422 PHE A C 1
ATOM 3429 O O . PHE A 1 422 ? 20.682 -4.094 -8.661 1.00 88.19 422 PHE A O 1
ATOM 3436 N N . LYS A 1 423 ? 22.824 -3.525 -8.310 1.00 91.62 423 LYS A N 1
ATOM 3437 C CA . LYS A 1 423 ? 23.310 -3.881 -9.653 1.00 91.62 423 LYS A CA 1
ATOM 3438 C C . LYS A 1 423 ? 22.439 -3.225 -10.737 1.00 91.62 423 LYS A C 1
ATOM 3440 O O . LYS A 1 423 ? 22.032 -2.071 -10.607 1.00 91.62 423 LYS A O 1
ATOM 3445 N N . LYS A 1 424 ? 22.086 -3.964 -11.797 1.00 89.44 424 LYS A N 1
ATOM 3446 C CA . LYS A 1 424 ? 21.275 -3.461 -12.921 1.00 89.44 424 LYS A CA 1
ATOM 3447 C C . LYS A 1 424 ? 19.908 -2.889 -12.519 1.00 89.44 424 LYS A C 1
ATOM 3449 O O . LYS A 1 424 ? 19.343 -2.126 -13.291 1.00 89.44 424 LYS A O 1
ATOM 3454 N N . LYS A 1 425 ? 19.379 -3.195 -11.329 1.00 91.12 425 LYS A N 1
ATOM 3455 C CA . LYS A 1 425 ? 18.090 -2.655 -10.856 1.00 91.12 425 LYS A CA 1
ATOM 3456 C C . LYS A 1 425 ? 18.158 -1.149 -10.568 1.00 91.12 425 LYS A C 1
ATOM 3458 O O . LYS A 1 425 ? 17.145 -0.468 -10.672 1.00 91.12 425 LYS A O 1
ATOM 3463 N N . ALA A 1 426 ? 19.347 -0.614 -10.280 1.00 90.75 426 ALA A N 1
ATOM 3464 C CA . ALA A 1 426 ? 19.568 0.823 -10.104 1.00 90.75 426 ALA A CA 1
ATOM 3465 C C . ALA A 1 426 ? 19.735 1.590 -11.436 1.00 90.75 426 ALA A C 1
ATOM 3467 O O . ALA A 1 426 ? 19.666 2.819 -11.442 1.00 90.75 426 ALA A O 1
ATOM 3468 N N . GLU A 1 427 ? 19.909 0.890 -12.568 1.00 92.12 427 GLU A N 1
ATOM 3469 C CA . GLU A 1 427 ? 20.108 1.483 -13.902 1.00 92.12 427 GLU A CA 1
ATOM 3470 C C . GLU A 1 427 ? 19.056 2.553 -14.274 1.00 92.12 427 GLU A C 1
ATOM 3472 O O . GLU A 1 427 ? 19.463 3.673 -14.591 1.00 92.12 427 GLU A O 1
ATOM 3477 N N . PRO A 1 428 ? 17.730 2.290 -14.220 1.00 91.88 428 PRO A N 1
ATOM 3478 C CA . PRO A 1 428 ? 16.732 3.281 -14.635 1.00 91.88 428 PRO A CA 1
ATOM 3479 C C . PRO A 1 428 ? 16.758 4.549 -13.774 1.00 91.88 428 PRO A C 1
ATOM 3481 O O . PRO A 1 428 ? 16.490 5.640 -14.275 1.00 91.88 428 PRO A O 1
ATOM 3484 N N . TYR A 1 429 ? 17.126 4.424 -12.498 1.00 92.00 429 TYR A N 1
ATOM 3485 C CA . TYR A 1 429 ? 17.195 5.555 -11.582 1.00 92.00 429 TYR A CA 1
ATOM 3486 C C . TYR A 1 429 ? 18.387 6.456 -11.899 1.00 92.00 429 TYR A C 1
ATOM 3488 O O . TYR A 1 429 ? 18.220 7.668 -12.000 1.00 92.00 429 TYR A O 1
ATOM 3496 N N . PHE A 1 430 ? 19.575 5.888 -12.133 1.00 93.00 430 PHE A N 1
ATOM 3497 C CA . PHE A 1 430 ? 20.733 6.683 -12.547 1.00 93.00 430 PHE A CA 1
ATOM 3498 C C . PHE A 1 430 ? 20.527 7.347 -13.914 1.00 93.00 430 PHE A C 1
ATOM 3500 O O . PHE A 1 430 ? 20.886 8.514 -14.073 1.00 93.00 430 PHE A O 1
ATOM 3507 N N . LEU A 1 431 ? 19.894 6.651 -14.868 1.00 91.69 431 LEU A N 1
ATOM 3508 C CA . LEU A 1 431 ? 19.551 7.217 -16.178 1.00 91.69 431 LEU A CA 1
ATOM 3509 C C . LEU A 1 431 ? 18.671 8.470 -16.049 1.00 91.69 431 LEU A C 1
ATOM 3511 O O . LEU A 1 431 ? 18.941 9.469 -16.713 1.00 91.69 431 LEU A O 1
ATOM 3515 N N . ALA A 1 432 ? 17.681 8.459 -15.150 1.00 89.25 432 ALA A N 1
ATOM 3516 C CA . ALA A 1 432 ? 16.792 9.602 -14.926 1.00 89.25 432 ALA A CA 1
ATOM 3517 C C . ALA A 1 432 ? 17.529 10.871 -14.448 1.00 89.25 432 ALA A C 1
ATOM 3519 O O . ALA A 1 432 ? 17.088 11.988 -14.724 1.00 89.25 432 ALA A O 1
ATOM 3520 N N . PHE A 1 433 ? 18.671 10.729 -13.766 1.00 87.56 433 PHE A N 1
ATOM 3521 C CA . PHE A 1 433 ? 19.446 11.868 -13.269 1.00 87.56 433 PHE A CA 1
ATOM 3522 C C . PHE A 1 433 ? 20.458 12.430 -14.273 1.00 87.56 433 PHE A C 1
ATOM 3524 O O . PHE A 1 433 ? 20.978 13.520 -14.027 1.00 87.56 433 PHE A O 1
ATOM 3531 N N . LEU A 1 434 ? 20.734 11.767 -15.402 1.00 86.19 434 LEU A N 1
ATOM 3532 C CA . LEU A 1 434 ? 21.756 12.230 -16.354 1.00 86.19 434 LEU A CA 1
ATOM 3533 C C . LEU A 1 434 ? 21.442 13.615 -16.942 1.00 86.19 434 LEU A C 1
ATOM 3535 O O . LEU A 1 434 ? 22.348 14.442 -17.074 1.00 86.19 434 LEU A O 1
ATOM 3539 N N . ASP A 1 435 ? 20.171 13.913 -17.216 1.00 76.62 435 ASP A N 1
ATOM 3540 C CA . ASP A 1 435 ? 19.772 15.163 -17.876 1.00 76.62 435 ASP A CA 1
ATOM 3541 C C . ASP A 1 435 ? 19.187 16.209 -16.917 1.00 76.62 435 ASP A C 1
ATOM 3543 O O . ASP A 1 435 ? 19.363 17.406 -17.140 1.00 76.62 435 ASP A O 1
ATOM 3547 N N . VAL A 1 436 ? 18.572 15.778 -15.811 1.00 73.56 436 VAL A N 1
ATOM 3548 C CA . VAL A 1 436 ? 17.764 16.652 -14.937 1.00 73.56 436 VAL A CA 1
ATOM 3549 C C . VAL A 1 436 ? 18.545 17.202 -13.731 1.00 73.56 436 VAL A C 1
ATOM 3551 O O . VAL A 1 436 ? 18.107 18.149 -13.083 1.00 73.56 436 VAL A O 1
ATOM 3554 N N . SER A 1 437 ? 19.713 16.639 -13.403 1.00 76.56 437 SER A N 1
ATOM 3555 C CA . SER A 1 437 ? 20.413 16.959 -12.149 1.00 76.56 437 SER A CA 1
ATOM 3556 C C . SER A 1 437 ? 21.529 18.004 -12.273 1.00 76.56 437 SER A C 1
ATOM 3558 O O . SER A 1 437 ? 22.182 18.154 -13.307 1.00 76.56 437 SER A O 1
ATOM 3560 N N . ALA A 1 438 ? 21.779 18.722 -11.173 1.00 83.12 438 ALA A N 1
ATOM 3561 C CA . ALA A 1 438 ? 22.919 19.625 -11.019 1.00 83.12 438 ALA A CA 1
ATOM 3562 C C . ALA A 1 438 ? 24.141 18.903 -10.417 1.00 83.12 438 ALA A C 1
ATOM 3564 O O . ALA A 1 438 ? 24.039 17.808 -9.861 1.00 83.12 438 ALA A O 1
ATOM 3565 N N . PHE A 1 439 ? 25.320 19.528 -10.480 1.00 78.31 439 PHE A N 1
ATOM 3566 C CA . PHE A 1 439 ? 26.482 19.050 -9.720 1.00 78.31 439 PHE A CA 1
ATOM 3567 C C . PHE A 1 439 ? 26.263 19.229 -8.217 1.00 78.31 439 PHE A C 1
ATOM 3569 O O . PHE A 1 439 ? 25.782 20.292 -7.823 1.00 78.31 439 PHE A O 1
ATOM 3576 N N . PRO A 1 440 ? 26.688 18.274 -7.366 1.00 82.06 440 PRO A N 1
ATOM 3577 C CA . PRO A 1 440 ? 27.504 17.084 -7.661 1.00 82.06 440 PRO A CA 1
ATOM 3578 C C . PRO A 1 440 ? 26.716 15.831 -8.093 1.00 82.06 440 PRO A C 1
ATOM 3580 O O . PRO A 1 440 ? 27.320 14.897 -8.613 1.00 82.06 440 PRO A O 1
ATOM 3583 N N . LEU A 1 441 ? 25.389 15.816 -7.942 1.00 86.81 441 LEU A N 1
ATOM 3584 C CA . LEU A 1 441 ? 24.534 14.653 -8.220 1.00 86.81 441 LEU A CA 1
ATOM 3585 C C . LEU A 1 441 ? 24.657 14.132 -9.662 1.00 86.81 441 LEU A C 1
ATOM 3587 O O . LEU A 1 441 ? 24.716 12.924 -9.875 1.00 86.81 441 LEU A O 1
ATOM 3591 N N . LYS A 1 442 ? 24.781 15.028 -10.646 1.00 89.25 442 LYS A N 1
ATOM 3592 C CA . LYS A 1 442 ? 24.982 14.637 -12.050 1.00 89.25 442 LYS A CA 1
ATOM 3593 C C . LYS A 1 442 ? 26.250 13.815 -12.266 1.00 89.25 442 LYS A C 1
ATOM 3595 O O . LYS A 1 442 ? 26.229 12.849 -13.020 1.00 89.25 442 LYS A O 1
ATOM 3600 N N . ALA A 1 443 ? 27.343 14.163 -11.584 1.00 86.81 443 ALA A N 1
ATOM 3601 C CA . ALA A 1 443 ? 28.588 13.396 -11.649 1.00 86.81 443 ALA A CA 1
ATOM 3602 C C . ALA A 1 443 ? 28.413 12.001 -11.040 1.00 86.81 443 ALA A C 1
ATOM 3604 O O . ALA A 1 443 ? 28.844 11.014 -11.632 1.00 86.81 443 ALA A O 1
ATOM 3605 N N . ALA A 1 444 ? 27.712 11.927 -9.908 1.00 88.44 444 ALA A N 1
ATOM 3606 C CA . ALA A 1 444 ? 27.387 10.679 -9.230 1.00 88.44 444 ALA A CA 1
ATOM 3607 C C . ALA A 1 444 ? 26.556 9.753 -10.142 1.00 88.44 444 ALA A C 1
ATOM 3609 O O . ALA A 1 444 ? 26.852 8.568 -10.265 1.00 88.44 444 ALA A O 1
ATOM 3610 N N . ALA A 1 445 ? 25.574 10.308 -10.861 1.00 92.56 445 ALA A N 1
ATOM 3611 C CA . ALA A 1 445 ? 24.761 9.563 -11.820 1.00 92.56 445 ALA A CA 1
ATOM 3612 C C . ALA A 1 445 ? 25.564 9.053 -13.026 1.00 92.56 445 ALA A C 1
ATOM 3614 O O . ALA A 1 445 ? 25.408 7.897 -13.416 1.00 92.56 445 ALA A O 1
ATOM 3615 N N . ILE A 1 446 ? 26.459 9.884 -13.574 1.00 93.94 446 ILE A N 1
ATOM 3616 C CA . ILE A 1 446 ? 27.373 9.494 -14.658 1.00 93.94 446 ILE A CA 1
ATOM 3617 C C . ILE A 1 446 ? 28.274 8.330 -14.218 1.00 93.94 446 ILE A C 1
ATOM 3619 O O . ILE A 1 446 ? 28.432 7.360 -14.957 1.00 93.94 446 ILE A O 1
ATOM 3623 N N . MET A 1 447 ? 28.839 8.398 -13.012 1.00 93.19 447 MET A N 1
ATOM 3624 C CA . MET A 1 447 ? 29.672 7.317 -12.481 1.00 93.19 447 MET A CA 1
ATOM 3625 C C . MET A 1 447 ? 28.855 6.054 -12.196 1.00 93.19 447 MET A C 1
ATOM 3627 O O . MET A 1 447 ? 29.305 4.964 -12.534 1.00 93.19 447 MET A O 1
ATOM 3631 N N . GLY A 1 448 ? 27.639 6.188 -11.657 1.00 93.06 448 GLY A N 1
ATOM 3632 C CA . GLY A 1 448 ? 26.738 5.064 -11.395 1.00 93.06 448 GLY A CA 1
ATOM 3633 C C . GLY A 1 448 ? 26.411 4.261 -12.655 1.00 93.06 448 GLY A C 1
ATOM 3634 O O . GLY A 1 448 ? 26.564 3.042 -12.662 1.00 93.06 448 GLY A O 1
ATOM 3635 N N . VAL A 1 449 ? 26.049 4.923 -13.762 1.00 95.62 449 VAL A N 1
ATOM 3636 C CA . VAL A 1 449 ? 25.812 4.212 -15.036 1.00 95.62 449 VAL A CA 1
ATOM 3637 C C . VAL A 1 449 ? 27.081 3.572 -15.611 1.00 95.62 449 VAL A C 1
ATOM 3639 O O . VAL A 1 449 ? 26.980 2.543 -16.277 1.00 95.62 449 VAL A O 1
ATOM 3642 N N . GLY A 1 450 ? 28.259 4.144 -15.335 1.00 90.00 450 GLY A N 1
ATOM 3643 C CA . GLY A 1 450 ? 29.557 3.569 -15.696 1.00 90.00 450 GLY A CA 1
ATOM 3644 C C . GLY A 1 450 ? 29.879 2.296 -14.909 1.00 90.00 450 GLY A C 1
ATOM 3645 O O . GLY A 1 450 ? 30.207 1.283 -15.513 1.00 90.00 450 GLY A O 1
ATOM 3646 N N . ILE A 1 451 ? 29.716 2.321 -13.579 1.00 92.69 451 ILE A N 1
ATOM 3647 C CA . ILE A 1 451 ? 29.898 1.154 -12.688 1.00 92.69 451 ILE A CA 1
ATOM 3648 C C . ILE A 1 451 ? 28.943 0.016 -13.064 1.00 92.69 451 ILE A C 1
ATOM 3650 O O . ILE A 1 451 ? 29.307 -1.153 -12.991 1.00 92.69 451 ILE A O 1
ATOM 3654 N N . LEU A 1 452 ? 27.719 0.352 -13.474 1.00 92.75 452 LEU A N 1
ATOM 3655 C CA . LEU A 1 452 ? 26.721 -0.626 -13.910 1.00 92.75 452 LEU A CA 1
ATOM 3656 C C . LEU A 1 452 ? 26.910 -1.115 -15.353 1.00 92.75 452 LEU A C 1
ATOM 3658 O O . LEU A 1 452 ? 26.101 -1.926 -15.810 1.00 92.75 452 LEU A O 1
ATOM 3662 N N . GLU A 1 453 ? 27.924 -0.612 -16.066 1.00 92.62 453 GLU A N 1
ATOM 3663 C CA . GLU A 1 453 ? 28.206 -0.925 -17.472 1.00 92.62 453 GLU A CA 1
ATOM 3664 C C . GLU A 1 453 ? 26.965 -0.721 -18.371 1.00 92.62 453 GLU A C 1
ATOM 3666 O O . GLU A 1 453 ? 26.625 -1.536 -19.235 1.00 92.62 453 GLU A O 1
ATOM 3671 N N . SER A 1 454 ? 26.226 0.373 -18.141 1.00 95.69 454 SER A N 1
ATOM 3672 C CA . SER A 1 454 ? 24.953 0.629 -18.819 1.00 95.69 454 SER A CA 1
ATOM 3673 C C . SER A 1 454 ? 25.150 1.016 -20.286 1.00 95.69 454 SER A C 1
ATOM 3675 O O . SER A 1 454 ? 25.389 2.173 -20.633 1.00 95.69 454 SER A O 1
ATOM 3677 N N . VAL A 1 455 ? 24.939 0.049 -21.181 1.00 95.94 455 VAL A N 1
ATOM 3678 C CA . VAL A 1 455 ? 24.951 0.271 -22.639 1.00 95.94 455 VAL A CA 1
ATOM 3679 C C . VAL A 1 455 ? 23.893 1.299 -23.064 1.00 95.94 455 VAL A C 1
ATOM 3681 O O . VAL A 1 455 ? 24.111 2.075 -23.993 1.00 95.94 455 VAL A O 1
ATOM 3684 N N . LYS A 1 456 ? 22.760 1.366 -22.350 1.00 95.69 456 LYS A N 1
ATOM 3685 C CA . LYS A 1 456 ? 21.687 2.338 -22.615 1.00 95.69 456 LYS A CA 1
ATOM 3686 C C . LYS A 1 456 ? 22.123 3.784 -22.378 1.00 95.69 456 LYS A C 1
ATOM 3688 O O . LYS A 1 456 ? 21.581 4.677 -23.017 1.00 95.69 456 LYS A O 1
ATOM 3693 N N . ALA A 1 457 ? 23.089 4.016 -21.487 1.00 95.44 457 ALA A N 1
ATOM 3694 C CA . ALA A 1 457 ? 23.571 5.355 -21.161 1.00 95.44 457 ALA A CA 1
ATOM 3695 C C . ALA A 1 457 ? 24.535 5.927 -22.213 1.00 95.44 457 ALA A C 1
ATOM 3697 O O . ALA A 1 457 ? 24.790 7.131 -22.202 1.00 95.44 457 ALA A O 1
ATOM 3698 N N . ILE A 1 458 ? 25.079 5.099 -23.117 1.00 97.31 458 ILE A N 1
ATOM 3699 C CA . ILE A 1 458 ? 26.133 5.507 -24.061 1.00 97.31 458 ILE A CA 1
ATOM 3700 C C . ILE A 1 458 ? 25.750 6.762 -24.868 1.00 97.31 458 ILE A C 1
ATOM 3702 O O . ILE A 1 458 ? 26.564 7.686 -24.896 1.00 97.31 458 ILE A O 1
ATOM 3706 N N . PRO A 1 459 ? 24.546 6.884 -25.468 1.00 96.25 459 PRO A N 1
ATOM 3707 C CA . PRO A 1 459 ? 24.176 8.091 -26.209 1.00 96.25 459 PRO A CA 1
ATOM 3708 C C . PRO A 1 459 ? 24.217 9.362 -25.346 1.00 96.25 459 PRO A C 1
ATOM 3710 O O . PRO A 1 459 ? 24.811 10.360 -25.755 1.00 96.25 459 PRO A O 1
ATOM 3713 N N . ASN A 1 460 ? 23.665 9.317 -24.127 1.00 95.56 460 ASN A N 1
ATOM 3714 C CA . ASN A 1 460 ? 23.694 10.448 -23.195 1.00 95.56 460 ASN A CA 1
ATOM 3715 C C . ASN A 1 460 ? 25.131 10.789 -22.776 1.00 95.56 460 ASN A C 1
ATOM 3717 O O . ASN A 1 460 ? 25.520 11.956 -22.785 1.00 95.56 460 ASN A O 1
ATOM 3721 N N . LEU A 1 461 ? 25.948 9.783 -22.452 1.00 97.12 461 LEU A N 1
ATOM 3722 C CA . LEU A 1 461 ? 27.344 9.979 -22.054 1.00 97.12 461 LEU A CA 1
ATOM 3723 C C . LEU A 1 461 ? 28.190 10.591 -23.177 1.00 97.12 461 LEU A C 1
ATOM 3725 O O . LEU A 1 461 ? 29.043 11.435 -22.906 1.00 97.12 461 LEU A O 1
ATOM 3729 N N . ILE A 1 462 ? 27.934 10.228 -24.436 1.00 97.38 462 ILE A N 1
ATOM 3730 C CA . ILE A 1 462 ? 28.592 10.835 -25.598 1.00 97.38 462 ILE A CA 1
ATOM 3731 C C . ILE A 1 462 ? 28.263 12.326 -25.693 1.00 97.38 462 ILE A C 1
ATOM 3733 O O . ILE A 1 462 ? 29.173 13.140 -25.867 1.00 97.38 462 ILE A O 1
ATOM 3737 N N . GLU A 1 463 ? 26.998 12.710 -25.530 1.00 95.25 463 GLU A N 1
ATOM 3738 C CA . GLU A 1 463 ? 26.605 14.123 -25.551 1.00 95.25 463 GLU A CA 1
ATOM 3739 C C . GLU A 1 463 ? 27.193 14.900 -24.366 1.00 95.25 463 GLU A C 1
ATOM 3741 O O . GLU A 1 463 ? 27.758 15.983 -24.549 1.00 95.25 463 GLU A O 1
ATOM 3746 N N . ILE A 1 464 ? 27.193 14.312 -23.166 1.00 94.44 464 ILE A N 1
ATOM 3747 C CA . ILE A 1 464 ? 27.833 14.899 -21.981 1.00 94.44 464 ILE A CA 1
ATOM 3748 C C . ILE A 1 464 ? 29.344 15.079 -22.209 1.00 94.44 464 ILE A C 1
ATOM 3750 O O . ILE A 1 464 ? 29.904 16.130 -21.889 1.00 94.44 464 ILE A O 1
ATOM 3754 N N . MET A 1 465 ? 30.014 14.099 -22.822 1.00 95.69 465 MET A N 1
ATOM 3755 C CA . MET A 1 465 ? 31.443 14.164 -23.139 1.00 95.69 465 MET A CA 1
ATOM 3756 C C . MET A 1 465 ? 31.779 15.260 -24.162 1.00 95.69 465 MET A C 1
ATOM 3758 O O . MET A 1 465 ? 32.872 15.831 -24.110 1.00 95.69 465 MET A O 1
ATOM 3762 N N . LYS A 1 466 ? 30.861 15.602 -25.074 1.00 94.38 466 LYS A N 1
ATOM 3763 C CA . LYS A 1 466 ? 31.016 16.732 -26.012 1.00 94.38 466 LYS A CA 1
ATOM 3764 C C . LYS A 1 466 ? 30.746 18.097 -25.365 1.00 94.38 466 LYS A C 1
ATOM 3766 O O . LYS A 1 466 ? 31.093 19.130 -25.947 1.00 94.38 466 LYS A O 1
ATOM 3771 N N . GLY A 1 467 ? 30.141 18.095 -24.180 1.00 90.88 467 GLY A N 1
ATOM 3772 C CA . GLY A 1 467 ? 29.748 19.264 -23.405 1.00 90.88 467 GLY A CA 1
ATOM 3773 C C . GLY A 1 467 ? 30.892 19.944 -22.633 1.00 90.88 467 GLY A C 1
ATOM 3774 O O . GLY A 1 467 ? 32.067 19.879 -23.032 1.00 90.88 467 GLY A O 1
ATOM 3775 N N . PRO A 1 468 ? 30.573 20.650 -21.533 1.00 88.69 468 PRO A N 1
ATOM 3776 C CA . PRO A 1 468 ? 31.558 21.394 -20.760 1.00 88.69 468 PRO A CA 1
ATOM 3777 C C . PRO A 1 468 ? 32.587 20.475 -20.080 1.00 88.69 468 PRO A C 1
ATOM 3779 O O . PRO A 1 468 ? 32.394 19.274 -19.899 1.00 88.69 468 PRO A O 1
ATOM 3782 N N . ALA A 1 469 ? 33.755 21.038 -19.757 1.00 84.81 469 ALA A N 1
ATOM 3783 C CA . ALA A 1 469 ? 34.906 20.255 -19.303 1.00 84.81 469 ALA A CA 1
ATOM 3784 C C . ALA A 1 469 ? 34.687 19.547 -17.962 1.00 84.81 469 ALA A C 1
ATOM 3786 O O . ALA A 1 469 ? 35.267 18.486 -17.745 1.00 84.81 469 ALA A O 1
ATOM 3787 N N . ARG A 1 470 ? 33.858 20.118 -17.084 1.00 84.25 470 ARG A N 1
ATOM 3788 C CA . ARG A 1 470 ? 33.611 19.588 -15.743 1.00 84.25 470 ARG A CA 1
ATOM 3789 C C . ARG A 1 470 ? 32.888 18.242 -15.802 1.00 84.25 470 ARG A C 1
ATOM 3791 O O . ARG A 1 470 ? 33.285 17.312 -15.115 1.00 84.25 470 ARG A O 1
ATOM 3798 N N . GLU A 1 471 ? 31.865 18.140 -16.638 1.00 86.25 471 GLU A N 1
ATOM 3799 C CA . GLU A 1 471 ? 31.039 16.955 -16.870 1.00 86.25 471 GLU A CA 1
ATOM 3800 C C . GLU A 1 471 ? 31.766 15.919 -17.716 1.00 86.25 471 GLU A C 1
ATOM 3802 O O . GLU A 1 471 ? 31.722 14.721 -17.434 1.00 86.25 471 GLU A O 1
ATOM 3807 N N . ALA A 1 472 ? 32.455 16.392 -18.754 1.00 90.56 472 ALA A N 1
ATOM 3808 C CA . ALA A 1 472 ? 33.042 15.524 -19.756 1.00 90.56 472 ALA A CA 1
ATOM 3809 C C . ALA A 1 472 ? 34.114 14.582 -19.195 1.00 90.56 472 ALA A C 1
ATOM 3811 O O . ALA A 1 472 ? 34.316 13.498 -19.739 1.00 90.56 472 ALA A O 1
ATOM 3812 N N . VAL A 1 473 ? 34.787 14.969 -18.105 1.00 89.44 473 VAL A N 1
ATOM 3813 C CA . VAL A 1 473 ? 35.756 14.105 -17.417 1.00 89.44 473 VAL A CA 1
ATOM 3814 C C . VAL A 1 473 ? 35.078 12.856 -16.848 1.00 89.44 473 VAL A C 1
ATOM 3816 O O . VAL A 1 473 ? 35.597 11.761 -17.043 1.00 89.44 473 VAL A O 1
ATOM 3819 N N . TYR A 1 474 ? 33.910 12.994 -16.215 1.00 92.19 474 TYR A N 1
ATOM 3820 C CA . TYR A 1 474 ? 33.160 11.858 -15.669 1.00 92.19 474 TYR A CA 1
ATOM 3821 C C . TYR A 1 474 ? 32.600 10.977 -16.784 1.00 92.19 474 TYR A C 1
ATOM 3823 O O . TYR A 1 474 ? 32.712 9.758 -16.714 1.00 92.19 474 TYR A O 1
ATOM 3831 N N . ALA A 1 475 ? 32.065 11.584 -17.848 1.00 94.19 475 ALA A N 1
ATOM 3832 C CA . ALA A 1 475 ? 31.525 10.830 -18.978 1.00 94.19 475 ALA A CA 1
ATOM 3833 C C . ALA A 1 475 ? 32.604 9.998 -19.685 1.00 94.19 475 ALA A C 1
ATOM 3835 O O . ALA A 1 475 ? 32.356 8.848 -20.031 1.00 94.19 475 ALA A O 1
ATOM 3836 N N . LYS A 1 476 ? 33.822 10.541 -19.824 1.00 94.62 476 LYS A N 1
ATOM 3837 C CA . LYS A 1 476 ? 34.987 9.794 -20.312 1.00 94.62 476 LYS A CA 1
ATOM 3838 C C . LYS A 1 476 ? 35.263 8.551 -19.462 1.00 94.62 476 LYS A C 1
ATOM 3840 O O . LYS A 1 476 ? 35.453 7.474 -20.017 1.00 94.62 476 LYS A O 1
ATOM 3845 N N . TYR A 1 477 ? 35.311 8.695 -18.135 1.00 90.69 477 TYR A N 1
ATOM 3846 C CA . TYR A 1 477 ? 35.570 7.558 -17.249 1.00 90.69 477 TYR A CA 1
ATOM 3847 C C . TYR A 1 477 ? 34.440 6.530 -17.311 1.00 90.69 477 TYR A C 1
ATOM 3849 O O . TYR A 1 477 ? 34.724 5.351 -17.484 1.00 90.69 477 TYR A O 1
ATOM 3857 N N . ALA A 1 478 ? 33.180 6.966 -17.277 1.00 94.25 478 ALA A N 1
ATOM 3858 C CA . ALA A 1 478 ? 32.027 6.077 -17.387 1.00 94.25 478 ALA A CA 1
ATOM 3859 C C . ALA A 1 478 ? 32.005 5.295 -18.714 1.00 94.25 478 ALA A C 1
ATOM 3861 O O . ALA A 1 478 ? 31.779 4.091 -18.706 1.00 94.25 478 ALA A O 1
ATOM 3862 N N . LEU A 1 479 ? 32.305 5.944 -19.847 1.00 95.12 479 LEU A N 1
ATOM 3863 C CA . LEU A 1 479 ? 32.435 5.273 -21.150 1.00 95.12 479 LEU A CA 1
ATOM 3864 C C . LEU A 1 479 ? 33.606 4.282 -21.179 1.00 95.12 479 LEU A C 1
ATOM 3866 O O . LEU A 1 479 ? 33.483 3.216 -21.775 1.00 95.12 479 LEU A O 1
ATOM 3870 N N . GLY A 1 480 ? 34.719 4.610 -20.515 1.00 87.81 480 GLY A N 1
ATOM 3871 C CA . GLY A 1 480 ? 35.842 3.689 -20.333 1.00 87.81 480 GLY A CA 1
ATOM 3872 C C . GLY A 1 480 ? 35.465 2.450 -19.517 1.00 87.81 480 GLY A C 1
ATOM 3873 O O . GLY A 1 480 ? 35.849 1.350 -19.890 1.00 87.81 480 GLY A O 1
ATOM 3874 N N . MET A 1 481 ? 34.670 2.620 -18.455 1.00 92.62 481 MET A N 1
ATOM 3875 C CA . MET A 1 481 ? 34.164 1.515 -17.627 1.00 92.62 481 MET A CA 1
ATOM 3876 C C . MET A 1 481 ? 33.174 0.623 -18.383 1.00 92.62 481 MET A C 1
ATOM 3878 O O . MET A 1 481 ? 33.216 -0.587 -18.221 1.00 92.62 481 MET A O 1
ATOM 3882 N N . ILE A 1 482 ? 32.326 1.204 -19.241 1.00 94.25 482 ILE A N 1
ATOM 3883 C CA . ILE A 1 482 ? 31.429 0.437 -20.120 1.00 94.25 482 ILE A CA 1
ATOM 3884 C C . ILE A 1 482 ? 32.230 -0.420 -21.117 1.00 94.25 482 ILE A C 1
ATOM 3886 O O . ILE A 1 482 ? 31.804 -1.526 -21.442 1.00 94.25 482 ILE A O 1
ATOM 3890 N N . GLY A 1 483 ? 33.375 0.073 -21.602 1.00 90.75 483 GLY A N 1
ATOM 3891 C CA . GLY A 1 483 ? 34.302 -0.695 -22.438 1.00 90.75 483 GLY A CA 1
ATOM 3892 C C . GLY A 1 483 ? 33.853 -0.838 -23.897 1.00 90.75 483 GLY A C 1
ATOM 3893 O O . GLY A 1 483 ? 33.398 0.124 -24.522 1.00 90.75 483 GLY A O 1
ATOM 3894 N N . ASP A 1 484 ? 33.998 -2.039 -24.461 1.00 92.38 484 ASP A N 1
ATOM 3895 C CA . ASP A 1 484 ? 33.780 -2.364 -25.881 1.00 92.38 484 ASP A CA 1
ATOM 3896 C C . ASP A 1 484 ? 32.469 -1.820 -26.475 1.00 92.38 484 ASP A C 1
ATOM 3898 O O . ASP A 1 484 ? 32.511 -1.273 -27.582 1.00 92.38 484 ASP A O 1
ATOM 3902 N N . PRO A 1 485 ? 31.309 -1.878 -25.786 1.00 96.56 485 PRO A N 1
ATOM 3903 C CA . PRO A 1 485 ? 30.062 -1.331 -26.317 1.00 96.56 485 PRO A CA 1
ATOM 3904 C C . PRO A 1 485 ? 30.123 0.171 -26.630 1.00 96.56 485 PRO A C 1
ATOM 3906 O O . PRO A 1 485 ? 29.385 0.643 -27.495 1.00 96.56 485 PRO A O 1
ATOM 3909 N N . ALA A 1 486 ? 30.997 0.932 -25.961 1.00 94.75 486 ALA A N 1
ATOM 3910 C CA . ALA A 1 486 ? 31.172 2.363 -26.200 1.00 94.75 486 ALA A CA 1
ATOM 3911 C C . ALA A 1 486 ? 32.043 2.668 -27.432 1.00 94.75 486 ALA A C 1
ATOM 3913 O O . ALA A 1 486 ? 31.888 3.732 -28.038 1.00 94.75 486 ALA A O 1
ATOM 3914 N N . PHE A 1 487 ? 32.919 1.745 -27.846 1.00 95.81 487 PHE A N 1
ATOM 3915 C CA . PHE A 1 487 ? 33.846 1.926 -28.971 1.00 95.81 487 PHE A CA 1
ATOM 3916 C C . PHE A 1 487 ? 33.199 2.499 -30.250 1.00 95.81 487 PHE A C 1
ATOM 3918 O O . PHE A 1 487 ? 33.679 3.539 -30.718 1.00 95.81 487 PHE A O 1
ATOM 3925 N N . PRO A 1 488 ? 32.110 1.922 -30.809 1.00 97.06 488 PRO A N 1
ATOM 3926 C CA . PRO A 1 488 ? 31.534 2.404 -32.069 1.00 97.06 488 PRO A CA 1
ATOM 3927 C C . PRO A 1 488 ? 30.977 3.831 -31.983 1.00 97.06 488 PRO A C 1
ATOM 3929 O O . PRO A 1 488 ? 30.827 4.495 -33.007 1.00 97.06 488 PRO A O 1
ATOM 3932 N N . PHE A 1 489 ? 30.692 4.325 -30.776 1.00 97.44 489 PHE A N 1
ATOM 3933 C CA . PHE A 1 489 ? 30.191 5.680 -30.556 1.00 97.44 489 PHE A CA 1
ATOM 3934 C C . PHE A 1 489 ? 31.314 6.691 -30.296 1.00 97.44 489 PHE A C 1
ATOM 3936 O O . PHE A 1 489 ? 31.165 7.872 -30.614 1.00 97.44 489 PHE A O 1
ATOM 3943 N N . VAL A 1 490 ? 32.442 6.242 -29.736 1.00 97.62 490 VAL A N 1
ATOM 3944 C CA . VAL A 1 490 ? 33.600 7.093 -29.428 1.00 97.62 490 VAL A CA 1
ATOM 3945 C C . VAL A 1 490 ? 34.541 7.233 -30.630 1.00 97.62 490 VAL A C 1
ATOM 3947 O O . VAL A 1 490 ? 35.047 8.331 -30.861 1.00 97.62 490 VAL A O 1
ATOM 3950 N N . GLU A 1 491 ? 34.758 6.177 -31.425 1.00 97.38 491 GLU A N 1
ATOM 3951 C CA . GLU A 1 491 ? 35.659 6.203 -32.597 1.00 97.38 491 GLU A CA 1
ATOM 3952 C C . GLU A 1 491 ? 35.391 7.382 -33.548 1.00 97.38 491 GLU A C 1
ATOM 3954 O O . GLU A 1 491 ? 36.346 8.097 -33.882 1.00 97.38 491 GLU A O 1
ATOM 3959 N N . PRO A 1 492 ? 34.131 7.692 -33.920 1.00 97.25 492 PRO A N 1
ATOM 3960 C CA . PRO A 1 492 ? 33.862 8.767 -34.871 1.00 97.25 492 PRO A CA 1
ATOM 3961 C C . PRO A 1 492 ? 34.310 10.140 -34.357 1.00 97.25 492 PRO A C 1
ATOM 3963 O O . PRO A 1 492 ? 34.626 11.036 -35.146 1.00 97.25 492 PRO A O 1
ATOM 3966 N N . LEU A 1 493 ? 34.392 10.309 -33.032 1.00 97.12 493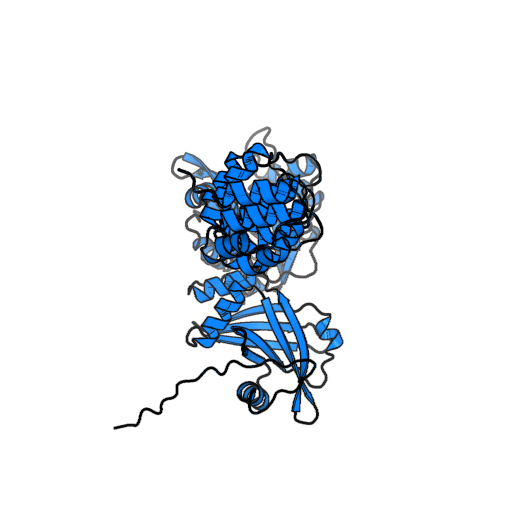 LEU A N 1
ATOM 3967 C CA . LEU A 1 493 ? 34.775 11.560 -32.380 1.00 97.12 493 LEU A CA 1
ATOM 3968 C C . LEU A 1 493 ? 36.266 11.882 -32.524 1.00 97.12 493 LEU A C 1
ATOM 3970 O O . LEU A 1 493 ? 36.652 13.037 -32.343 1.00 97.12 493 LEU A O 1
ATOM 3974 N N . LEU A 1 494 ? 37.098 10.923 -32.950 1.00 96.81 494 LEU A N 1
ATOM 3975 C CA . LEU A 1 494 ? 38.474 11.195 -33.382 1.00 96.81 494 LEU A CA 1
ATOM 3976 C C . LEU A 1 494 ? 38.528 12.176 -34.560 1.00 96.81 494 LEU A C 1
ATOM 3978 O O . LEU A 1 494 ? 39.545 12.827 -34.772 1.00 96.81 494 LEU A O 1
ATOM 3982 N N . ARG A 1 495 ? 37.439 12.319 -35.324 1.00 95.56 495 ARG A N 1
ATOM 3983 C CA . ARG A 1 495 ? 37.342 13.225 -36.480 1.00 95.56 495 ARG A CA 1
ATOM 3984 C C . ARG A 1 495 ? 36.528 14.488 -36.179 1.00 95.56 495 ARG A C 1
ATOM 3986 O O . ARG A 1 495 ? 36.208 15.244 -37.096 1.00 95.56 495 ARG A O 1
ATOM 3993 N N . ASP A 1 496 ? 36.196 14.743 -34.911 1.00 96.38 496 ASP A N 1
ATOM 3994 C CA . ASP A 1 496 ? 35.367 15.887 -34.527 1.00 96.38 496 ASP A CA 1
ATOM 3995 C C . ASP A 1 496 ? 36.039 17.233 -34.855 1.00 96.38 496 ASP A C 1
ATOM 3997 O O . ASP A 1 496 ? 37.262 17.408 -34.787 1.00 96.38 496 ASP A O 1
ATOM 4001 N N . ARG A 1 497 ? 35.233 18.242 -35.192 1.00 94.62 497 ARG A N 1
ATOM 4002 C CA . ARG A 1 497 ? 35.722 19.585 -35.530 1.00 94.62 497 ARG A CA 1
ATOM 4003 C C . ARG A 1 497 ? 36.436 20.243 -34.345 1.00 94.62 497 ARG A C 1
ATOM 4005 O O . ARG A 1 497 ? 37.453 20.920 -34.554 1.00 94.62 497 ARG A O 1
ATOM 4012 N N . LYS A 1 498 ? 35.955 20.037 -33.116 1.00 95.00 498 LYS A N 1
ATOM 4013 C CA . LYS A 1 498 ? 36.512 20.627 -31.892 1.00 95.00 498 LYS A CA 1
ATOM 4014 C C . LYS A 1 498 ? 37.706 19.819 -31.394 1.00 95.00 498 LYS A C 1
ATOM 4016 O O . LYS A 1 498 ? 37.635 18.612 -31.199 1.00 95.00 498 LYS A O 1
ATOM 4021 N N . MET A 1 499 ? 38.814 20.517 -31.149 1.00 95.50 499 MET A N 1
ATOM 4022 C CA . MET A 1 499 ? 40.054 19.915 -30.650 1.00 95.50 499 MET A CA 1
ATOM 4023 C C . MET A 1 499 ? 39.852 19.177 -29.321 1.00 95.50 499 MET A C 1
ATOM 4025 O O . MET A 1 499 ? 40.353 18.069 -29.168 1.00 95.50 499 MET A O 1
ATOM 4029 N N . ASP A 1 500 ? 39.098 19.762 -28.388 1.00 93.81 500 ASP A N 1
ATOM 4030 C CA . ASP A 1 500 ? 38.897 19.169 -27.062 1.00 93.81 500 ASP A CA 1
ATOM 4031 C C . ASP A 1 500 ? 38.118 17.849 -27.124 1.00 93.81 500 ASP A C 1
ATOM 4033 O O . ASP A 1 500 ? 38.413 16.934 -26.361 1.00 93.81 500 ASP A O 1
ATOM 4037 N N . ILE A 1 501 ? 37.177 17.714 -28.066 1.00 96.44 501 ILE A N 1
ATOM 4038 C CA . ILE A 1 501 ? 36.424 16.470 -28.277 1.00 96.44 501 ILE A CA 1
ATOM 4039 C C . ILE A 1 501 ? 37.347 15.381 -28.826 1.00 96.44 501 ILE A C 1
ATOM 4041 O O . ILE A 1 501 ? 37.328 14.267 -28.312 1.00 96.44 501 ILE A O 1
ATOM 4045 N N . ARG A 1 502 ? 38.219 15.708 -29.790 1.00 96.94 502 ARG A N 1
ATOM 4046 C CA . ARG A 1 502 ? 39.209 14.747 -30.309 1.00 96.94 502 ARG A CA 1
ATOM 4047 C C . ARG A 1 502 ? 40.171 14.265 -29.221 1.00 96.94 502 ARG A C 1
ATOM 4049 O O . ARG A 1 502 ? 40.448 13.075 -29.142 1.00 96.94 502 ARG A O 1
ATOM 4056 N N . ILE A 1 503 ? 40.636 15.165 -28.346 1.00 95.62 503 ILE A N 1
ATOM 4057 C CA . ILE A 1 503 ? 41.467 14.792 -27.186 1.00 95.62 503 ILE A CA 1
ATOM 4058 C C . ILE A 1 503 ? 40.706 13.830 -26.268 1.00 95.62 503 ILE A C 1
ATOM 4060 O O . ILE A 1 503 ? 41.237 12.779 -25.916 1.00 95.62 503 ILE A O 1
ATOM 4064 N N . ARG A 1 504 ? 39.458 14.156 -25.911 1.00 96.06 504 ARG A N 1
ATOM 4065 C CA . ARG A 1 504 ? 38.618 13.296 -25.061 1.00 96.06 504 ARG A CA 1
ATOM 4066 C C . ARG A 1 504 ? 38.362 11.935 -25.702 1.00 96.06 504 ARG A C 1
ATOM 4068 O O . ARG A 1 504 ? 38.396 10.939 -24.992 1.00 96.06 504 ARG A O 1
ATOM 4075 N N . ALA A 1 505 ? 38.165 11.876 -27.017 1.00 96.62 505 ALA A N 1
ATOM 4076 C CA . ALA A 1 505 ? 37.990 10.627 -27.751 1.00 96.62 505 ALA A CA 1
ATOM 4077 C C . ALA A 1 505 ? 39.239 9.735 -27.666 1.00 96.62 505 ALA A C 1
ATOM 4079 O O . ALA A 1 505 ? 39.115 8.567 -27.314 1.00 96.62 505 ALA A O 1
ATOM 4080 N N . ILE A 1 506 ? 40.440 10.292 -27.881 1.00 97.06 506 ILE A N 1
ATOM 4081 C CA . ILE A 1 506 ? 41.709 9.555 -27.718 1.00 97.06 506 ILE A CA 1
ATOM 4082 C C . ILE A 1 506 ? 41.845 9.020 -26.289 1.00 97.06 506 ILE A C 1
ATOM 4084 O O . ILE A 1 506 ? 42.163 7.851 -26.092 1.00 97.06 506 ILE A O 1
ATOM 4088 N N . GLU A 1 507 ? 41.595 9.862 -25.284 1.00 94.12 507 GLU A N 1
ATOM 4089 C CA . GLU A 1 507 ? 41.703 9.447 -23.884 1.00 94.12 507 GLU A CA 1
ATOM 4090 C C . GLU A 1 507 ? 40.642 8.403 -23.496 1.00 94.12 507 GLU A C 1
ATOM 4092 O O . GLU A 1 507 ? 40.945 7.502 -22.727 1.00 94.12 507 GLU A O 1
ATOM 4097 N N . THR A 1 508 ? 39.422 8.484 -24.035 1.00 96.12 508 THR A N 1
ATOM 4098 C CA . THR A 1 508 ? 38.352 7.503 -23.771 1.00 96.12 508 THR A CA 1
ATOM 4099 C C . THR A 1 508 ? 38.657 6.160 -24.431 1.00 96.12 508 THR A C 1
ATOM 4101 O O . THR A 1 508 ? 38.558 5.128 -23.781 1.00 96.12 508 THR A O 1
ATOM 4104 N N . LEU A 1 509 ? 39.097 6.158 -25.694 1.00 95.38 509 LEU A N 1
ATOM 4105 C CA . LEU A 1 509 ? 39.528 4.939 -26.389 1.00 95.38 509 LEU A CA 1
ATOM 4106 C C . LEU A 1 509 ? 40.729 4.288 -25.686 1.00 95.38 509 LEU A C 1
ATOM 4108 O O . LEU A 1 509 ? 40.782 3.069 -25.566 1.00 95.38 509 LEU A O 1
ATOM 4112 N N . SER A 1 510 ? 41.647 5.095 -25.146 1.00 92.50 510 SER A N 1
ATOM 4113 C CA . SER A 1 510 ? 42.735 4.591 -24.301 1.00 92.50 510 SER A CA 1
ATOM 4114 C C . SER A 1 510 ? 42.240 3.912 -23.024 1.00 92.50 510 SER A C 1
ATOM 4116 O O . SER A 1 510 ? 42.909 3.000 -22.554 1.00 92.50 510 SER A O 1
ATOM 4118 N N . LEU A 1 511 ? 41.129 4.375 -22.437 1.00 91.38 511 LEU A N 1
ATOM 4119 C CA . LEU A 1 511 ? 40.531 3.764 -21.245 1.00 91.38 511 LEU A CA 1
ATOM 4120 C C . LEU A 1 511 ? 39.763 2.482 -21.580 1.00 91.38 511 LEU A C 1
ATOM 4122 O O . LEU A 1 511 ? 39.801 1.553 -20.785 1.00 91.38 511 LEU A O 1
ATOM 4126 N N . ILE A 1 512 ? 39.111 2.422 -22.748 1.00 92.94 512 ILE A N 1
ATOM 4127 C CA . ILE A 1 512 ? 38.469 1.197 -23.257 1.00 92.94 512 ILE A CA 1
ATOM 4128 C C . ILE A 1 512 ? 39.517 0.090 -23.445 1.00 92.94 512 ILE A C 1
ATOM 4130 O O . ILE A 1 512 ? 39.256 -1.070 -23.153 1.00 92.94 512 ILE A O 1
ATOM 4134 N N . GLY A 1 513 ? 40.720 0.444 -23.907 1.00 85.88 513 GLY A N 1
ATOM 4135 C CA . GLY A 1 513 ? 41.889 -0.437 -23.828 1.00 85.88 513 GLY A CA 1
ATOM 4136 C C . GLY A 1 513 ? 41.870 -1.653 -24.762 1.00 85.88 513 GLY A C 1
ATOM 4137 O O . GLY A 1 513 ? 42.779 -2.481 -24.696 1.00 85.88 513 GLY A O 1
ATOM 4138 N N . THR A 1 514 ? 40.883 -1.771 -25.654 1.00 87.88 514 THR A N 1
ATOM 4139 C CA . THR A 1 514 ? 40.835 -2.844 -26.653 1.00 87.88 514 THR A CA 1
ATOM 4140 C C . THR A 1 514 ? 41.841 -2.636 -27.772 1.00 87.88 514 THR A C 1
ATOM 4142 O O . THR A 1 514 ? 42.257 -1.515 -28.085 1.00 87.88 514 THR A O 1
ATOM 4145 N N . ARG A 1 515 ? 42.206 -3.733 -28.443 1.00 90.12 515 ARG A N 1
ATOM 4146 C CA . ARG A 1 515 ? 43.085 -3.688 -29.616 1.00 90.12 515 ARG A CA 1
ATOM 4147 C C . ARG A 1 515 ? 42.502 -2.792 -30.709 1.00 90.12 515 ARG A C 1
ATOM 4149 O O . ARG A 1 515 ? 43.239 -2.044 -31.344 1.00 90.12 515 ARG A O 1
ATOM 4156 N N . GLU A 1 516 ? 41.192 -2.848 -30.901 1.00 91.38 516 GLU A N 1
ATOM 4157 C CA . GLU A 1 516 ? 40.433 -2.050 -31.858 1.00 91.38 516 GLU A CA 1
ATOM 4158 C C . GLU A 1 516 ? 40.485 -0.559 -31.496 1.00 91.38 516 GLU A C 1
ATOM 4160 O O . GLU A 1 516 ? 40.706 0.277 -32.374 1.00 91.38 516 GLU A O 1
ATOM 4165 N N . ALA A 1 517 ? 40.371 -0.220 -30.207 1.00 91.38 517 ALA A N 1
ATOM 4166 C CA . ALA A 1 517 ? 40.513 1.149 -29.718 1.00 91.38 517 ALA A CA 1
ATOM 4167 C C . ALA A 1 517 ? 41.922 1.708 -29.964 1.00 91.38 517 ALA A C 1
ATOM 4169 O O . ALA A 1 517 ? 42.059 2.804 -30.514 1.00 91.38 517 ALA A O 1
ATOM 4170 N N . TYR A 1 518 ? 42.972 0.945 -29.647 1.00 92.88 518 TYR A N 1
ATOM 4171 C CA . TYR A 1 518 ? 44.351 1.347 -29.941 1.00 92.88 518 TYR A CA 1
ATOM 4172 C C . TYR A 1 518 ? 44.616 1.470 -31.444 1.00 92.88 518 TYR A C 1
ATOM 4174 O O . TYR A 1 518 ? 45.203 2.463 -31.879 1.00 92.88 518 TYR A O 1
ATOM 4182 N N . ALA A 1 519 ? 44.124 0.527 -32.251 1.00 93.06 519 ALA A N 1
ATOM 4183 C CA . ALA A 1 519 ? 44.245 0.581 -33.704 1.00 93.06 519 ALA A CA 1
ATOM 4184 C C . ALA A 1 519 ? 43.539 1.813 -34.294 1.00 93.06 519 ALA A C 1
ATOM 4186 O O . ALA A 1 519 ? 44.046 2.417 -35.236 1.00 93.06 519 ALA A O 1
ATOM 4187 N N . ALA A 1 520 ? 42.396 2.232 -33.743 1.00 94.75 520 ALA A N 1
ATOM 4188 C CA . ALA A 1 520 ? 41.721 3.457 -34.169 1.00 94.75 520 ALA A CA 1
ATOM 4189 C C . ALA A 1 520 ? 42.564 4.715 -33.881 1.00 94.75 520 ALA A C 1
ATOM 4191 O O . ALA A 1 520 ? 42.666 5.600 -34.733 1.00 94.75 520 ALA A O 1
ATOM 4192 N N . ILE A 1 521 ? 43.225 4.779 -32.717 1.00 95.06 521 ILE A N 1
ATOM 4193 C CA . ILE A 1 521 ? 44.140 5.878 -32.360 1.00 95.06 521 ILE A CA 1
ATOM 4194 C C . ILE A 1 521 ? 45.395 5.859 -33.253 1.00 95.06 521 ILE A C 1
ATOM 4196 O O . ILE A 1 521 ? 45.868 6.911 -33.694 1.00 95.06 521 ILE A O 1
ATOM 4200 N N . GLU A 1 522 ? 45.944 4.680 -33.547 1.00 93.88 522 GLU A N 1
ATOM 4201 C CA . GLU A 1 522 ? 47.115 4.512 -34.414 1.00 93.88 522 GLU A CA 1
ATOM 4202 C C . GLU A 1 522 ? 46.810 4.876 -35.873 1.00 93.88 522 GLU A C 1
ATOM 4204 O O . GLU A 1 522 ? 47.596 5.582 -36.499 1.00 93.88 522 GLU A O 1
ATOM 4209 N N . ASN A 1 523 ? 45.639 4.498 -36.388 1.00 93.31 523 ASN A N 1
ATOM 4210 C CA . ASN A 1 523 ? 45.216 4.778 -37.765 1.00 93.31 523 ASN A CA 1
ATOM 4211 C C . ASN A 1 523 ? 44.626 6.182 -37.962 1.00 93.31 523 ASN A C 1
ATOM 4213 O O . ASN A 1 523 ? 44.302 6.573 -39.088 1.00 93.31 523 ASN A O 1
ATOM 4217 N N . MET A 1 524 ? 44.482 6.966 -36.890 1.00 91.19 524 MET A N 1
ATOM 4218 C CA . MET A 1 524 ? 44.033 8.351 -36.980 1.00 91.19 524 MET A CA 1
ATOM 4219 C C . MET A 1 524 ? 44.963 9.152 -37.911 1.00 91.19 524 MET A C 1
ATOM 4221 O O . MET A 1 524 ? 46.192 9.094 -37.809 1.00 91.19 524 MET A O 1
ATOM 4225 N N . GLN A 1 525 ? 44.402 9.934 -38.837 1.00 90.75 525 GLN A N 1
ATOM 4226 C CA . GLN A 1 525 ? 45.219 10.827 -39.666 1.00 90.75 525 GLN A CA 1
ATOM 4227 C C . GLN A 1 525 ? 45.949 11.845 -38.784 1.00 90.75 525 GLN A C 1
ATOM 4229 O O . GLN A 1 525 ? 45.456 12.210 -37.718 1.00 90.75 525 GLN A O 1
ATOM 4234 N N . LYS A 1 526 ? 47.131 12.299 -39.217 1.00 91.81 526 LYS A N 1
ATOM 4235 C CA . LYS A 1 526 ? 47.909 13.306 -38.485 1.00 91.81 526 LYS A CA 1
ATOM 4236 C C . LYS A 1 526 ? 47.035 14.525 -38.179 1.00 91.81 526 LYS A C 1
ATOM 4238 O O . LYS A 1 526 ? 46.536 15.177 -39.097 1.00 91.81 526 LYS A O 1
ATOM 4243 N N . ASP A 1 527 ? 46.860 14.829 -36.899 1.00 96.12 527 ASP A N 1
ATOM 4244 C CA . ASP A 1 527 ? 46.000 15.915 -36.464 1.00 96.12 527 ASP A CA 1
ATOM 4245 C C . ASP A 1 527 ? 46.651 17.273 -36.734 1.00 96.12 527 ASP A C 1
ATOM 4247 O O . ASP A 1 527 ? 47.863 17.468 -36.616 1.00 96.12 527 ASP A O 1
ATOM 4251 N N . ARG A 1 528 ? 45.809 18.254 -37.053 1.00 92.56 528 ARG A N 1
ATOM 4252 C CA . ARG A 1 528 ? 46.212 19.653 -37.235 1.00 92.56 528 ARG A CA 1
ATOM 4253 C C . ARG A 1 528 ? 46.688 20.325 -35.944 1.00 92.56 528 ARG A C 1
ATOM 4255 O O . ARG A 1 528 ? 47.400 21.321 -36.004 1.00 92.56 528 ARG A O 1
ATOM 4262 N N . SER A 1 529 ? 46.266 19.830 -34.781 1.00 95.31 529 SER A N 1
ATOM 4263 C CA . SER A 1 529 ? 46.650 20.372 -33.482 1.00 95.31 529 SER A CA 1
ATOM 4264 C C . SER A 1 529 ? 47.834 19.614 -32.895 1.00 95.31 529 SER A C 1
ATOM 4266 O O . SER A 1 529 ? 47.746 18.421 -32.605 1.00 95.31 529 SER A O 1
ATOM 4268 N N . ALA A 1 530 ? 48.908 20.345 -32.592 1.00 93.81 530 ALA A N 1
ATOM 4269 C CA . ALA A 1 530 ? 50.059 19.806 -31.870 1.00 93.81 530 ALA A CA 1
ATOM 4270 C C . ALA A 1 530 ? 49.674 19.189 -30.511 1.00 93.81 530 ALA A C 1
ATOM 4272 O O . ALA A 1 530 ? 50.279 18.205 -30.092 1.00 93.81 530 ALA A O 1
ATOM 4273 N N . LYS A 1 531 ? 48.639 19.722 -29.845 1.00 93.50 531 LYS A N 1
ATOM 4274 C CA . LYS A 1 531 ? 48.163 19.214 -28.550 1.00 93.50 531 LYS A CA 1
ATOM 4275 C C . LYS A 1 531 ? 47.501 17.840 -28.682 1.00 93.50 531 LYS A C 1
ATOM 4277 O O . LYS A 1 531 ? 47.710 16.983 -27.831 1.00 93.50 531 LYS A O 1
ATOM 4282 N N . VAL A 1 532 ? 46.739 17.620 -29.755 1.00 94.81 532 VAL A N 1
ATOM 4283 C CA . VAL A 1 532 ? 46.112 16.317 -30.042 1.00 94.81 532 VAL A CA 1
ATOM 4284 C C . VAL A 1 532 ? 47.190 15.276 -30.328 1.00 94.81 532 VAL A C 1
ATOM 4286 O O . VAL A 1 532 ? 47.179 14.206 -29.730 1.00 94.81 532 VAL A O 1
ATOM 4289 N N . GLU A 1 533 ? 48.176 15.620 -31.156 1.00 94.94 533 GLU A N 1
ATOM 4290 C CA . GLU A 1 533 ? 49.304 14.735 -31.469 1.00 94.94 533 GLU A CA 1
ATOM 4291 C C . GLU A 1 533 ? 50.170 14.415 -30.243 1.00 94.94 533 GLU A C 1
ATOM 4293 O O . GLU A 1 533 ? 50.646 13.291 -30.094 1.00 94.94 533 GLU A O 1
ATOM 4298 N N . GLN A 1 534 ? 50.354 15.370 -29.328 1.00 93.50 534 GLN A N 1
ATOM 4299 C CA . GLN A 1 534 ? 51.049 15.123 -28.065 1.00 93.50 534 GLN A CA 1
ATOM 4300 C C . GLN A 1 534 ? 50.302 14.096 -27.200 1.00 93.50 534 GLN A C 1
ATOM 4302 O O . GLN A 1 534 ? 50.926 13.173 -26.676 1.00 93.50 534 GLN A O 1
ATOM 4307 N N . VAL A 1 535 ? 48.977 14.232 -27.065 1.00 93.19 535 VAL A N 1
ATOM 4308 C CA . VAL A 1 535 ? 48.143 13.281 -26.308 1.00 93.19 535 VAL A CA 1
ATOM 4309 C C . VAL A 1 535 ? 48.140 11.909 -26.979 1.00 93.19 535 VAL A C 1
ATOM 4311 O O . VAL A 1 535 ? 48.333 10.906 -26.297 1.00 93.19 535 VAL A O 1
ATOM 4314 N N . ARG A 1 536 ? 47.998 11.866 -28.307 1.00 93.44 536 ARG A N 1
ATOM 4315 C CA . ARG A 1 536 ? 48.071 10.640 -29.107 1.00 93.44 536 ARG A CA 1
ATOM 4316 C C . ARG A 1 536 ? 49.379 9.891 -28.874 1.00 93.44 536 ARG A C 1
ATOM 4318 O O . ARG A 1 536 ? 49.355 8.713 -28.542 1.00 93.44 536 ARG A O 1
ATOM 4325 N N . LYS A 1 537 ? 50.518 10.579 -28.996 1.00 92.69 537 LYS A N 1
ATOM 4326 C CA . LYS A 1 537 ? 51.840 9.983 -28.755 1.00 92.69 537 LYS A CA 1
ATOM 4327 C C . LYS A 1 537 ? 51.969 9.457 -27.335 1.00 92.69 537 LYS A C 1
ATOM 4329 O O . LYS A 1 537 ? 52.413 8.332 -27.176 1.00 92.69 537 LYS A O 1
ATOM 4334 N N . ARG A 1 538 ? 51.537 10.238 -26.337 1.00 92.00 538 ARG A N 1
ATOM 4335 C CA . ARG A 1 538 ? 51.561 9.845 -24.919 1.00 92.00 538 ARG A CA 1
ATOM 4336 C C . ARG A 1 538 ? 50.801 8.539 -24.670 1.00 92.00 538 ARG A C 1
ATOM 4338 O O . ARG A 1 538 ? 51.264 7.731 -23.879 1.00 92.00 538 ARG A O 1
ATOM 4345 N N . VAL A 1 539 ? 49.653 8.353 -25.322 1.00 89.19 539 VAL A N 1
ATOM 4346 C CA . VAL A 1 539 ? 48.826 7.140 -25.200 1.00 89.19 539 VAL A CA 1
ATOM 4347 C C . VAL A 1 539 ? 49.431 5.942 -25.943 1.00 89.19 539 VAL A C 1
ATOM 4349 O O . VAL A 1 539 ? 49.314 4.819 -25.468 1.00 89.19 539 VAL A O 1
ATOM 4352 N N . LEU A 1 540 ? 50.072 6.167 -27.096 1.00 86.56 540 LEU A N 1
ATOM 4353 C CA . LEU A 1 540 ? 50.666 5.103 -27.921 1.00 86.56 540 LEU A CA 1
ATOM 4354 C C . LEU A 1 540 ? 52.076 4.684 -27.475 1.00 86.56 540 LEU A C 1
ATOM 4356 O O . LEU A 1 540 ? 52.543 3.616 -27.861 1.00 86.56 540 LEU A O 1
ATOM 4360 N N . THR A 1 541 ? 52.779 5.498 -26.685 1.00 81.81 541 THR A N 1
ATOM 4361 C CA . THR A 1 541 ? 54.022 5.067 -26.035 1.00 81.81 541 THR A CA 1
ATOM 4362 C C . THR A 1 541 ? 53.707 4.046 -24.939 1.00 81.81 541 THR A C 1
ATOM 4364 O O . THR A 1 541 ? 52.942 4.382 -24.034 1.00 81.81 541 THR A O 1
ATOM 4367 N N . PRO A 1 542 ? 54.297 2.835 -24.971 1.00 57.72 542 PRO A N 1
ATOM 4368 C CA . PRO A 1 542 ? 54.124 1.868 -23.896 1.00 57.72 542 PRO A CA 1
ATOM 4369 C C . PRO A 1 542 ? 54.607 2.474 -22.574 1.00 57.72 542 PRO A C 1
ATOM 4371 O O . PRO A 1 542 ? 55.677 3.086 -22.531 1.00 57.72 542 PRO A O 1
ATOM 4374 N N . LEU A 1 543 ? 53.829 2.300 -21.503 1.00 52.03 543 LEU A N 1
ATOM 4375 C CA . LEU A 1 543 ? 54.322 2.505 -20.142 1.00 52.03 543 LEU A CA 1
ATOM 4376 C C . LEU A 1 543 ? 55.413 1.450 -19.911 1.00 52.03 543 LEU A C 1
ATOM 4378 O O . LEU A 1 543 ? 55.110 0.261 -19.847 1.00 52.03 543 LEU A O 1
ATOM 4382 N N . SER A 1 544 ? 56.671 1.890 -19.919 1.00 33.78 544 SER A N 1
ATOM 4383 C CA . SER A 1 544 ? 57.868 1.075 -19.673 1.00 33.78 544 SER A CA 1
ATOM 4384 C C . SER A 1 544 ? 57.893 0.470 -18.281 1.00 33.78 544 SER A C 1
ATOM 4386 O O . SER A 1 544 ? 57.567 1.238 -17.343 1.00 33.78 544 SER A O 1
#

Organism: Thermanaerosceptrum fracticalcis (NCBI:txid1712410)

Secondary structure (DSSP, 8-state):
-------------B---BTTB-B--TTTSHHHHHHHHTT--EEEEEBTTS-EEEEEE--TT--HHHHHHSPPEEEEE--STTEEEEEEEE--TTS-EEEEEEEETTSHHHHHHHHHHHHH-EEEEEEEEEETTEEEEEEEEEEEPPHHHHHHHHHHHTTPPP---PPBPSSPEEGGGS-HHHHHS-EEEEEEEHHHHHHHHS-HHHHHHHHHHHHHHHHHHHHT---HHHHSS-EEEEEEEEEEE-TTS-EEEEEEEEEE-SS----TTS-HHHHHHHHHHTTSTTEEEEEEE-TGGGT-EEEEEEETTEEEEEE--HHHHHHHHHHHHHHH--STT---HHHHHHHHT----S------TTHHHHTTS---SS--PPPPHHHHHHHHHH--GGGHHHHHHHGGGS-HHHHHHHHHHHHHHHGGGGHHHHHHHHHHPPTTHHHHHHHHHHHTT-GGGHHHHHHHHHS-HHHHHHHHHHHHHH-GGGHHHHGGGGG-SSHHHHHHHHHHHHHH--HHHHHHHHHSPPPS-HHHHHHHHHHHS---

Foldseek 3Di:
DDPPDPPPPPQPAADAADPVRFFDDCVRCVVVVVCVVVPAQKDWFHHPVRAIAIEGEDDQPDDVVVQQVFDWDWDWDADDQFKIWTKTWTDDPVDIDIHIDIAGPVDPRSLSNLVNCLVVQKYKYFYWYQDPNTIGGPDIDIGGHQVLNSVQSVCVSVSHDGQDAADADPDADECVVCDLVNLQFWWKKWKFQLQVQCVVVVDSVVSVVVVVSLVRSLLRCLLPDPDCLSQAKWKWKWWAKDWDQDPVRDTTIIIMITITIPRDDQDPVPDPSQVSSCVSCVVPPRTDDIDTGRCLLRVIDTAWIHYNSHIHGYAYDLVNLVSSVVSNVVPHDPDPPDQGPSNVCNVVVVGPRPPPVPCSVVVVVCVVPDPPPDDDDQDDLVRLLVLLVVLDLVCLVVSLVRLLVDDLVSLQVSLVSNCVRCQCSNQVSLLVCCPPDDPPSNLSSLQSLLSSLPLVCLVSLLVQLVDDPVRVVSSLNSLLSNAPSNVVVLLVQCVPPDPSSVLSSLSSLLSSVDPVSLVSLVPRDDDPDPVSVVSSVVSNDDPD

InterPro domains:
  IPR011989 Armadillo-like helical [G3DSA:1.25.10.10] (415-544)
  IPR016024 Armadillo-type fold [SSF48371] (417-532)

pLDDT: mean 80.99, std 16.33, range [25.73, 97.62]

Sequence (544 aa):
MSELKNTSKIYTFYRSPSPEDPYLNPGRHGSIIDCFDHHCNTYHTVNSAGEVDFYFLLPGDSDIENLLEEDEELDLLIEHPGGLELVISYPDDRGNIRGCYLFSLSDPMHSYSLKWLVTNKRLNIYYIVLYEGEYVCTGVKCVYLPEIVCYELLRYLEGKKPLLFPKFHNHSLSDEVLTEERLRREAWGFYLDYTGMKSRIGSSTDAEEIISRHILHGLACLQRSRRPKIKEDMLIFWVGRKISLNPHDIPSEYYSVYLSGDLLSGHASRDPVRHVMEEVLGEIPEYRGSSWVCPVAEEGVPLVVIRNNHLYRLELSPNFYNSAHLIFQECSLPHTGYQSYYQEVLSTGKYNRSNAKIYTFPDKSRDKGVQTLDEVKPFSRGDLLNIIEEGREENLSRIFATLPQVPGKDMDEIVVSICEKFKKKAEPYFLAFLDVSAFPLKAAAIMGVGILESVKAIPNLIEIMKGPAREAVYAKYALGMIGDPAFPFVEPLLRDRKMDIRIRAIETLSLIGTREAYAAIENMQKDRSAKVEQVRKRVLTPLS

Radius of gyration: 32.57 Å; chains: 1; bounding box: 90×73×81 Å